Protein AF-A0A357NDT6-F1 (afdb_monomer_lite)

pLDDT: mean 86.65, std 18.54, range [26.28, 98.69]

Foldseek 3Di:
DDDDDDDDPDDDDLDDPDQPPDPDADPFFWWKDFPPDTFTFQAEEEEPDLAFWQNLQQLLLLQLQLLVQLLVLVVDDDPLSVVLSCLSCVLQQARPVPRDHDCPGCSNDNQPVVSLVSNLVSVVVVVDDSVSSSVSSVRSNVVSVVVDPSLVRTGTDPCNVVLLVQCVVLNHAYEYQYQADPVVVCSNCVSVVNNVSHSYYQYNVSFPDHFLALGRVLVVCVSVVHQQCRYEFEYAHLRRLSNSVNSNHVFYEHECSYNDDCVRCVVRGPYYYPHSNSIDIGHDDDDPPDDDDDDDDDDPLEKEKFKAKDDDPAQHWIWIWIWIDDVPDTDDIAFATDGGHGRLLRRLVNLLVRLVVSVVVVRQAYEYEYQPPVLQCCLVVNDPDPDPSCVVSSVSSVVSCVSHPYYHYDYDHPVVRVRRVVSGVVNSVPDD

Radius of gyration: 28.05 Å; chains: 1; bounding box: 68×59×81 Å

Sequence (432 aa):
MGFGNHRRPGKRCVCLYLARRNGKGDNTLAVLSVGEKEISAKAVIFDKDGTLILFEPLWLEVAKTRCREIVRALQVDGERETVISRRLLQTMGINPDTLRIHPRGPLAIAPRSEDMLAVTTGLFLQGYNWDEAREIVHRGYDQADRLVDKIALVQPVEGLEGIFSALRAAGLKIAIASTDVYTGIEATLKKLGIAVYVDCIVSGDRTPRHKPAPDMVLLACEALGVEPAEAVMVGDAPVDMIMGRKAGVCAAIGVLTGLTPREQLAPLADVVLSSIAEIAVCRSGTPSDGERETKNQADVQELMLYTDGGSRGNPGPAGIGAAIYRGETLVAEIGEYIGETTNNIAEYRALIRGLEECRRLGGTRIKAFADSELLVKQLNGQYKVKNAGLLPLFQEVQWLIKGFAAFSIAHVLRGKNKVADALANKGMDARK

Structure (mmCIF, N/CA/C/O backbone):
data_AF-A0A357NDT6-F1
#
_entry.id   AF-A0A357NDT6-F1
#
loop_
_atom_site.group_PDB
_atom_site.id
_atom_site.type_symbol
_atom_site.label_atom_id
_atom_site.label_alt_id
_atom_site.label_comp_id
_atom_site.label_asym_id
_atom_site.label_entity_id
_atom_site.label_seq_id
_atom_site.pdbx_PDB_ins_code
_atom_site.Cartn_x
_atom_site.Cartn_y
_atom_site.Cartn_z
_atom_site.occupancy
_atom_site.B_iso_or_equiv
_atom_site.auth_seq_id
_atom_site.auth_comp_id
_atom_site.auth_asym_id
_atom_site.auth_atom_id
_atom_site.pdbx_PDB_model_num
ATOM 1 N N . MET A 1 1 ? -38.568 -30.616 -40.329 1.00 36.00 1 MET A N 1
ATOM 2 C CA . MET A 1 1 ? -37.638 -31.397 -39.482 1.00 36.00 1 MET A CA 1
ATOM 3 C C . MET A 1 1 ? -36.737 -30.369 -38.806 1.00 36.00 1 MET A C 1
ATOM 5 O O . MET A 1 1 ? -35.996 -29.720 -39.516 1.00 36.00 1 MET A O 1
ATOM 9 N N . GLY A 1 2 ? -36.914 -29.949 -37.555 1.00 32.47 2 GLY A N 1
ATOM 10 C CA . GLY A 1 2 ? -37.118 -30.740 -36.343 1.00 32.47 2 GLY A CA 1
ATOM 11 C C . GLY A 1 2 ? -35.751 -31.001 -35.694 1.00 32.47 2 GLY A C 1
ATOM 12 O O . GLY A 1 2 ? -34.930 -31.634 -36.342 1.00 32.47 2 GLY A O 1
ATOM 13 N N . PHE A 1 3 ? -35.579 -30.555 -34.438 1.00 28.33 3 PHE A N 1
ATOM 14 C CA . PHE A 1 3 ? -34.413 -30.684 -33.530 1.00 28.33 3 PHE A CA 1
ATOM 15 C C . PHE A 1 3 ? -33.269 -29.661 -33.723 1.00 28.33 3 PHE A C 1
ATOM 17 O O . PHE A 1 3 ? -32.780 -29.475 -34.822 1.00 28.33 3 PHE A O 1
ATOM 24 N N . GLY A 1 4 ? -32.756 -28.969 -32.701 1.00 26.28 4 GLY A N 1
ATOM 25 C CA . GLY A 1 4 ? -33.072 -28.986 -31.276 1.00 26.28 4 GLY A CA 1
ATOM 26 C C . GLY A 1 4 ? -32.210 -27.979 -30.495 1.00 26.28 4 GLY A C 1
ATOM 27 O O . GLY A 1 4 ? -31.040 -27.777 -30.797 1.00 26.28 4 GLY A O 1
ATOM 28 N N . ASN A 1 5 ? -32.844 -27.358 -29.497 1.00 28.25 5 ASN A N 1
ATOM 29 C CA . ASN A 1 5 ? -32.306 -26.608 -28.356 1.00 28.25 5 ASN A CA 1
ATOM 30 C C . ASN A 1 5 ? -30.773 -26.520 -28.213 1.00 28.25 5 ASN A C 1
ATOM 32 O O . ASN A 1 5 ? -30.134 -27.426 -27.668 1.00 28.25 5 ASN A O 1
ATOM 36 N N . HIS A 1 6 ? -30.210 -25.345 -28.505 1.00 30.88 6 HIS A N 1
ATOM 37 C CA . HIS A 1 6 ? -28.943 -24.942 -27.904 1.00 30.88 6 HIS A CA 1
ATOM 38 C C . HIS A 1 6 ? -29.170 -24.526 -26.450 1.00 30.88 6 HIS A C 1
ATOM 40 O O . HIS A 1 6 ? -29.720 -23.474 -26.126 1.00 30.88 6 HIS A O 1
ATOM 46 N N . ARG A 1 7 ? -28.766 -25.447 -25.572 1.00 29.42 7 ARG A N 1
ATOM 47 C CA . ARG A 1 7 ? -28.656 -25.294 -24.125 1.00 29.42 7 ARG A CA 1
ATOM 48 C C . ARG A 1 7 ? -27.913 -23.999 -23.782 1.00 29.42 7 ARG A C 1
ATOM 50 O O . ARG A 1 7 ? -26.817 -23.754 -24.278 1.00 29.42 7 ARG A O 1
ATOM 57 N N . ARG A 1 8 ? -28.506 -23.224 -22.870 1.00 31.45 8 ARG A N 1
ATOM 58 C CA . ARG A 1 8 ? -27.856 -22.127 -22.140 1.00 31.45 8 ARG A CA 1
ATOM 59 C C . ARG A 1 8 ? -26.507 -22.614 -21.585 1.00 31.45 8 ARG A C 1
ATOM 61 O O . ARG A 1 8 ? -26.490 -23.695 -20.989 1.00 31.45 8 ARG A O 1
ATOM 68 N N . PRO A 1 9 ? -25.400 -21.863 -21.721 1.00 32.09 9 PRO A N 1
ATOM 69 C CA . PRO A 1 9 ? -24.166 -22.226 -21.045 1.00 32.09 9 PRO A CA 1
ATOM 70 C C . PRO A 1 9 ? -24.395 -22.104 -19.536 1.00 32.09 9 PRO A C 1
ATOM 72 O O . PRO A 1 9 ? -24.703 -21.037 -19.007 1.00 32.09 9 PRO A O 1
ATOM 75 N N . GLY A 1 10 ? -24.333 -23.255 -18.870 1.00 27.78 10 GLY A N 1
ATOM 76 C CA . GLY A 1 10 ? -24.496 -23.385 -17.434 1.00 27.78 10 GLY A CA 1
ATOM 77 C C . GLY A 1 10 ? -23.423 -22.618 -16.671 1.00 27.78 10 GLY A C 1
ATOM 78 O O . GLY A 1 10 ? -22.272 -22.531 -17.099 1.00 27.78 10 GLY A O 1
ATOM 79 N N . LYS A 1 11 ? -23.854 -22.096 -15.519 1.00 3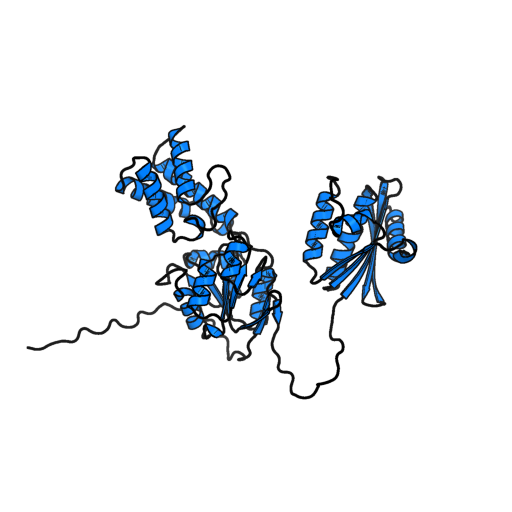5.12 11 LYS A N 1
ATOM 80 C CA . LYS A 1 11 ? -23.054 -21.590 -14.403 1.00 35.12 11 LYS A CA 1
ATOM 81 C C . LYS A 1 11 ? -21.737 -22.370 -14.291 1.00 35.12 11 LYS A C 1
ATOM 83 O O . LYS A 1 11 ? -21.732 -23.511 -13.834 1.00 35.12 11 LYS A O 1
ATOM 88 N N . ARG A 1 12 ? -20.625 -21.777 -14.734 1.00 31.42 12 ARG A N 1
ATOM 89 C CA . ARG A 1 12 ? -19.294 -22.322 -14.463 1.00 31.42 12 ARG A CA 1
ATOM 90 C C . ARG A 1 12 ? -18.881 -21.867 -13.073 1.00 31.42 12 ARG A C 1
ATOM 92 O O . ARG A 1 12 ? -18.711 -20.678 -12.839 1.00 31.42 12 ARG A O 1
ATOM 99 N N . CYS A 1 13 ? -18.781 -22.855 -12.187 1.00 32.53 13 CYS A N 1
ATOM 100 C CA . CYS A 1 13 ? -18.026 -22.861 -10.941 1.00 32.53 13 CYS A CA 1
ATOM 101 C C . CYS A 1 13 ? -16.855 -21.867 -10.964 1.00 32.53 13 CYS A C 1
ATOM 103 O O . CYS A 1 13 ? -15.812 -22.151 -11.551 1.00 32.53 13 CYS A O 1
ATOM 105 N N . VAL A 1 14 ? -17.015 -20.734 -10.286 1.00 32.97 14 VAL A N 1
ATOM 106 C CA . VAL A 1 14 ? -15.878 -20.009 -9.723 1.00 32.97 14 VAL A CA 1
ATOM 107 C C . VAL A 1 14 ? -15.531 -20.779 -8.452 1.00 32.97 14 VAL A C 1
ATOM 109 O O . VAL A 1 14 ? -16.337 -20.852 -7.527 1.00 32.97 14 VAL A O 1
ATOM 112 N N . CYS A 1 15 ? -14.403 -21.487 -8.456 1.00 30.19 15 CYS A N 1
ATOM 113 C CA . CYS A 1 15 ? -13.935 -22.264 -7.311 1.00 30.19 15 CYS A CA 1
ATOM 114 C C . CYS A 1 15 ? -13.711 -21.346 -6.098 1.00 30.19 15 CYS A C 1
ATOM 116 O O . CYS A 1 15 ? -12.665 -20.710 -5.987 1.00 30.19 15 CYS A O 1
ATOM 118 N N . LEU A 1 16 ? -14.680 -21.315 -5.179 1.00 36.38 16 LEU A N 1
ATOM 119 C CA . LEU A 1 16 ? -14.505 -20.827 -3.813 1.00 36.38 16 LEU A CA 1
ATOM 120 C C . LEU A 1 16 ? -13.657 -21.830 -3.013 1.00 36.38 16 LEU A C 1
ATOM 122 O O . LEU A 1 16 ? -14.102 -22.940 -2.738 1.00 36.38 16 LEU A O 1
ATOM 126 N N . TYR A 1 17 ? -12.465 -21.417 -2.596 1.00 34.97 17 TYR A N 1
ATOM 127 C CA . TYR A 1 17 ? -11.657 -22.007 -1.517 1.00 34.97 17 TYR A CA 1
ATOM 128 C C . TYR A 1 17 ? -10.884 -20.812 -0.925 1.00 34.97 17 TYR A C 1
ATOM 130 O O . TYR A 1 17 ? -10.203 -20.133 -1.682 1.00 34.97 17 TYR A O 1
ATOM 138 N N . LEU A 1 18 ? -10.984 -20.395 0.341 1.00 33.22 18 LEU A N 1
ATOM 139 C CA . LEU A 1 18 ? -11.290 -21.053 1.611 1.00 33.22 18 LEU A CA 1
ATOM 140 C C . LEU A 1 18 ? -12.402 -20.297 2.369 1.00 33.22 18 LEU A C 1
ATOM 142 O O . LEU A 1 18 ? -12.115 -19.358 3.099 1.00 33.22 18 LEU A O 1
ATOM 146 N N . ALA A 1 19 ? -13.662 -20.727 2.297 1.00 34.94 19 ALA A N 1
ATOM 147 C CA . ALA A 1 19 ? -14.634 -20.281 3.295 1.00 34.94 19 ALA A CA 1
ATOM 148 C C . ALA A 1 19 ? -14.410 -21.097 4.579 1.00 34.94 19 ALA A C 1
ATOM 150 O O . ALA A 1 19 ? -14.838 -22.252 4.669 1.00 34.94 19 ALA A O 1
ATOM 151 N N . ARG A 1 20 ? -13.740 -20.530 5.593 1.00 39.91 20 ARG A N 1
ATOM 152 C CA . ARG A 1 20 ? -13.839 -21.086 6.951 1.00 39.91 20 ARG A CA 1
ATOM 153 C C . ARG A 1 20 ? -15.297 -20.933 7.386 1.00 39.91 20 ARG A C 1
ATOM 155 O O . AR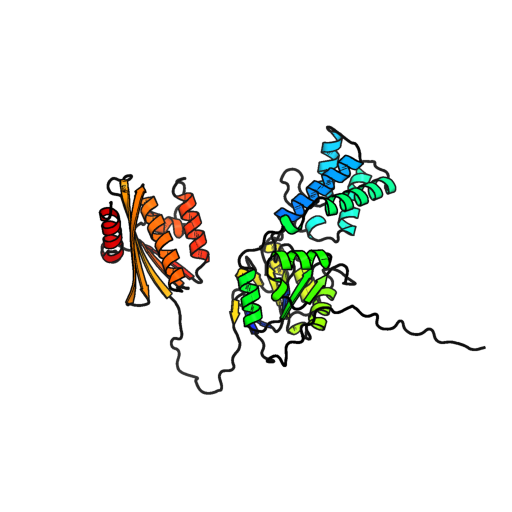G A 1 20 ? -15.764 -19.822 7.622 1.00 39.91 20 ARG A O 1
ATOM 162 N N . ARG A 1 21 ? -16.036 -22.044 7.487 1.00 35.03 21 ARG A N 1
ATOM 163 C CA . ARG A 1 21 ? -17.354 -22.063 8.141 1.00 35.03 21 ARG A CA 1
ATOM 164 C C . ARG A 1 21 ? -17.158 -21.795 9.634 1.00 35.03 21 ARG A C 1
ATOM 166 O O . ARG A 1 21 ? -17.054 -22.727 10.422 1.00 35.03 21 ARG A O 1
ATOM 173 N N . ASN A 1 22 ? -17.094 -20.524 10.014 1.00 38.00 22 ASN A N 1
ATOM 174 C CA . ASN A 1 22 ? -17.269 -20.118 11.400 1.00 38.00 22 ASN A CA 1
ATOM 175 C C . ASN A 1 22 ? -18.769 -20.148 11.725 1.00 38.00 22 ASN A C 1
ATOM 177 O O . ASN A 1 22 ? -19.595 -19.709 10.923 1.00 38.00 22 ASN A O 1
ATOM 181 N N . GLY A 1 23 ? -19.109 -20.753 12.868 1.00 37.47 23 GLY A N 1
ATOM 182 C CA . GLY A 1 23 ? -20.480 -20.926 13.353 1.00 37.47 23 GLY A CA 1
ATOM 183 C C . GLY A 1 23 ? -21.248 -19.607 13.466 1.00 37.47 23 GLY A C 1
ATOM 184 O O . GLY A 1 23 ? -20.636 -18.545 13.442 1.00 37.47 23 GLY A O 1
ATOM 185 N N . LYS A 1 24 ? -22.586 -19.716 13.562 1.00 37.16 24 LYS A N 1
ATOM 186 C CA . LYS A 1 24 ? -23.582 -18.627 13.677 1.00 37.16 24 LYS A CA 1
ATOM 187 C C . LYS A 1 24 ? -22.968 -17.329 14.228 1.00 37.16 24 LYS A C 1
ATOM 189 O O . LYS A 1 24 ? -22.850 -17.169 15.439 1.00 37.16 24 LYS A O 1
ATOM 194 N N . GLY A 1 25 ? -22.532 -16.459 13.318 1.00 41.78 25 GLY A N 1
ATOM 195 C CA . GLY A 1 25 ? -21.920 -15.182 13.654 1.00 41.78 25 GLY A CA 1
ATOM 196 C C . GLY A 1 25 ? -22.982 -14.223 14.165 1.00 41.78 25 GLY A C 1
ATOM 197 O O . GLY A 1 25 ? -24.062 -14.130 13.582 1.00 41.78 25 GLY A O 1
ATOM 198 N N . ASP A 1 26 ? -22.660 -13.555 15.263 1.00 48.84 26 ASP A N 1
ATOM 199 C CA . ASP A 1 26 ? -23.373 -12.394 15.777 1.00 48.84 26 ASP A CA 1
ATOM 200 C C . ASP A 1 26 ? -23.639 -11.402 14.628 1.00 48.84 26 ASP A C 1
ATOM 202 O O . ASP A 1 26 ? -22.729 -11.054 13.875 1.00 48.84 26 ASP A O 1
ATOM 206 N N . ASN A 1 27 ? -24.901 -11.016 14.429 1.00 51.81 27 ASN A N 1
ATOM 207 C CA . ASN A 1 27 ? -25.362 -10.254 13.259 1.00 51.81 27 ASN A CA 1
ATOM 208 C C . ASN A 1 27 ? -25.138 -8.738 13.421 1.00 51.81 27 ASN A C 1
ATOM 210 O O . ASN A 1 27 ? -25.772 -7.928 12.743 1.00 51.81 27 ASN A O 1
ATOM 214 N N . THR A 1 28 ? -24.270 -8.365 14.356 1.00 60.91 28 THR A N 1
ATOM 215 C CA . THR A 1 28 ? -24.072 -6.997 14.815 1.00 60.91 28 THR A CA 1
ATOM 216 C C . THR A 1 28 ? -22.965 -6.325 13.996 1.00 60.91 28 THR A C 1
ATOM 218 O O . THR A 1 28 ? -21.886 -6.888 13.813 1.00 60.91 28 THR A O 1
ATOM 221 N N . LEU A 1 29 ? -23.247 -5.138 13.449 1.00 68.50 29 LEU A N 1
ATOM 222 C CA . LEU A 1 29 ? -22.289 -4.350 12.665 1.00 68.50 29 LEU A CA 1
ATOM 223 C C . LEU A 1 29 ? -21.142 -3.872 13.565 1.00 68.50 29 LEU A C 1
ATOM 225 O O . LEU A 1 29 ? -21.381 -3.365 14.653 1.00 68.50 29 LEU A O 1
ATOM 229 N N . ALA A 1 30 ? -19.894 -3.994 13.119 1.00 80.81 30 ALA A N 1
ATOM 230 C CA . ALA A 1 30 ? -18.782 -3.352 13.810 1.00 80.81 30 ALA A CA 1
ATOM 231 C C . ALA A 1 30 ? -18.651 -1.904 13.331 1.00 80.81 30 ALA A C 1
ATOM 233 O O . ALA A 1 30 ? -18.891 -1.615 12.158 1.00 80.81 30 ALA A O 1
ATOM 234 N N . VAL A 1 31 ? -18.254 -0.999 14.224 1.00 82.81 31 VAL A N 1
ATOM 235 C CA . VAL A 1 31 ? -18.045 0.411 13.888 1.00 82.81 31 VAL A CA 1
ATOM 236 C C . VAL A 1 31 ? -16.556 0.646 13.669 1.00 82.81 31 VAL A C 1
ATOM 238 O O . VAL A 1 31 ? -15.742 0.458 14.570 1.00 82.81 31 VAL A O 1
ATOM 241 N N . LEU A 1 32 ? -16.194 1.051 12.459 1.00 84.62 32 LEU A N 1
ATOM 242 C CA . LEU A 1 32 ? -14.860 1.520 12.112 1.00 84.62 32 LEU A CA 1
ATOM 243 C C . LEU A 1 32 ? -14.808 3.030 12.334 1.00 84.62 32 LEU A C 1
ATOM 245 O O . LEU A 1 32 ? -15.580 3.769 11.727 1.00 84.62 32 LEU A O 1
ATOM 249 N N . SER A 1 33 ? -13.897 3.483 13.186 1.00 82.12 33 SER A N 1
ATOM 250 C CA . SER A 1 33 ? -13.574 4.895 13.350 1.00 82.12 33 SER A CA 1
ATOM 251 C C . SER A 1 33 ? -12.389 5.226 12.444 1.00 82.12 33 SER A C 1
ATOM 253 O O . SER A 1 33 ? -11.312 4.638 12.568 1.00 82.12 33 SER A O 1
ATOM 255 N N . VAL A 1 34 ? -12.617 6.108 11.471 1.00 79.50 34 VAL A N 1
ATOM 256 C CA . VAL A 1 34 ? -11.642 6.482 10.440 1.00 79.50 34 VAL A CA 1
ATOM 257 C C . VAL A 1 34 ? -11.614 8.000 10.284 1.00 79.50 34 VAL A C 1
ATOM 259 O O . VAL A 1 34 ? -12.500 8.621 9.692 1.00 79.50 34 VAL A O 1
ATOM 262 N N . GLY A 1 35 ? -10.594 8.625 10.871 1.00 73.88 35 GLY A N 1
ATOM 263 C CA . GLY A 1 35 ? -10.588 10.073 11.074 1.00 73.88 35 GLY A CA 1
ATOM 264 C C . GLY A 1 35 ? -11.748 10.498 11.982 1.00 73.88 35 GLY A C 1
ATOM 265 O O . GLY A 1 35 ? -11.883 9.997 13.091 1.00 73.88 35 GLY A O 1
ATOM 266 N N . GLU A 1 36 ? -12.600 11.407 11.504 1.00 74.75 36 GLU A N 1
ATOM 267 C CA . GLU A 1 36 ? -13.780 11.897 12.241 1.00 74.75 36 GLU A CA 1
ATOM 268 C C . GLU A 1 36 ? -15.071 11.124 11.914 1.00 74.75 36 GLU A C 1
ATOM 270 O O . GLU A 1 36 ? -16.151 11.496 12.372 1.00 74.75 36 GLU A O 1
ATOM 275 N N . LYS A 1 37 ? -14.992 10.074 11.085 1.00 80.00 37 LYS A N 1
ATOM 276 C CA . LYS A 1 37 ? -16.164 9.309 10.642 1.00 80.00 37 LYS A CA 1
ATOM 277 C C . LYS A 1 37 ? -16.261 7.966 11.347 1.00 80.00 37 LYS A C 1
ATOM 279 O O . LYS A 1 37 ? -15.265 7.268 11.515 1.00 80.00 37 LYS A O 1
ATOM 284 N N . GLU A 1 38 ? -17.491 7.583 11.657 1.00 89.75 38 GLU A N 1
ATOM 285 C CA . GLU A 1 38 ? -17.855 6.245 12.112 1.00 89.75 38 GLU A CA 1
ATOM 286 C C . GLU A 1 38 ? -18.600 5.510 10.995 1.00 89.75 38 GLU A C 1
ATOM 288 O O . GLU A 1 38 ? -19.564 6.026 10.428 1.00 89.75 38 GLU A O 1
ATOM 293 N N . ILE A 1 39 ? -18.138 4.309 10.655 1.00 90.38 39 ILE A N 1
ATOM 294 C CA . ILE A 1 39 ? -18.675 3.503 9.557 1.00 90.38 39 ILE A CA 1
ATOM 295 C C . ILE A 1 39 ? -19.066 2.139 10.104 1.00 90.38 39 ILE A C 1
ATOM 297 O O . ILE A 1 39 ? -18.221 1.386 10.577 1.00 90.38 39 ILE A O 1
ATOM 301 N N . SER A 1 40 ? -20.348 1.801 10.014 1.00 92.00 40 SER A N 1
ATOM 302 C CA . SER A 1 40 ? -20.836 0.468 10.368 1.00 92.00 40 SER A CA 1
ATOM 303 C C . SER A 1 40 ? -20.603 -0.509 9.215 1.00 92.00 40 SER A C 1
ATOM 305 O O . SER A 1 40 ? -21.081 -0.277 8.104 1.00 92.00 40 SER A O 1
ATOM 307 N N . ALA A 1 41 ? -19.881 -1.600 9.470 1.00 94.00 41 ALA A N 1
ATOM 308 C CA . ALA A 1 41 ? -19.529 -2.591 8.458 1.00 94.00 41 ALA A CA 1
ATOM 309 C C . ALA A 1 41 ? -19.462 -4.017 9.028 1.00 94.00 41 ALA A C 1
ATOM 311 O O . ALA A 1 41 ? -19.205 -4.236 10.213 1.00 94.00 41 ALA A O 1
ATOM 312 N N . LYS A 1 42 ? -19.670 -5.006 8.155 1.00 95.75 42 LYS A N 1
ATOM 313 C CA . LYS A 1 42 ? -19.447 -6.438 8.416 1.00 95.75 42 LYS A CA 1
ATOM 314 C C . LYS A 1 42 ? -18.163 -6.955 7.777 1.00 95.75 42 LYS A C 1
ATOM 316 O O . LYS A 1 42 ? -17.659 -8.000 8.192 1.00 95.75 42 LYS A O 1
ATOM 321 N N . ALA A 1 43 ? -17.641 -6.259 6.767 1.00 97.19 43 ALA A N 1
ATOM 322 C CA . ALA A 1 43 ? -16.439 -6.671 6.058 1.00 97.19 43 ALA A CA 1
ATOM 323 C C . ALA A 1 43 ? -15.539 -5.496 5.674 1.00 97.19 43 ALA A C 1
ATOM 325 O O . ALA A 1 43 ? -16.016 -4.402 5.370 1.00 97.19 43 ALA A O 1
ATOM 326 N N . VAL A 1 44 ? -14.235 -5.763 5.626 1.00 98.31 44 VAL A N 1
ATOM 327 C CA . VAL A 1 44 ? -13.236 -4.860 5.051 1.00 98.31 44 VAL A CA 1
ATOM 328 C C . VAL A 1 44 ? -12.519 -5.576 3.917 1.00 98.31 44 VAL A C 1
ATOM 330 O O . VAL A 1 44 ? -12.037 -6.699 4.076 1.00 98.31 44 VAL A O 1
ATOM 333 N N . ILE A 1 45 ? -12.476 -4.923 2.762 1.00 98.69 45 ILE A N 1
ATOM 334 C CA . ILE A 1 45 ? -11.833 -5.408 1.548 1.00 98.69 45 ILE A CA 1
ATOM 335 C C . ILE A 1 45 ? -10.621 -4.517 1.301 1.00 98.69 45 ILE A C 1
ATOM 337 O O . ILE A 1 45 ? -10.769 -3.318 1.080 1.00 98.69 45 ILE A O 1
ATOM 341 N N . PHE A 1 46 ? -9.430 -5.102 1.348 1.00 98.62 46 PHE A N 1
ATOM 342 C CA . PHE A 1 46 ? -8.172 -4.390 1.152 1.00 98.62 46 PHE A CA 1
ATOM 343 C C . PHE A 1 46 ? -7.609 -4.647 -0.244 1.00 98.62 46 PHE A C 1
ATOM 345 O O . PHE A 1 46 ? -7.550 -5.793 -0.697 1.00 98.62 46 PHE A O 1
ATOM 352 N N . ASP A 1 47 ? -7.123 -3.598 -0.901 1.00 97.81 47 ASP A N 1
ATOM 353 C CA . ASP A 1 47 ? -6.051 -3.751 -1.883 1.00 97.81 47 ASP A CA 1
ATOM 354 C C . ASP A 1 47 ? -4.755 -4.277 -1.215 1.00 97.81 47 ASP A C 1
ATOM 356 O O . ASP A 1 47 ? -4.647 -4.293 0.010 1.00 97.81 47 ASP A O 1
ATOM 360 N N . LYS A 1 48 ? -3.784 -4.769 -2.000 1.00 96.62 48 LYS A N 1
ATOM 361 C CA . LYS A 1 48 ? -2.518 -5.333 -1.513 1.00 96.62 48 LYS A CA 1
ATOM 362 C C . LYS A 1 48 ? -1.320 -4.376 -1.652 1.00 96.62 48 LYS A C 1
ATOM 364 O O . LYS A 1 48 ? -0.683 -4.074 -0.641 1.00 96.62 48 LYS A O 1
ATOM 369 N N . ASP A 1 49 ? -0.941 -3.979 -2.868 1.00 94.81 49 ASP A N 1
ATOM 370 C CA . ASP A 1 49 ? 0.301 -3.234 -3.143 1.00 94.81 49 ASP A CA 1
ATOM 371 C C . ASP A 1 49 ? 0.096 -1.735 -2.917 1.00 94.81 49 ASP A C 1
ATOM 373 O O . ASP A 1 49 ? -0.719 -1.133 -3.586 1.00 94.81 49 ASP A O 1
ATOM 377 N N . GLY A 1 50 ? 0.854 -1.112 -2.012 1.00 94.31 50 GLY A N 1
ATOM 378 C CA . GLY A 1 50 ? 0.620 0.277 -1.594 1.00 94.31 50 GLY A CA 1
ATOM 379 C C . GLY A 1 50 ? -0.364 0.399 -0.428 1.00 94.31 50 GLY A C 1
ATOM 380 O O . GLY A 1 50 ? -0.355 1.409 0.273 1.00 94.31 50 GLY A O 1
ATOM 381 N N . THR A 1 51 ? -1.131 -0.659 -0.143 1.00 97.44 51 THR A N 1
ATOM 382 C CA . THR A 1 51 ? -2.098 -0.710 0.966 1.00 97.44 51 THR A CA 1
ATOM 383 C C . THR A 1 51 ? -1.630 -1.582 2.135 1.00 97.44 51 THR A C 1
ATOM 385 O O . THR A 1 51 ? -1.666 -1.136 3.277 1.00 97.44 51 THR A O 1
ATOM 388 N N . LEU A 1 52 ? -1.172 -2.815 1.878 1.00 97.69 52 LEU A N 1
ATOM 389 C CA . LEU A 1 52 ? -0.653 -3.741 2.904 1.00 97.69 52 LEU A CA 1
ATOM 390 C C . LEU A 1 52 ? 0.871 -3.846 2.882 1.00 97.69 52 LEU A C 1
ATOM 392 O O . LEU A 1 52 ? 1.494 -4.177 3.893 1.00 97.69 52 LEU A O 1
ATOM 396 N N . ILE A 1 53 ? 1.472 -3.592 1.721 1.00 96.38 53 ILE A N 1
ATOM 397 C CA . ILE A 1 53 ? 2.920 -3.615 1.523 1.00 96.38 53 ILE A CA 1
ATOM 398 C C . ILE A 1 53 ? 3.385 -2.339 0.833 1.00 96.38 53 ILE A C 1
ATOM 400 O O . ILE A 1 53 ? 2.639 -1.748 0.055 1.00 96.38 53 ILE A O 1
ATOM 404 N N . LEU A 1 54 ? 4.628 -1.934 1.076 1.00 92.38 54 LEU A N 1
ATOM 405 C CA . LEU A 1 54 ? 5.232 -0.803 0.376 1.00 92.38 54 LEU A CA 1
ATOM 406 C C . LEU A 1 54 ? 5.408 -1.131 -1.112 1.00 92.38 54 LEU A C 1
ATOM 408 O O . LEU A 1 54 ? 6.012 -2.146 -1.464 1.00 92.38 54 LEU A O 1
ATOM 412 N N . PHE A 1 55 ? 4.907 -0.251 -1.981 1.00 91.56 55 PHE A N 1
ATOM 413 C CA . PHE A 1 55 ? 4.909 -0.466 -3.430 1.00 91.56 55 PHE A CA 1
ATOM 414 C C . PHE A 1 55 ? 6.321 -0.377 -4.034 1.00 91.56 55 PHE A C 1
ATOM 416 O O . PHE A 1 55 ? 6.782 -1.298 -4.712 1.00 91.56 55 PHE A O 1
ATOM 423 N N . GLU A 1 56 ? 7.019 0.741 -3.798 1.00 88.12 56 GLU A N 1
ATOM 424 C CA . GLU A 1 56 ? 8.250 1.082 -4.528 1.00 88.12 56 GLU A CA 1
ATOM 425 C C . GLU A 1 56 ? 9.394 0.069 -4.366 1.00 88.12 56 GLU A C 1
ATOM 427 O O . GLU A 1 56 ? 9.959 -0.303 -5.397 1.00 88.12 56 GLU A O 1
ATOM 432 N N . PRO A 1 57 ? 9.749 -0.425 -3.156 1.00 87.81 57 PRO A N 1
ATOM 433 C CA . PRO A 1 57 ? 10.902 -1.317 -2.999 1.00 87.81 57 PRO A CA 1
ATOM 434 C C . PRO A 1 57 ? 10.799 -2.594 -3.840 1.00 87.81 57 PRO A C 1
ATOM 436 O O . PRO A 1 57 ? 11.789 -3.044 -4.414 1.00 87.81 57 PRO A O 1
ATOM 439 N N . LEU A 1 58 ? 9.592 -3.153 -3.945 1.00 92.62 58 LEU A N 1
ATOM 440 C CA . LEU A 1 58 ? 9.322 -4.366 -4.705 1.00 92.62 58 LEU A CA 1
ATOM 441 C C . LEU A 1 58 ? 9.268 -4.082 -6.211 1.00 92.62 58 LEU A C 1
ATOM 443 O O . LEU A 1 58 ? 10.006 -4.678 -7.000 1.00 92.62 58 LEU A O 1
ATOM 447 N N . TRP A 1 59 ? 8.387 -3.171 -6.624 1.00 94.62 59 TRP A N 1
ATOM 448 C CA . TRP A 1 59 ? 8.071 -2.988 -8.039 1.00 94.62 59 TRP A CA 1
ATOM 449 C C . TRP A 1 59 ? 9.176 -2.277 -8.816 1.00 94.62 59 TRP A C 1
ATOM 451 O O . TRP A 1 59 ? 9.356 -2.557 -10.004 1.00 94.62 59 TRP A O 1
ATOM 461 N N . LEU A 1 60 ? 9.980 -1.435 -8.158 1.00 94.88 60 LEU A N 1
ATOM 462 C CA . LEU A 1 60 ? 11.147 -0.833 -8.794 1.00 94.88 60 LEU A CA 1
ATOM 463 C C . LEU A 1 60 ? 12.214 -1.885 -9.134 1.00 94.88 60 LEU A C 1
ATOM 465 O O . LEU A 1 60 ? 12.800 -1.820 -10.215 1.00 94.88 60 LEU A O 1
ATOM 469 N N . GLU A 1 61 ? 12.455 -2.871 -8.264 1.00 96.19 61 GLU A N 1
ATOM 470 C CA . GLU A 1 61 ? 13.425 -3.938 -8.554 1.00 96.19 61 GLU A CA 1
ATOM 471 C C . GLU A 1 61 ? 12.917 -4.896 -9.639 1.00 96.19 61 GLU A C 1
ATOM 473 O O . GLU A 1 61 ? 13.680 -5.305 -10.522 1.00 96.19 61 GLU A O 1
ATOM 478 N N . VAL A 1 62 ? 11.611 -5.184 -9.651 1.00 96.19 62 VAL A N 1
ATOM 479 C CA . VAL A 1 62 ? 10.967 -5.922 -10.748 1.00 96.19 62 VAL A CA 1
ATOM 480 C C . VAL A 1 62 ? 11.160 -5.188 -12.077 1.00 96.19 62 VAL A C 1
ATOM 482 O O . VAL A 1 62 ? 11.608 -5.796 -13.050 1.00 96.19 62 VAL A O 1
ATOM 485 N N . ALA A 1 63 ? 10.881 -3.884 -12.130 1.00 97.38 63 ALA A N 1
ATOM 486 C CA . ALA A 1 63 ? 11.011 -3.092 -13.351 1.00 97.38 63 ALA A CA 1
ATOM 487 C C . ALA A 1 63 ? 12.462 -2.990 -13.845 1.00 97.38 63 ALA A C 1
ATOM 489 O O . ALA A 1 63 ? 12.730 -3.187 -15.033 1.00 97.38 63 ALA A O 1
ATOM 490 N N . LYS A 1 64 ? 13.420 -2.766 -12.936 1.00 97.56 64 LYS A N 1
ATOM 491 C CA . LYS A 1 64 ? 14.855 -2.786 -13.262 1.00 97.56 64 LYS A CA 1
ATOM 492 C C . LYS A 1 64 ? 15.280 -4.136 -13.828 1.00 97.56 64 LYS A C 1
ATOM 494 O O . LYS A 1 64 ? 15.991 -4.179 -14.829 1.00 97.56 64 LYS A O 1
ATOM 499 N N . THR A 1 65 ? 14.820 -5.236 -13.235 1.00 98.12 65 THR A N 1
ATOM 500 C CA . THR A 1 65 ? 15.148 -6.580 -13.726 1.00 98.12 65 THR A CA 1
ATOM 501 C C . THR A 1 65 ? 14.535 -6.848 -15.096 1.00 98.12 65 THR A C 1
ATOM 503 O O . THR A 1 65 ? 15.241 -7.329 -15.975 1.00 98.12 65 THR A O 1
ATOM 506 N N . ARG A 1 66 ? 13.277 -6.454 -15.334 1.00 98.12 66 ARG A N 1
ATOM 507 C CA . ARG A 1 66 ? 12.654 -6.523 -16.670 1.00 98.12 66 ARG A CA 1
ATOM 508 C C . ARG A 1 66 ? 13.477 -5.768 -17.708 1.00 98.12 66 ARG A C 1
ATOM 510 O O . ARG A 1 66 ? 13.757 -6.308 -18.771 1.00 98.12 66 ARG A O 1
ATOM 517 N N . CYS A 1 67 ? 13.899 -4.548 -17.380 1.00 97.94 67 CYS A N 1
ATOM 518 C CA . CYS A 1 67 ? 14.748 -3.739 -18.248 1.00 97.94 67 CYS A CA 1
ATOM 519 C C . CYS A 1 67 ? 16.066 -4.457 -18.580 1.00 97.94 67 CYS A C 1
ATOM 521 O O . CYS A 1 67 ? 16.403 -4.581 -19.755 1.00 97.94 67 CYS A O 1
ATOM 523 N N . ARG A 1 68 ? 16.769 -4.987 -17.566 1.00 97.75 68 ARG A N 1
ATOM 524 C CA . ARG A 1 68 ? 18.020 -5.746 -17.747 1.00 97.75 68 ARG A CA 1
ATOM 525 C C . ARG A 1 68 ? 17.832 -6.964 -18.651 1.00 97.75 68 ARG A C 1
ATOM 527 O O . ARG A 1 68 ? 18.615 -7.157 -19.574 1.00 97.75 68 ARG A O 1
ATOM 534 N N . GLU A 1 69 ? 16.793 -7.763 -18.420 1.00 98.44 69 GLU A N 1
ATOM 535 C CA . GLU A 1 69 ? 16.567 -8.986 -19.199 1.00 98.44 69 GLU A CA 1
ATOM 536 C C . GLU A 1 69 ? 16.142 -8.691 -20.645 1.00 98.44 69 GLU A C 1
ATOM 538 O O . GLU A 1 69 ? 16.562 -9.396 -21.562 1.00 98.44 69 GLU A O 1
ATOM 543 N N . ILE A 1 70 ? 15.380 -7.617 -20.877 1.00 98.50 70 ILE A N 1
ATOM 544 C CA . ILE A 1 70 ? 15.051 -7.153 -22.233 1.00 98.50 70 ILE A CA 1
ATOM 545 C C . ILE A 1 70 ? 16.316 -6.687 -22.962 1.00 98.50 70 ILE A C 1
ATOM 547 O O . ILE A 1 70 ? 16.581 -7.143 -24.069 1.00 98.50 70 ILE A O 1
ATOM 551 N N . VAL A 1 71 ? 17.125 -5.824 -22.344 1.00 97.94 71 VAL A N 1
ATOM 552 C CA . VAL A 1 71 ? 18.394 -5.336 -22.918 1.00 97.94 71 VAL A CA 1
ATOM 553 C C . VAL A 1 71 ? 19.335 -6.492 -23.243 1.00 97.94 71 VAL A C 1
ATOM 555 O O . VAL A 1 71 ? 19.890 -6.555 -24.340 1.00 97.94 71 VAL A O 1
ATOM 558 N N . ARG A 1 72 ? 19.454 -7.458 -22.328 1.00 96.81 72 ARG A N 1
ATOM 559 C CA . ARG A 1 72 ? 20.255 -8.666 -22.532 1.00 96.81 72 ARG A CA 1
ATOM 560 C C . ARG A 1 72 ? 19.778 -9.474 -23.738 1.00 96.81 72 ARG A C 1
ATOM 562 O O . ARG A 1 72 ? 20.604 -9.947 -24.514 1.00 96.81 72 ARG A O 1
ATOM 569 N N . ALA A 1 73 ? 18.466 -9.630 -23.905 1.00 96.69 73 ALA A N 1
ATOM 570 C CA . ALA A 1 73 ? 17.886 -10.331 -25.048 1.00 96.69 73 ALA A CA 1
ATOM 571 C C . ALA A 1 73 ? 18.077 -9.573 -26.375 1.00 96.69 73 ALA A C 1
ATOM 573 O O . ALA A 1 73 ? 18.175 -10.209 -27.421 1.00 96.69 73 ALA A O 1
ATOM 574 N N . LEU A 1 74 ? 18.169 -8.241 -26.328 1.00 96.56 74 LEU A N 1
ATOM 575 C CA . LEU A 1 74 ? 18.457 -7.388 -27.485 1.00 96.56 74 LEU A CA 1
ATOM 576 C C . LEU A 1 74 ? 19.933 -7.396 -27.901 1.00 96.56 74 LEU A C 1
ATOM 578 O O . LEU A 1 74 ? 20.229 -6.965 -29.012 1.00 96.56 74 LEU A O 1
ATOM 582 N N . GLN A 1 75 ? 20.837 -7.862 -27.028 1.00 95.56 75 GLN A N 1
ATOM 583 C CA . GLN A 1 75 ? 22.287 -7.896 -27.264 1.00 95.56 75 GLN A CA 1
ATOM 584 C C . GLN A 1 75 ? 22.856 -6.527 -27.678 1.00 95.56 75 GLN A C 1
ATOM 586 O O . GLN A 1 75 ? 23.691 -6.424 -28.572 1.00 95.56 75 GLN A O 1
ATOM 591 N N . VAL A 1 76 ? 22.364 -5.466 -27.038 1.00 94.25 76 VAL A N 1
ATOM 592 C CA . VAL A 1 76 ? 22.834 -4.090 -27.235 1.00 94.25 76 VAL A CA 1
ATOM 593 C C . VAL A 1 76 ? 23.750 -3.680 -26.090 1.00 94.25 76 VAL A C 1
ATOM 595 O O . VAL A 1 76 ? 23.536 -4.105 -24.958 1.00 94.25 76 VAL A O 1
ATOM 598 N N . ASP A 1 77 ? 24.725 -2.826 -26.384 1.00 94.81 77 ASP A N 1
ATOM 599 C CA . ASP A 1 77 ? 25.681 -2.286 -25.420 1.00 94.81 77 ASP A CA 1
ATOM 600 C C . ASP A 1 77 ? 25.878 -0.765 -25.598 1.00 94.81 77 ASP A C 1
ATOM 602 O O . ASP A 1 77 ? 25.293 -0.115 -26.479 1.00 94.81 77 ASP A O 1
ATOM 606 N N . GLY A 1 78 ? 26.648 -0.165 -24.687 1.00 96.00 78 GLY A N 1
ATOM 607 C CA . GLY A 1 78 ? 27.093 1.226 -24.765 1.00 96.00 78 GLY A CA 1
ATOM 608 C C . GLY A 1 78 ? 25.959 2.259 -24.802 1.00 96.00 78 GLY A C 1
ATOM 609 O O . GLY A 1 78 ? 25.030 2.254 -23.986 1.00 96.00 78 GLY A O 1
ATOM 610 N N . GLU A 1 79 ? 26.043 3.199 -25.747 1.00 96.12 79 GLU A N 1
ATOM 611 C CA . GLU A 1 79 ? 25.051 4.273 -25.895 1.00 96.12 79 GLU A CA 1
ATOM 612 C C . GLU A 1 79 ? 23.663 3.715 -26.236 1.00 96.12 79 GLU A C 1
ATOM 614 O O . GLU A 1 79 ? 22.649 4.182 -25.711 1.00 96.12 79 GLU A O 1
ATOM 619 N N . ARG A 1 80 ? 23.607 2.661 -27.060 1.00 94.94 80 ARG A N 1
ATOM 620 C CA . ARG A 1 80 ? 22.345 2.051 -27.486 1.00 94.94 80 ARG A CA 1
ATOM 621 C C . ARG A 1 80 ? 21.632 1.365 -26.324 1.00 94.94 80 ARG A C 1
ATOM 623 O O . ARG A 1 80 ? 20.426 1.553 -26.163 1.00 94.94 80 ARG A O 1
ATOM 630 N N . GLU A 1 81 ? 22.368 0.634 -25.487 1.00 96.75 81 GLU A N 1
ATOM 631 C CA . GLU A 1 81 ? 21.848 0.081 -24.230 1.00 96.75 81 GLU A CA 1
ATOM 632 C C . GLU A 1 81 ? 21.274 1.179 -23.328 1.00 96.75 81 GLU A C 1
ATOM 634 O O . GLU A 1 81 ? 20.170 1.034 -22.796 1.00 96.75 81 GLU A O 1
ATOM 639 N N . THR A 1 82 ? 21.984 2.302 -23.195 1.00 96.38 82 THR A N 1
ATOM 640 C CA . THR A 1 82 ? 21.548 3.433 -22.363 1.00 96.38 82 THR A CA 1
ATOM 641 C C . THR A 1 82 ? 20.231 4.025 -22.870 1.00 96.38 82 THR A C 1
ATOM 643 O O . THR A 1 82 ? 19.291 4.213 -22.093 1.00 96.38 82 THR A O 1
ATOM 646 N N . VAL A 1 83 ? 20.128 4.291 -24.176 1.00 96.56 83 VAL A N 1
ATOM 647 C CA . VAL A 1 83 ? 18.916 4.852 -24.795 1.00 96.56 83 VAL A CA 1
ATOM 648 C C . VAL A 1 83 ? 17.725 3.908 -24.630 1.00 96.56 83 VAL A C 1
ATOM 650 O O . VAL A 1 83 ? 16.649 4.339 -24.202 1.00 96.56 83 VAL A O 1
ATOM 653 N N . ILE A 1 84 ? 17.920 2.616 -24.905 1.00 97.31 84 ILE A N 1
ATOM 654 C CA . ILE A 1 84 ? 16.862 1.609 -24.791 1.00 97.31 84 ILE A CA 1
ATOM 655 C C . ILE A 1 84 ? 16.429 1.452 -23.335 1.00 97.31 84 ILE A C 1
ATOM 657 O O . ILE A 1 84 ? 15.236 1.534 -23.056 1.00 97.31 84 ILE A O 1
ATOM 661 N N . SER A 1 85 ? 17.364 1.325 -22.393 1.00 97.56 85 SER A N 1
ATOM 662 C CA . SER A 1 85 ? 17.045 1.181 -20.967 1.00 97.56 85 SER A CA 1
ATOM 663 C C . SER A 1 85 ? 16.193 2.339 -20.449 1.00 97.56 85 SER A C 1
ATOM 665 O O . SER A 1 85 ? 15.178 2.137 -19.779 1.00 97.56 85 SER A O 1
ATOM 667 N N . ARG A 1 86 ? 16.556 3.574 -20.821 1.00 97.62 86 ARG A N 1
ATOM 668 C CA . ARG A 1 86 ? 15.779 4.769 -20.467 1.00 97.62 86 ARG A CA 1
ATOM 669 C C . ARG A 1 86 ? 14.379 4.729 -21.074 1.00 97.62 86 ARG A C 1
ATOM 671 O O . ARG A 1 86 ? 13.416 5.047 -20.377 1.00 97.62 86 ARG A O 1
ATOM 678 N N . ARG A 1 87 ? 14.246 4.311 -22.339 1.00 97.69 87 ARG A N 1
ATOM 679 C CA . ARG A 1 87 ? 12.943 4.181 -23.009 1.00 97.69 87 ARG A CA 1
ATOM 680 C C . ARG A 1 87 ? 12.060 3.128 -22.339 1.00 97.69 87 ARG A C 1
ATOM 682 O O . ARG A 1 87 ? 10.884 3.403 -22.122 1.00 97.69 87 ARG A O 1
ATOM 689 N N . LEU A 1 88 ? 12.620 1.972 -21.979 1.00 98.19 88 LEU A N 1
ATOM 690 C CA . LEU A 1 88 ? 11.904 0.889 -21.299 1.00 98.19 88 LEU A CA 1
ATOM 691 C C . LEU A 1 88 ? 11.334 1.362 -19.954 1.00 98.19 88 LEU A C 1
ATOM 693 O O . LEU A 1 88 ? 10.135 1.219 -19.711 1.00 98.19 88 LEU A O 1
ATOM 697 N N . LEU A 1 89 ? 12.160 2.011 -19.124 1.00 98.19 89 LEU A N 1
ATOM 698 C CA . LEU A 1 89 ? 11.709 2.601 -17.859 1.00 98.19 89 LEU A CA 1
ATOM 699 C C . LEU A 1 89 ? 10.587 3.624 -18.081 1.00 98.19 89 LEU A C 1
ATOM 701 O O . LEU A 1 89 ? 9.550 3.547 -17.423 1.00 98.19 89 LEU A O 1
ATOM 705 N N . GLN A 1 90 ? 10.740 4.525 -19.056 1.00 98.06 90 GLN A N 1
ATOM 706 C CA . GLN A 1 90 ? 9.707 5.510 -19.389 1.00 98.06 90 GLN A CA 1
ATOM 707 C C . GLN A 1 90 ? 8.385 4.858 -19.807 1.00 98.06 90 GLN A C 1
ATOM 709 O O . GLN A 1 90 ? 7.328 5.318 -19.380 1.00 98.06 90 GLN A O 1
ATOM 714 N N . THR A 1 91 ? 8.420 3.785 -20.605 1.00 98.00 91 THR A N 1
ATOM 715 C CA . THR A 1 91 ? 7.198 3.080 -21.028 1.00 98.00 91 THR A CA 1
ATOM 716 C C . THR A 1 91 ? 6.474 2.372 -19.887 1.00 98.00 91 THR A C 1
ATOM 718 O O . THR A 1 91 ? 5.251 2.311 -19.909 1.00 98.00 91 THR A O 1
ATOM 721 N N . MET A 1 92 ? 7.199 1.936 -18.853 1.00 97.94 92 MET A N 1
ATOM 722 C CA . MET A 1 92 ? 6.611 1.420 -17.608 1.00 97.94 92 MET A CA 1
ATOM 723 C C . MET A 1 92 ? 6.086 2.549 -16.696 1.00 97.94 92 MET A C 1
ATOM 725 O O . MET A 1 92 ? 5.452 2.292 -15.675 1.00 97.94 92 MET A O 1
ATOM 729 N N . GLY A 1 93 ? 6.330 3.818 -17.045 1.00 97.19 93 GLY A N 1
ATOM 730 C CA . GLY A 1 93 ? 5.961 4.978 -16.236 1.00 97.19 93 GLY A CA 1
ATOM 731 C C . GLY A 1 93 ? 6.984 5.335 -15.157 1.00 97.19 93 GLY A C 1
ATOM 732 O O . GLY A 1 93 ? 6.627 5.981 -14.178 1.00 97.19 93 GLY A O 1
ATOM 733 N N . ILE A 1 94 ? 8.245 4.930 -15.307 1.00 97.94 94 ILE A N 1
ATOM 734 C CA . ILE A 1 94 ? 9.338 5.285 -14.396 1.00 97.94 94 ILE A CA 1
ATOM 735 C C . ILE A 1 94 ? 10.146 6.433 -14.995 1.00 97.94 94 ILE A C 1
ATOM 737 O O . ILE A 1 94 ? 10.573 6.385 -16.150 1.00 97.94 94 ILE A O 1
ATOM 741 N N . ASN A 1 95 ? 10.407 7.465 -14.194 1.00 96.31 95 ASN A N 1
ATOM 742 C CA . ASN A 1 95 ? 11.345 8.511 -14.579 1.00 96.31 95 ASN A CA 1
ATOM 743 C C . ASN A 1 95 ? 12.784 7.950 -14.522 1.00 96.31 95 ASN A C 1
ATOM 745 O O . ASN A 1 95 ? 13.235 7.578 -13.440 1.00 96.31 95 ASN A O 1
ATOM 749 N N . PRO A 1 96 ? 13.530 7.892 -15.640 1.00 96.12 96 PRO A N 1
ATOM 750 C CA . PRO A 1 96 ? 14.822 7.208 -15.684 1.00 96.12 96 PRO A CA 1
ATOM 751 C C . PRO A 1 96 ? 15.939 7.926 -14.912 1.00 96.12 96 PRO A C 1
ATOM 753 O O . PRO A 1 96 ? 16.948 7.302 -14.606 1.00 96.12 96 PRO A O 1
ATOM 756 N N . ASP A 1 97 ? 15.773 9.213 -14.598 1.00 94.94 97 ASP A N 1
ATOM 757 C CA . ASP A 1 97 ? 16.781 10.012 -13.890 1.00 94.94 97 ASP A CA 1
ATOM 758 C C . ASP A 1 97 ? 16.607 9.937 -12.371 1.00 94.94 97 ASP A C 1
ATOM 760 O O . ASP A 1 97 ? 17.575 9.896 -11.619 1.00 94.94 97 ASP A O 1
ATOM 764 N N . THR A 1 98 ? 15.356 9.907 -11.911 1.00 95.62 98 THR A N 1
ATOM 765 C CA . THR A 1 98 ? 15.014 9.910 -10.478 1.00 95.62 98 THR A CA 1
ATOM 766 C C . THR A 1 98 ? 14.587 8.544 -9.955 1.00 95.62 98 THR A C 1
ATOM 768 O O . THR A 1 98 ? 14.475 8.370 -8.746 1.00 95.62 98 THR A O 1
ATOM 771 N N . LEU A 1 99 ? 14.306 7.598 -10.857 1.00 94.19 99 LEU A N 1
ATOM 772 C CA . LEU A 1 99 ? 13.724 6.282 -10.584 1.00 94.19 99 LEU A CA 1
ATOM 773 C C . LEU A 1 99 ? 12.366 6.315 -9.871 1.00 94.19 99 LEU A C 1
ATOM 775 O O . LEU A 1 99 ? 11.899 5.285 -9.390 1.00 94.19 99 LEU A O 1
ATOM 779 N N . ARG A 1 100 ? 11.705 7.478 -9.842 1.00 93.38 100 ARG A N 1
ATOM 780 C CA . ARG A 1 100 ? 10.356 7.616 -9.291 1.00 93.38 100 ARG A CA 1
ATOM 781 C C . ARG A 1 100 ? 9.331 6.984 -10.221 1.00 93.38 100 ARG A C 1
ATOM 783 O O . ARG A 1 100 ? 9.356 7.224 -11.433 1.00 93.38 100 ARG A O 1
ATOM 790 N N . ILE A 1 101 ? 8.415 6.220 -9.636 1.00 94.81 101 ILE A N 1
ATOM 791 C CA . ILE A 1 101 ? 7.302 5.593 -10.348 1.00 94.81 101 ILE A CA 1
ATOM 792 C C . ILE A 1 101 ? 6.170 6.614 -10.473 1.00 94.81 101 ILE A C 1
ATOM 794 O O . ILE A 1 101 ? 5.759 7.232 -9.493 1.00 94.81 101 ILE A O 1
ATOM 798 N N . HIS A 1 102 ? 5.656 6.813 -11.685 1.00 92.50 102 HIS A N 1
ATOM 799 C CA . HIS A 1 102 ? 4.496 7.662 -11.902 1.00 92.50 102 HIS A CA 1
ATOM 800 C C . HIS A 1 102 ? 3.241 6.968 -11.334 1.00 92.50 102 HIS A C 1
ATOM 802 O O . HIS A 1 102 ? 2.914 5.876 -11.802 1.00 92.50 102 HIS A O 1
ATOM 808 N N . PRO A 1 103 ? 2.474 7.590 -10.414 1.00 87.69 103 PRO A N 1
ATOM 809 C CA . PRO A 1 103 ? 1.327 6.947 -9.748 1.00 87.69 103 PRO A CA 1
ATOM 810 C C . PRO A 1 103 ? 0.209 6.482 -10.692 1.00 87.69 103 PRO A C 1
ATOM 812 O O . PRO A 1 103 ? -0.625 5.662 -10.337 1.00 87.69 103 PRO A O 1
ATOM 815 N N . ARG A 1 104 ? 0.176 7.026 -11.914 1.00 86.56 104 ARG A N 1
ATOM 816 C CA . ARG A 1 104 ? -0.768 6.644 -12.980 1.00 86.56 104 ARG A CA 1
ATOM 817 C C . ARG A 1 104 ? -0.087 5.999 -14.192 1.00 86.56 104 ARG A C 1
ATOM 819 O O . ARG A 1 104 ? -0.653 5.997 -15.279 1.00 86.56 104 ARG A O 1
ATOM 826 N N . GLY A 1 105 ? 1.167 5.579 -14.036 1.00 91.62 105 GLY A N 1
ATOM 827 C CA . GLY A 1 105 ? 1.927 4.885 -15.074 1.00 91.62 105 GLY A CA 1
ATOM 828 C C . GLY A 1 105 ? 1.548 3.400 -15.165 1.00 91.62 105 GLY A C 1
ATOM 829 O O . GLY A 1 105 ? 0.997 2.864 -14.202 1.00 91.62 105 GLY A O 1
ATOM 830 N N . PRO A 1 106 ? 1.853 2.717 -16.284 1.00 93.06 106 PRO A N 1
ATOM 831 C CA . PRO A 1 106 ? 1.474 1.318 -16.485 1.00 93.06 106 PRO A CA 1
ATOM 832 C C . PRO A 1 106 ? 1.930 0.373 -15.369 1.00 93.06 106 PRO A C 1
ATOM 834 O O . PRO A 1 106 ? 1.126 -0.427 -14.904 1.00 93.06 106 PRO A O 1
ATOM 837 N N . LEU A 1 107 ? 3.156 0.525 -14.857 1.00 93.81 107 LEU A N 1
ATOM 838 C CA . LEU A 1 107 ? 3.652 -0.307 -13.757 1.00 93.81 107 LEU A CA 1
ATOM 839 C C . LEU A 1 107 ? 2.815 -0.183 -12.477 1.00 93.81 107 LEU A C 1
ATOM 841 O O . LEU A 1 107 ? 2.718 -1.147 -11.727 1.00 93.81 107 LEU A O 1
ATOM 845 N N . ALA A 1 108 ? 2.246 0.997 -12.217 1.00 90.19 108 ALA A N 1
ATOM 846 C CA . ALA A 1 108 ? 1.515 1.283 -10.987 1.00 90.19 108 ALA A CA 1
ATOM 847 C C . ALA A 1 108 ? 0.077 0.749 -11.010 1.00 90.19 108 ALA A C 1
ATOM 849 O O . ALA A 1 108 ? -0.422 0.297 -9.987 1.00 90.19 108 ALA A O 1
ATOM 850 N N . ILE A 1 109 ? -0.605 0.832 -12.157 1.00 85.19 109 ILE A N 1
ATOM 851 C CA . ILE A 1 109 ? -2.066 0.647 -12.207 1.00 85.19 109 ILE A CA 1
ATOM 852 C C . ILE A 1 109 ? -2.557 -0.306 -13.294 1.00 85.19 109 ILE A C 1
ATOM 854 O O . ILE A 1 109 ? -3.735 -0.664 -13.287 1.00 85.19 109 ILE A O 1
ATOM 858 N N . ALA A 1 110 ? -1.709 -0.681 -14.252 1.00 85.75 110 ALA A N 1
ATOM 859 C CA . ALA A 1 110 ? -2.137 -1.476 -15.392 1.00 85.75 110 ALA A CA 1
ATOM 860 C C . ALA A 1 110 ? -1.891 -2.975 -15.152 1.00 85.75 110 ALA A C 1
ATOM 862 O O . ALA A 1 110 ? -0.914 -3.363 -14.505 1.00 85.75 110 ALA A O 1
ATOM 863 N N . PRO A 1 111 ? -2.737 -3.857 -15.711 1.00 84.50 111 PRO A N 1
ATOM 864 C CA . PRO A 1 111 ? -2.425 -5.275 -15.797 1.00 84.50 111 PRO A CA 1
ATOM 865 C C . PRO A 1 111 ? -1.079 -5.511 -16.491 1.00 84.50 111 PRO A C 1
ATOM 867 O O . PRO A 1 111 ? -0.705 -4.798 -17.426 1.00 84.50 111 PRO A O 1
ATOM 870 N N . ARG A 1 112 ? -0.391 -6.598 -16.120 1.00 89.50 112 ARG A N 1
ATOM 871 C CA . ARG A 1 112 ? 0.900 -6.996 -16.717 1.00 89.50 112 ARG A CA 1
ATOM 872 C C . ARG A 1 112 ? 0.877 -7.010 -18.251 1.00 89.50 112 ARG A C 1
ATOM 874 O O . ARG A 1 112 ? 1.872 -6.670 -18.877 1.00 89.50 112 ARG A O 1
ATOM 881 N N . SER A 1 113 ? -0.234 -7.418 -18.867 1.00 90.50 113 SER A N 1
ATOM 882 C CA . SER A 1 113 ? -0.390 -7.450 -20.328 1.00 90.50 113 SER A CA 1
ATOM 883 C C . SER A 1 113 ? -0.378 -6.069 -20.980 1.00 90.50 113 SER A C 1
ATOM 885 O O . SER A 1 113 ? 0.149 -5.928 -22.079 1.00 90.50 113 SER A O 1
ATOM 887 N N . GLU A 1 114 ? -0.942 -5.062 -20.317 1.00 92.69 114 GLU A N 1
ATOM 888 C CA . GLU A 1 114 ? -0.959 -3.683 -20.811 1.00 92.69 114 GLU A CA 1
ATOM 889 C C . GLU A 1 114 ? 0.409 -3.020 -20.627 1.00 92.69 114 GLU A C 1
ATOM 891 O O . GLU A 1 114 ? 0.893 -2.356 -21.540 1.00 92.69 114 GLU A O 1
ATOM 896 N N . ASP A 1 115 ? 1.078 -3.281 -19.500 1.00 95.38 115 ASP A N 1
ATOM 897 C CA . ASP A 1 115 ? 2.466 -2.863 -19.274 1.00 95.38 115 ASP A CA 1
ATOM 898 C C . ASP A 1 115 ? 3.408 -3.459 -20.342 1.00 95.38 115 ASP A C 1
ATOM 900 O O . ASP A 1 115 ? 4.140 -2.728 -21.008 1.00 95.38 115 ASP A O 1
ATOM 904 N N . MET A 1 116 ? 3.305 -4.766 -20.629 1.00 97.50 116 MET A N 1
ATOM 905 C CA . MET A 1 116 ? 4.055 -5.396 -21.731 1.00 97.50 116 MET A CA 1
ATOM 906 C C . MET A 1 116 ? 3.753 -4.762 -23.095 1.00 97.50 116 MET A C 1
ATOM 908 O O . MET A 1 116 ? 4.661 -4.619 -23.916 1.00 97.50 116 MET A O 1
ATOM 912 N N . LEU A 1 117 ? 2.501 -4.378 -23.362 1.00 97.88 117 LEU A N 1
ATOM 913 C CA . LEU A 1 117 ? 2.124 -3.717 -24.612 1.00 97.88 117 LEU A CA 1
ATOM 914 C C . LEU A 1 117 ? 2.762 -2.323 -24.728 1.00 97.88 117 LEU A C 1
ATOM 916 O O . LEU A 1 117 ? 3.267 -1.967 -25.797 1.00 97.88 117 LEU A O 1
ATOM 920 N N . ALA A 1 118 ? 2.792 -1.559 -23.633 1.00 98.06 118 ALA A N 1
ATOM 921 C CA . ALA A 1 118 ? 3.456 -0.259 -23.577 1.00 98.06 118 ALA A CA 1
ATOM 922 C C . ALA A 1 118 ? 4.962 -0.394 -23.847 1.00 98.06 118 ALA A C 1
ATOM 924 O O . ALA A 1 118 ? 5.510 0.328 -24.682 1.00 98.06 118 ALA A O 1
ATOM 925 N N . VAL A 1 119 ? 5.617 -1.371 -23.215 1.00 98.50 119 VAL A N 1
ATOM 926 C CA . VAL A 1 119 ? 7.047 -1.648 -23.414 1.00 98.50 119 VAL A CA 1
ATOM 927 C C . VAL A 1 119 ? 7.352 -2.139 -24.832 1.00 98.50 119 VAL A C 1
ATOM 929 O O . VAL A 1 119 ? 8.304 -1.669 -25.456 1.00 98.50 119 VAL A O 1
ATOM 932 N N . THR A 1 120 ? 6.513 -3.020 -25.383 1.00 98.69 120 THR A N 1
ATOM 933 C CA . THR A 1 120 ? 6.619 -3.491 -26.777 1.00 98.69 120 THR A CA 1
ATOM 934 C C . THR A 1 120 ? 6.533 -2.318 -27.752 1.00 98.69 120 THR A C 1
ATOM 936 O O . THR A 1 120 ? 7.358 -2.192 -28.654 1.00 98.69 120 THR A O 1
ATOM 939 N N . THR A 1 121 ? 5.583 -1.406 -27.524 1.00 98.31 121 THR A N 1
ATOM 940 C CA . THR A 1 121 ? 5.450 -0.171 -28.309 1.00 98.31 121 THR A CA 1
ATOM 941 C C . THR A 1 121 ? 6.692 0.709 -28.167 1.00 98.31 121 THR A C 1
ATOM 943 O O . THR A 1 121 ? 7.173 1.263 -29.153 1.00 98.31 121 THR A O 1
ATOM 946 N N . GLY A 1 122 ? 7.260 0.794 -26.961 1.00 97.00 122 GLY A N 1
ATOM 947 C CA . GLY A 1 122 ? 8.520 1.486 -26.699 1.00 97.00 122 GLY A CA 1
ATOM 948 C C . GLY A 1 122 ? 9.667 0.987 -27.572 1.00 97.00 122 GLY A C 1
ATOM 949 O O . GLY A 1 122 ? 10.352 1.807 -28.178 1.00 97.00 122 GLY A O 1
ATOM 950 N N . LEU A 1 123 ? 9.846 -0.332 -27.681 1.00 97.94 123 LEU A N 1
ATOM 951 C CA . LEU A 1 123 ? 10.861 -0.936 -28.551 1.00 97.94 123 LEU A CA 1
ATOM 952 C C . LEU A 1 123 ? 10.556 -0.741 -30.038 1.00 97.94 123 LEU A C 1
ATOM 954 O O . LEU A 1 123 ? 11.459 -0.398 -30.798 1.00 97.94 123 LEU A O 1
ATOM 958 N N . PHE A 1 124 ? 9.299 -0.890 -30.458 1.00 98.00 124 PHE A N 1
ATOM 959 C CA . PHE A 1 124 ? 8.903 -0.636 -31.846 1.00 98.00 124 PHE A CA 1
ATOM 960 C C . PHE A 1 124 ? 9.270 0.790 -32.288 1.00 98.00 124 PHE A C 1
ATOM 962 O O . PHE A 1 124 ? 9.870 0.995 -33.341 1.00 98.00 124 PHE A O 1
ATOM 969 N N . LEU A 1 125 ? 9.032 1.782 -31.424 1.00 95.94 125 LEU A N 1
ATOM 970 C CA . LEU A 1 125 ? 9.427 3.175 -31.660 1.00 95.94 125 LEU A CA 1
ATOM 971 C C . LEU A 1 125 ? 10.950 3.412 -31.619 1.00 95.94 125 LEU A C 1
ATOM 973 O O . LEU A 1 125 ? 11.399 4.512 -31.933 1.00 95.94 125 LEU A O 1
ATOM 977 N N . GLN A 1 126 ? 11.753 2.423 -31.218 1.00 94.81 126 GLN A N 1
ATOM 978 C CA . GLN A 1 126 ? 13.218 2.426 -31.349 1.00 94.81 126 GLN A CA 1
ATOM 979 C C . GLN A 1 126 ? 13.708 1.685 -32.608 1.00 94.81 126 GLN A C 1
ATOM 981 O O . GLN A 1 126 ? 14.914 1.518 -32.781 1.00 94.81 126 GLN A O 1
ATOM 986 N N . GLY A 1 127 ? 12.797 1.263 -33.493 1.00 95.12 127 GLY A N 1
ATOM 987 C CA . GLY A 1 127 ? 13.120 0.661 -34.789 1.00 95.12 127 GLY A CA 1
ATOM 988 C C . GLY A 1 127 ? 13.162 -0.868 -34.809 1.00 95.12 127 GLY A C 1
ATOM 989 O O . GLY A 1 127 ? 13.610 -1.432 -35.802 1.00 95.12 127 GLY A O 1
ATOM 990 N N . TYR A 1 128 ? 12.714 -1.542 -33.747 1.00 96.88 128 TYR A N 1
ATOM 991 C CA . TYR A 1 128 ? 12.552 -3.001 -33.746 1.00 96.88 128 TYR A CA 1
ATOM 992 C C . TYR A 1 128 ? 11.252 -3.409 -34.444 1.00 96.88 128 TYR A C 1
ATOM 994 O O . TYR A 1 128 ? 10.241 -2.714 -34.323 1.00 96.88 128 TYR A O 1
ATOM 1002 N N . ASN A 1 129 ? 11.249 -4.556 -35.129 1.00 98.19 129 ASN A N 1
ATOM 1003 C CA . ASN A 1 129 ? 10.019 -5.113 -35.691 1.00 98.19 129 ASN A CA 1
ATOM 1004 C C . ASN A 1 129 ? 9.040 -5.480 -34.565 1.00 98.19 129 ASN A C 1
ATOM 1006 O O . ASN A 1 129 ? 9.442 -5.846 -33.459 1.00 98.19 129 ASN A O 1
ATOM 1010 N N . TRP A 1 130 ? 7.739 -5.356 -34.830 1.00 98.12 130 TRP A N 1
ATOM 1011 C CA . TRP A 1 130 ? 6.705 -5.522 -33.804 1.00 98.12 130 TRP A CA 1
ATOM 1012 C C . TRP A 1 130 ? 6.687 -6.925 -33.180 1.00 98.12 130 TRP A C 1
ATOM 1014 O O . TRP A 1 130 ? 6.576 -7.073 -31.963 1.00 98.12 130 TRP A O 1
ATOM 1024 N N . ASP A 1 131 ? 6.772 -7.954 -34.015 1.00 98.12 131 ASP A N 1
ATOM 1025 C CA . ASP A 1 131 ? 6.786 -9.361 -33.625 1.00 98.12 131 ASP A CA 1
ATOM 1026 C C . ASP A 1 131 ? 8.030 -9.715 -32.799 1.00 98.12 131 ASP A C 1
ATOM 1028 O O . ASP A 1 131 ? 7.893 -10.297 -31.721 1.00 98.12 131 ASP A O 1
ATOM 1032 N N . GLU A 1 132 ? 9.210 -9.266 -33.230 1.00 97.38 132 GLU A N 1
ATOM 1033 C CA . GLU A 1 132 ? 10.469 -9.428 -32.491 1.00 97.38 132 GLU A CA 1
ATOM 1034 C C . GLU A 1 132 ? 10.425 -8.722 -31.128 1.00 97.38 132 GLU A C 1
ATOM 1036 O O . GLU A 1 132 ? 10.724 -9.326 -30.092 1.00 97.38 132 GLU A O 1
ATOM 1041 N N . ALA A 1 133 ? 10.010 -7.449 -31.107 1.00 98.31 133 ALA A N 1
ATOM 1042 C CA . ALA A 1 133 ? 9.887 -6.659 -29.885 1.00 98.31 133 ALA A CA 1
ATOM 1043 C C . ALA A 1 133 ? 8.948 -7.338 -28.885 1.00 98.31 133 ALA A C 1
ATOM 1045 O O . ALA A 1 133 ? 9.277 -7.463 -27.704 1.00 98.31 133 ALA A O 1
ATOM 1046 N N . ARG A 1 134 ? 7.801 -7.829 -29.364 1.00 98.38 134 ARG A N 1
ATOM 1047 C CA . ARG A 1 134 ? 6.838 -8.552 -28.537 1.00 98.38 134 ARG A CA 1
ATOM 1048 C C . ARG A 1 134 ? 7.466 -9.812 -27.941 1.00 98.38 134 ARG A C 1
ATOM 1050 O O . ARG A 1 134 ? 7.353 -10.025 -26.736 1.00 98.38 134 ARG A O 1
ATOM 1057 N N . GLU A 1 135 ? 8.133 -10.639 -28.743 1.00 98.25 135 GLU A N 1
ATOM 1058 C CA . GLU A 1 135 ? 8.764 -11.872 -28.254 1.00 98.25 135 GLU A CA 1
ATOM 1059 C C . GLU A 1 135 ? 9.846 -11.590 -27.199 1.00 98.25 135 GLU A C 1
ATOM 1061 O O . GLU A 1 135 ? 9.907 -12.255 -26.160 1.00 98.25 135 GLU A O 1
ATOM 1066 N N . ILE A 1 136 ? 10.685 -10.581 -27.435 1.00 98.25 136 ILE A N 1
ATOM 1067 C CA . ILE A 1 136 ? 11.734 -10.155 -26.505 1.00 98.25 136 ILE A CA 1
ATOM 1068 C C . ILE A 1 136 ? 11.140 -9.658 -25.184 1.00 98.25 136 ILE A C 1
ATOM 1070 O O . ILE A 1 136 ? 11.598 -10.072 -24.119 1.00 98.25 136 ILE A O 1
ATOM 1074 N N . VAL A 1 137 ? 10.102 -8.819 -25.233 1.00 98.50 137 VAL A N 1
ATOM 1075 C CA . VAL A 1 137 ? 9.436 -8.301 -24.028 1.00 98.50 137 VAL A CA 1
ATOM 1076 C C . VAL A 1 137 ? 8.805 -9.432 -23.227 1.00 98.50 137 VAL A C 1
ATOM 1078 O O . VAL A 1 137 ? 9.021 -9.502 -22.018 1.00 98.50 137 VAL A O 1
ATOM 1081 N N . HIS A 1 138 ? 8.094 -10.354 -23.882 1.00 97.88 138 HIS A N 1
ATOM 1082 C CA . HIS A 1 138 ? 7.523 -11.524 -23.214 1.00 97.88 138 HIS A CA 1
ATOM 1083 C C . HIS A 1 138 ? 8.603 -12.344 -22.493 1.00 97.88 138 HIS A C 1
ATOM 1085 O O . HIS A 1 138 ? 8.468 -12.617 -21.299 1.00 97.88 138 HIS A O 1
ATOM 1091 N N . ARG A 1 139 ? 9.710 -12.671 -23.177 1.00 97.06 139 ARG A N 1
ATOM 1092 C CA . ARG A 1 139 ? 10.827 -13.415 -22.571 1.00 97.06 139 ARG A CA 1
ATOM 1093 C C . ARG A 1 139 ? 11.474 -12.658 -21.414 1.00 97.06 139 ARG A C 1
ATOM 1095 O O . ARG A 1 139 ? 11.721 -13.257 -20.370 1.00 97.06 139 ARG A O 1
ATOM 1102 N N . GLY A 1 140 ? 11.720 -11.358 -21.571 1.00 97.62 140 GLY A N 1
ATOM 1103 C CA . GLY A 1 140 ? 12.326 -10.527 -20.531 1.00 97.62 140 GLY A CA 1
ATOM 1104 C C . GLY A 1 140 ? 11.452 -10.418 -19.279 1.00 97.62 140 GLY A C 1
ATOM 1105 O O . GLY A 1 140 ? 11.956 -10.519 -18.162 1.00 97.62 140 GLY A O 1
ATOM 1106 N N . TYR A 1 141 ? 10.134 -10.290 -19.448 1.00 97.44 141 TYR A N 1
ATOM 1107 C CA . TYR A 1 141 ? 9.187 -10.279 -18.332 1.00 97.44 141 TYR A CA 1
ATOM 1108 C C . TYR A 1 141 ? 9.116 -11.630 -17.622 1.00 97.44 141 TYR A C 1
ATOM 1110 O O . TYR A 1 141 ? 9.186 -11.671 -16.394 1.00 97.44 141 TYR A O 1
ATOM 1118 N N . ASP A 1 142 ? 9.009 -12.727 -18.373 1.00 95.69 142 ASP A N 1
ATOM 1119 C CA . ASP A 1 142 ? 8.958 -14.075 -17.802 1.00 95.69 142 ASP A CA 1
ATOM 1120 C C . ASP A 1 142 ? 10.252 -14.416 -17.052 1.00 95.69 142 ASP A C 1
ATOM 1122 O O . ASP A 1 142 ? 10.213 -15.036 -15.989 1.00 95.69 142 ASP A O 1
ATOM 1126 N N . GLN A 1 143 ? 11.403 -13.987 -17.573 1.00 96.75 143 GLN A N 1
ATOM 1127 C CA . GLN A 1 143 ? 12.692 -14.189 -16.922 1.00 96.75 143 GLN A CA 1
ATOM 1128 C C . GLN A 1 143 ? 12.827 -13.335 -15.656 1.00 96.75 143 GLN A C 1
ATOM 1130 O O . GLN A 1 143 ? 13.237 -13.850 -14.616 1.00 96.75 143 GLN A O 1
ATOM 1135 N N . ALA A 1 144 ? 12.427 -12.062 -15.701 1.00 95.81 144 ALA A N 1
ATOM 1136 C CA . ALA A 1 144 ? 12.426 -11.202 -14.521 1.00 95.81 144 ALA A CA 1
ATOM 1137 C C . ALA A 1 144 ? 11.503 -11.737 -13.414 1.00 95.81 144 ALA A C 1
ATOM 1139 O O . ALA A 1 144 ? 11.890 -11.744 -12.248 1.00 95.81 144 ALA A O 1
ATOM 1140 N N . ASP A 1 145 ? 10.320 -12.248 -13.772 1.00 91.69 145 ASP A N 1
ATOM 1141 C CA . ASP A 1 145 ? 9.384 -12.854 -12.820 1.00 91.69 145 ASP A CA 1
ATOM 1142 C C . ASP A 1 145 ? 9.958 -14.121 -12.145 1.00 91.69 145 ASP A C 1
ATOM 1144 O O . ASP A 1 145 ? 9.539 -14.448 -11.037 1.00 91.69 145 ASP A O 1
ATOM 1148 N N . ARG A 1 146 ? 10.924 -14.814 -12.772 1.00 93.88 146 ARG A N 1
ATOM 1149 C CA . ARG A 1 146 ? 11.644 -15.961 -12.178 1.00 93.88 146 ARG A CA 1
ATOM 1150 C C . ARG A 1 146 ? 12.844 -15.552 -11.326 1.00 93.88 146 ARG A C 1
ATOM 1152 O O . ARG A 1 146 ? 13.154 -16.239 -10.361 1.00 93.88 146 ARG A O 1
ATOM 1159 N N . LEU A 1 147 ? 13.553 -14.494 -11.722 1.00 95.31 147 LEU A N 1
ATOM 1160 C CA . LEU A 1 147 ? 14.786 -14.051 -11.063 1.00 95.31 147 LEU A CA 1
ATOM 1161 C C . LEU A 1 147 ? 14.518 -13.246 -9.792 1.00 95.31 147 LEU A C 1
ATOM 1163 O O . LEU A 1 147 ? 15.291 -13.330 -8.840 1.00 95.31 147 LEU A O 1
ATOM 1167 N N . VAL A 1 148 ? 13.454 -12.444 -9.784 1.00 94.44 148 VAL A N 1
ATOM 1168 C CA . VAL A 1 148 ? 13.127 -11.606 -8.633 1.00 94.44 148 VAL A CA 1
ATOM 1169 C C . VAL A 1 148 ? 12.349 -12.428 -7.617 1.00 94.44 148 VAL A C 1
ATOM 1171 O O . VAL A 1 148 ? 11.184 -12.763 -7.837 1.00 94.44 148 VAL A O 1
ATOM 1174 N N . ASP A 1 149 ? 12.965 -12.687 -6.463 1.00 92.81 149 ASP A N 1
ATOM 1175 C CA . ASP A 1 149 ? 12.237 -13.168 -5.291 1.00 92.81 149 ASP A CA 1
ATOM 1176 C C . ASP A 1 149 ? 11.375 -12.030 -4.727 1.00 92.81 149 ASP A C 1
ATOM 1178 O O . ASP A 1 149 ? 11.768 -11.271 -3.837 1.00 92.81 149 ASP A O 1
ATOM 1182 N N . LYS A 1 150 ? 10.168 -11.900 -5.285 1.00 92.50 150 LYS A N 1
ATOM 1183 C CA . LYS A 1 150 ? 9.194 -10.884 -4.878 1.00 92.50 150 LYS A CA 1
ATOM 1184 C C . LYS A 1 150 ? 8.846 -11.002 -3.396 1.00 92.50 150 LYS A C 1
ATOM 1186 O O . LYS A 1 150 ? 8.602 -9.987 -2.756 1.00 92.50 150 LYS A O 1
ATOM 1191 N N . ILE A 1 151 ? 8.845 -12.214 -2.839 1.00 93.31 151 ILE A N 1
ATOM 1192 C CA . ILE A 1 151 ? 8.481 -12.456 -1.440 1.00 93.31 151 ILE A CA 1
ATOM 1193 C C . ILE A 1 151 ? 9.581 -11.974 -0.494 1.00 93.31 151 ILE A C 1
ATOM 1195 O O . ILE A 1 151 ? 9.270 -11.426 0.563 1.00 93.31 151 ILE A O 1
ATOM 1199 N N . ALA A 1 152 ? 10.853 -12.116 -0.873 1.00 92.00 152 ALA A N 1
ATOM 1200 C CA . ALA A 1 152 ? 11.968 -11.561 -0.107 1.00 92.00 152 ALA A CA 1
ATOM 1201 C C . ALA A 1 152 ? 11.954 -10.023 -0.053 1.00 92.00 152 ALA A C 1
ATOM 1203 O O . ALA A 1 152 ? 12.407 -9.446 0.935 1.00 92.00 152 ALA A O 1
ATOM 1204 N N . LEU A 1 153 ? 11.412 -9.366 -1.083 1.00 93.06 153 LEU A N 1
ATOM 1205 C CA . LEU A 1 153 ? 11.329 -7.904 -1.186 1.00 93.06 153 LEU A CA 1
ATOM 1206 C C . LEU A 1 153 ? 10.064 -7.298 -0.560 1.00 93.06 153 LEU A C 1
ATOM 1208 O O . LEU A 1 153 ? 9.958 -6.075 -0.475 1.00 93.06 153 LEU A O 1
ATOM 1212 N N . VAL A 1 154 ? 9.108 -8.123 -0.121 1.00 93.06 154 VAL A N 1
ATOM 1213 C CA . VAL A 1 154 ? 7.900 -7.649 0.566 1.00 93.06 154 VAL A CA 1
ATOM 1214 C C . VAL A 1 154 ? 8.284 -6.906 1.844 1.00 93.06 154 VAL A C 1
ATOM 1216 O O . VAL A 1 154 ? 8.923 -7.466 2.735 1.00 93.06 154 VAL A O 1
ATOM 1219 N N . GLN A 1 155 ? 7.812 -5.666 1.960 1.00 92.56 155 GLN A N 1
ATOM 1220 C CA . GLN A 1 155 ? 7.912 -4.863 3.176 1.00 92.56 155 GLN A CA 1
ATOM 1221 C C . GLN A 1 155 ? 6.502 -4.470 3.628 1.00 92.56 155 GLN A C 1
ATOM 1223 O O . GLN A 1 155 ? 5.777 -3.883 2.824 1.00 92.56 155 GLN A O 1
ATOM 1228 N N . PRO A 1 156 ? 6.081 -4.799 4.863 1.00 94.19 156 PRO A N 1
ATOM 1229 C CA . PRO A 1 156 ? 4.759 -4.429 5.356 1.00 94.19 156 PRO A CA 1
ATOM 1230 C C . PRO A 1 156 ? 4.628 -2.917 5.524 1.00 94.19 156 PRO A C 1
ATOM 1232 O O . PRO A 1 156 ? 5.598 -2.234 5.857 1.00 94.19 156 PRO A O 1
ATOM 1235 N N . VAL A 1 157 ? 3.406 -2.409 5.379 1.00 91.31 157 VAL A N 1
ATOM 1236 C CA . VAL A 1 157 ? 3.060 -1.101 5.945 1.00 91.31 157 VAL A CA 1
ATOM 1237 C C . VAL A 1 157 ? 3.040 -1.175 7.477 1.00 91.31 157 VAL A C 1
ATOM 1239 O O . VAL A 1 157 ? 2.812 -2.233 8.071 1.00 91.31 157 VAL A O 1
ATOM 1242 N N . GLU A 1 158 ? 3.275 -0.043 8.135 1.00 82.94 158 GLU A N 1
ATOM 1243 C CA . GLU A 1 158 ? 3.245 0.041 9.596 1.00 82.94 158 GLU A CA 1
ATOM 1244 C C . GLU A 1 158 ? 1.855 -0.314 10.155 1.00 82.94 158 GLU A C 1
ATOM 1246 O O . GLU A 1 158 ? 0.830 0.046 9.578 1.00 82.94 158 GLU A O 1
ATOM 1251 N N . GLY A 1 159 ? 1.817 -1.030 11.285 1.00 80.94 159 GLY A N 1
ATOM 1252 C CA . GLY A 1 159 ? 0.576 -1.372 11.995 1.00 80.94 159 GLY A CA 1
ATOM 1253 C C . GLY A 1 159 ? -0.242 -2.527 11.402 1.00 80.94 159 GLY A C 1
ATOM 1254 O O . GLY A 1 159 ? -1.296 -2.851 11.948 1.00 80.94 159 GLY A O 1
ATOM 1255 N N . LEU A 1 160 ? 0.246 -3.180 10.339 1.00 89.12 160 LEU A N 1
ATOM 1256 C CA . LEU A 1 160 ? -0.476 -4.213 9.583 1.00 89.12 160 LEU A CA 1
ATOM 1257 C C . LEU A 1 160 ? -1.055 -5.349 10.448 1.00 89.12 160 LEU A C 1
ATOM 1259 O O . LEU A 1 160 ? -2.237 -5.669 10.344 1.00 89.12 160 LEU A O 1
ATOM 1263 N N . GLU A 1 161 ? -0.249 -5.971 11.310 1.00 87.00 161 GLU A N 1
ATOM 1264 C CA . GLU A 1 161 ? -0.728 -7.089 12.137 1.00 87.00 161 GLU A CA 1
ATOM 1265 C C . GLU A 1 161 ? -1.750 -6.628 13.188 1.00 87.00 161 GLU A C 1
ATOM 1267 O O . GLU A 1 161 ? -2.768 -7.289 13.407 1.00 87.00 161 GLU A O 1
ATOM 1272 N N . GLY A 1 162 ? -1.509 -5.460 13.794 1.00 85.50 162 GLY A N 1
ATOM 1273 C CA . GLY A 1 162 ? -2.385 -4.881 14.809 1.00 85.50 162 GLY A CA 1
ATOM 1274 C C . GLY A 1 162 ? -3.791 -4.628 14.273 1.00 85.50 162 GLY A C 1
ATOM 1275 O O . GLY A 1 162 ? -4.767 -5.034 14.906 1.00 85.50 162 GLY A O 1
ATOM 1276 N N . ILE A 1 163 ? -3.904 -4.037 13.078 1.00 92.69 163 ILE A N 1
ATOM 1277 C CA . ILE A 1 163 ? -5.214 -3.757 12.483 1.00 92.69 163 ILE A CA 1
ATOM 1278 C C . ILE A 1 163 ? -5.947 -5.034 12.053 1.00 92.69 163 ILE A C 1
ATOM 1280 O O . ILE A 1 163 ? -7.136 -5.170 12.333 1.00 92.69 163 ILE A O 1
ATOM 1284 N N . PHE A 1 164 ? -5.264 -6.020 11.460 1.00 93.62 164 PHE A N 1
ATOM 1285 C CA . PHE A 1 164 ? -5.904 -7.290 11.078 1.00 93.62 164 PHE A CA 1
ATOM 1286 C C . PHE A 1 164 ? -6.416 -8.061 12.303 1.00 93.62 164 PHE A C 1
ATOM 1288 O O . PHE A 1 164 ? -7.534 -8.585 12.287 1.00 93.62 164 PHE A O 1
ATOM 1295 N N . SER A 1 165 ? -5.638 -8.073 13.389 1.00 89.88 165 SER A N 1
ATOM 1296 C CA . SER A 1 165 ? -6.056 -8.653 14.666 1.00 89.88 165 SER A CA 1
ATOM 1297 C C . SER A 1 165 ? -7.265 -7.917 15.258 1.00 89.88 165 SER A C 1
ATOM 1299 O O . SER A 1 165 ? -8.249 -8.558 15.630 1.00 89.88 165 SER A O 1
ATOM 1301 N N . ALA A 1 166 ? -7.251 -6.579 15.273 1.00 86.69 166 ALA A N 1
ATOM 1302 C CA . ALA A 1 166 ? -8.348 -5.762 15.797 1.00 86.69 166 ALA A CA 1
ATOM 1303 C C . ALA A 1 166 ? -9.653 -5.941 15.005 1.00 86.69 166 ALA A C 1
ATOM 1305 O O . ALA A 1 166 ? -10.712 -6.161 15.597 1.00 86.69 166 ALA A O 1
ATOM 1306 N N . LEU A 1 167 ? -9.580 -5.924 13.670 1.00 91.81 167 LEU A N 1
ATOM 1307 C CA . LEU A 1 167 ? -10.725 -6.181 12.792 1.00 91.81 167 LEU A CA 1
ATOM 1308 C C . LEU A 1 167 ? -11.329 -7.556 13.066 1.00 91.81 167 LEU A C 1
ATOM 1310 O O . LEU A 1 167 ? -12.548 -7.691 13.214 1.00 91.81 167 LEU A O 1
ATOM 1314 N N . ARG A 1 168 ? -10.475 -8.579 13.200 1.00 87.56 168 ARG A N 1
ATOM 1315 C CA . ARG A 1 168 ? -10.953 -9.931 13.464 1.00 87.56 168 ARG A CA 1
ATOM 1316 C C . ARG A 1 168 ? -11.539 -10.075 14.865 1.00 87.56 168 ARG A C 1
ATOM 1318 O O . ARG A 1 168 ? -12.580 -10.715 15.020 1.00 87.56 168 ARG A O 1
ATOM 1325 N N . ALA A 1 169 ? -10.914 -9.467 15.871 1.00 85.50 169 ALA A N 1
ATOM 1326 C CA . ALA A 1 169 ? -11.431 -9.426 17.233 1.00 85.50 169 ALA A CA 1
ATOM 1327 C C . ALA A 1 169 ? -12.802 -8.740 17.283 1.00 85.50 169 ALA A C 1
ATOM 1329 O O . ALA A 1 169 ? -13.690 -9.200 17.992 1.00 85.50 169 ALA A O 1
ATOM 1330 N N . ALA A 1 170 ? -13.031 -7.706 16.479 1.00 85.94 170 ALA A N 1
ATOM 1331 C CA . ALA A 1 170 ? -14.327 -7.046 16.365 1.00 85.94 170 ALA A CA 1
ATOM 1332 C C . ALA A 1 170 ? -15.375 -7.828 15.552 1.00 85.94 170 ALA A C 1
ATOM 1334 O O . ALA A 1 170 ? -16.529 -7.416 15.507 1.00 85.94 170 ALA A O 1
ATOM 1335 N N . GLY A 1 171 ? -15.011 -8.972 14.967 1.00 89.75 171 GLY A N 1
ATOM 1336 C CA . GLY A 1 171 ? -15.930 -9.842 14.235 1.00 89.75 171 GLY A CA 1
ATOM 1337 C C . GLY A 1 171 ? -16.089 -9.501 12.753 1.00 89.75 171 GLY A C 1
ATOM 1338 O O . GLY A 1 171 ? -16.874 -10.173 12.082 1.00 89.75 171 GLY A O 1
ATOM 1339 N N . LEU A 1 172 ? -15.334 -8.530 12.221 1.00 94.06 172 LEU A N 1
ATOM 1340 C CA . LEU A 1 172 ? -15.355 -8.244 10.788 1.00 94.06 172 LEU A CA 1
ATOM 1341 C C . LEU A 1 172 ? -14.738 -9.395 9.992 1.00 94.06 172 LEU A C 1
ATOM 1343 O O . LEU A 1 172 ? -13.817 -10.087 10.443 1.00 94.06 172 LEU A O 1
ATOM 1347 N N . LYS A 1 173 ? -15.262 -9.570 8.780 1.00 97.12 173 LYS A N 1
ATOM 1348 C CA . LYS A 1 173 ? -14.665 -10.409 7.745 1.00 97.12 173 LYS A CA 1
ATOM 1349 C C . LYS A 1 173 ? -13.627 -9.615 6.964 1.00 97.12 173 LYS A C 1
ATOM 1351 O O . LYS A 1 173 ? -13.823 -8.426 6.710 1.00 97.12 173 LYS A O 1
ATOM 1356 N N . ILE A 1 174 ? -12.544 -10.264 6.564 1.00 98.31 174 ILE A N 1
ATOM 1357 C CA . ILE A 1 174 ? -11.443 -9.608 5.854 1.00 98.31 174 ILE A CA 1
ATOM 1358 C C . ILE A 1 174 ? -11.250 -10.272 4.496 1.00 98.31 174 ILE A C 1
ATOM 1360 O O . ILE A 1 174 ? -11.059 -11.486 4.411 1.00 98.31 174 ILE A O 1
ATOM 1364 N N . ALA A 1 175 ? -11.253 -9.473 3.431 1.00 98.50 175 ALA A N 1
ATOM 1365 C CA . ALA A 1 175 ? -10.906 -9.934 2.092 1.00 98.50 175 ALA A CA 1
ATOM 1366 C C . ALA A 1 175 ? -9.771 -9.116 1.477 1.00 98.50 175 ALA A C 1
ATOM 1368 O O . ALA A 1 175 ? -9.607 -7.935 1.775 1.00 98.50 175 ALA A O 1
ATOM 1369 N N . ILE A 1 176 ? -9.016 -9.753 0.583 1.00 98.56 176 ILE A N 1
ATOM 1370 C CA . ILE A 1 176 ? -8.002 -9.103 -0.250 1.00 98.56 176 ILE A CA 1
ATOM 1371 C C . ILE A 1 176 ? -8.494 -9.062 -1.696 1.00 98.56 176 ILE A C 1
ATOM 1373 O O . ILE A 1 176 ? -8.893 -10.095 -2.229 1.00 98.56 176 ILE A O 1
ATOM 1377 N N . ALA A 1 177 ? -8.434 -7.896 -2.335 1.00 97.12 177 ALA A N 1
ATOM 1378 C CA . ALA A 1 177 ? -8.780 -7.681 -3.737 1.00 97.12 177 ALA A CA 1
ATOM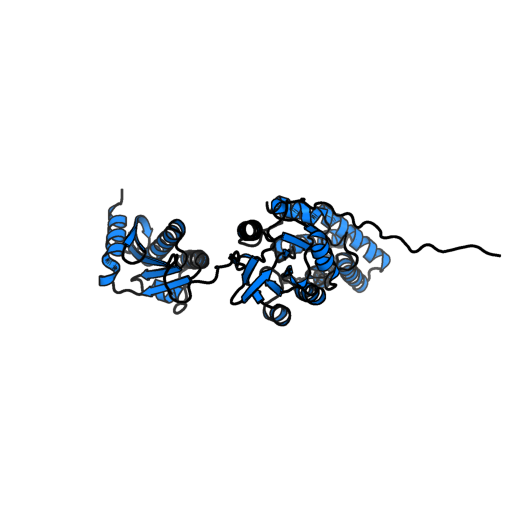 1379 C C . ALA A 1 177 ? -7.577 -7.098 -4.490 1.00 97.12 177 ALA A C 1
ATOM 1381 O O . ALA A 1 177 ? -7.265 -5.914 -4.365 1.00 97.12 177 ALA A O 1
ATOM 1382 N N . SER A 1 178 ? -6.907 -7.917 -5.299 1.00 94.62 178 SER A N 1
ATOM 1383 C CA . SER A 1 178 ? -5.699 -7.521 -6.032 1.00 94.62 178 SER A CA 1
ATOM 1384 C C . SER A 1 178 ? -5.719 -8.051 -7.467 1.00 94.62 178 SER A C 1
ATOM 1386 O O . SER A 1 178 ? -6.313 -9.087 -7.761 1.00 94.62 178 SER A O 1
ATOM 1388 N N . THR A 1 179 ? -5.070 -7.330 -8.382 1.00 90.81 179 THR A N 1
ATOM 1389 C CA . THR A 1 179 ? -4.845 -7.753 -9.774 1.00 90.81 179 THR A CA 1
ATOM 1390 C C . THR A 1 179 ? -3.715 -8.774 -9.915 1.00 90.81 179 THR A C 1
ATOM 1392 O O . THR A 1 179 ? -3.551 -9.343 -10.995 1.00 90.81 179 THR A O 1
ATOM 1395 N N . ASP A 1 180 ? -2.978 -9.052 -8.839 1.00 90.88 180 ASP A N 1
ATOM 1396 C CA . ASP A 1 180 ? -1.962 -10.097 -8.802 1.00 90.88 180 ASP A CA 1
ATOM 1397 C C . ASP A 1 180 ? -2.552 -11.505 -8.925 1.00 90.88 180 ASP A C 1
ATOM 1399 O O . ASP A 1 180 ? -3.748 -11.744 -8.745 1.00 90.88 180 ASP A O 1
ATOM 1403 N N . VAL A 1 181 ? -1.673 -12.467 -9.205 1.00 89.44 181 VAL A N 1
ATOM 1404 C CA . VAL A 1 181 ? -2.016 -13.891 -9.220 1.00 89.44 181 VAL A CA 1
ATOM 1405 C C . VAL A 1 181 ? -2.224 -14.424 -7.802 1.00 89.44 181 VAL A C 1
ATOM 1407 O O . VAL A 1 181 ? -1.475 -14.084 -6.882 1.00 89.44 181 VAL A O 1
ATOM 1410 N N . TYR A 1 182 ? -3.199 -15.320 -7.628 1.00 92.25 182 TYR A N 1
ATOM 1411 C CA . TYR A 1 182 ? -3.571 -15.872 -6.320 1.00 92.25 182 TYR A CA 1
ATOM 1412 C C . TYR A 1 182 ? -2.375 -16.407 -5.520 1.00 92.25 182 TYR A C 1
ATOM 1414 O O . TYR A 1 182 ? -2.241 -16.123 -4.332 1.00 92.25 182 TYR A O 1
ATOM 1422 N N . THR A 1 183 ? -1.494 -17.178 -6.163 1.00 91.00 183 THR A N 1
ATOM 1423 C CA . THR A 1 183 ? -0.345 -17.815 -5.498 1.00 91.00 183 THR A CA 1
ATOM 1424 C C . THR A 1 183 ? 0.646 -16.794 -4.944 1.00 91.00 183 THR A C 1
ATOM 1426 O O . THR A 1 183 ? 1.197 -17.008 -3.865 1.00 91.00 183 THR A O 1
ATOM 1429 N N . GLY A 1 184 ? 0.836 -15.673 -5.644 1.00 92.44 184 GLY A N 1
ATOM 1430 C CA . GLY A 1 184 ? 1.670 -14.564 -5.187 1.00 92.44 184 GLY A CA 1
ATOM 1431 C C . GLY A 1 184 ? 1.055 -13.863 -3.980 1.00 92.44 184 GLY A C 1
ATOM 1432 O O . GLY A 1 184 ? 1.733 -13.685 -2.971 1.00 92.44 184 GLY A O 1
ATOM 1433 N N . ILE A 1 185 ? -0.246 -13.557 -4.045 1.00 95.56 185 ILE A N 1
ATOM 1434 C CA . ILE A 1 185 ? -0.978 -12.933 -2.934 1.00 95.56 185 ILE A CA 1
ATOM 1435 C C . ILE A 1 185 ? -0.907 -13.828 -1.691 1.00 95.56 185 ILE A C 1
ATOM 1437 O O . ILE A 1 185 ? -0.533 -13.368 -0.616 1.00 95.56 185 ILE A O 1
ATOM 1441 N N . GLU A 1 186 ? -1.205 -15.120 -1.831 1.00 95.38 186 GLU A N 1
ATOM 1442 C CA . GLU A 1 186 ? -1.193 -16.064 -0.712 1.00 95.38 186 GLU A CA 1
ATOM 1443 C C . GLU A 1 186 ? 0.200 -16.181 -0.068 1.00 95.38 186 GLU A C 1
ATOM 1445 O O . GLU A 1 186 ? 0.319 -16.176 1.161 1.00 95.38 186 GLU A O 1
ATOM 1450 N N . ALA A 1 187 ? 1.264 -16.247 -0.874 1.00 93.50 187 ALA A N 1
ATOM 1451 C CA . ALA A 1 187 ? 2.636 -16.281 -0.376 1.00 93.50 187 ALA A CA 1
ATOM 1452 C C . ALA A 1 187 ? 3.016 -14.987 0.364 1.00 93.50 187 ALA A C 1
ATOM 1454 O O . ALA A 1 187 ? 3.611 -15.056 1.442 1.00 93.50 187 ALA A O 1
ATOM 1455 N N . THR A 1 188 ? 2.618 -13.819 -0.155 1.00 96.75 188 THR A N 1
ATOM 1456 C CA . THR A 1 188 ? 2.806 -12.527 0.520 1.00 96.75 188 THR A CA 1
ATOM 1457 C C . THR A 1 188 ? 2.094 -12.506 1.871 1.00 96.75 188 THR A C 1
ATOM 1459 O O . THR A 1 188 ? 2.720 -12.209 2.884 1.00 96.75 188 THR A O 1
ATOM 1462 N N . LEU A 1 189 ? 0.819 -12.896 1.935 1.00 96.69 189 LEU A N 1
ATOM 1463 C CA . LEU A 1 189 ? 0.062 -12.908 3.194 1.00 96.69 189 LEU A CA 1
ATOM 1464 C C . LEU A 1 189 ? 0.664 -13.865 4.234 1.00 96.69 189 LEU A C 1
ATOM 1466 O O . LEU A 1 189 ? 0.660 -13.557 5.426 1.00 96.69 189 LEU A O 1
ATOM 1470 N N . LYS A 1 190 ? 1.201 -15.015 3.798 1.00 93.81 190 LYS A N 1
ATOM 1471 C CA . LYS A 1 190 ? 1.923 -15.960 4.669 1.00 93.81 190 LYS A CA 1
ATOM 1472 C C . LYS A 1 190 ? 3.220 -15.353 5.201 1.00 93.81 190 LYS A C 1
ATOM 1474 O O . LYS A 1 190 ? 3.471 -15.431 6.400 1.00 93.81 190 LYS A O 1
ATOM 1479 N N . LYS A 1 191 ? 4.014 -14.712 4.337 1.00 94.50 191 LYS A N 1
ATOM 1480 C CA . LYS A 1 191 ? 5.253 -14.010 4.715 1.00 94.50 191 LYS A CA 1
ATOM 1481 C C . LYS A 1 191 ? 4.999 -12.905 5.743 1.00 94.50 191 LYS A C 1
ATOM 1483 O O . LYS A 1 191 ? 5.827 -12.701 6.624 1.00 94.50 191 LYS A O 1
ATOM 1488 N N . LEU A 1 192 ? 3.860 -12.226 5.631 1.00 92.56 192 LEU A N 1
ATOM 1489 C CA . LEU A 1 192 ? 3.434 -11.149 6.524 1.00 92.56 192 LEU A CA 1
ATOM 1490 C C . LEU A 1 192 ? 2.762 -11.639 7.818 1.00 92.56 192 LEU A C 1
ATOM 1492 O O . LEU A 1 192 ? 2.403 -10.818 8.651 1.00 92.56 192 LEU A O 1
ATOM 1496 N N . GLY A 1 193 ? 2.530 -12.947 7.983 1.00 93.12 193 GLY A N 1
ATOM 1497 C CA . GLY A 1 193 ? 1.853 -13.505 9.161 1.00 93.12 193 GLY A CA 1
ATOM 1498 C C . GLY A 1 193 ? 0.342 -13.239 9.234 1.00 93.12 193 GLY A C 1
ATOM 1499 O O . GLY A 1 193 ? -0.313 -13.704 10.162 1.00 93.12 193 GLY A O 1
ATOM 1500 N N . ILE A 1 194 ? -0.248 -12.557 8.247 1.00 95.44 194 ILE A N 1
ATOM 1501 C CA . ILE A 1 194 ? -1.659 -12.133 8.283 1.00 95.44 194 ILE A CA 1
ATOM 1502 C C . ILE A 1 194 ? -2.627 -13.062 7.543 1.00 95.44 194 ILE A C 1
ATOM 1504 O O . ILE A 1 194 ? -3.840 -12.884 7.640 1.00 95.44 194 ILE A O 1
ATOM 1508 N N . ALA A 1 195 ? -2.128 -14.090 6.847 1.00 93.31 195 ALA A N 1
ATOM 1509 C CA . ALA A 1 195 ? -2.972 -15.060 6.139 1.00 93.31 195 ALA A CA 1
ATOM 1510 C C . ALA A 1 195 ? -4.028 -15.730 7.043 1.00 93.31 195 ALA A C 1
ATOM 1512 O O . ALA A 1 195 ? -5.082 -16.132 6.563 1.00 93.31 195 ALA A O 1
ATOM 1513 N N . VAL A 1 196 ? -3.764 -15.841 8.351 1.00 90.69 196 VAL A N 1
ATOM 1514 C CA . VAL A 1 196 ? -4.686 -16.442 9.330 1.00 90.69 196 VAL A CA 1
ATOM 1515 C C . VAL A 1 196 ? -5.965 -15.625 9.553 1.00 90.69 196 VAL A C 1
ATOM 1517 O O . VAL A 1 196 ? -6.978 -16.199 9.961 1.00 90.69 196 VAL A O 1
ATOM 1520 N N . TYR A 1 197 ? -5.923 -14.318 9.282 1.00 93.38 197 TYR A N 1
ATOM 1521 C CA . TYR A 1 197 ? -7.038 -13.390 9.483 1.00 93.38 197 TYR A CA 1
ATOM 1522 C C . TYR A 1 197 ? -7.906 -13.210 8.230 1.00 93.38 197 TYR A C 1
ATOM 1524 O O . TYR A 1 197 ? -9.021 -12.714 8.340 1.00 93.38 197 TYR A O 1
ATOM 1532 N N . VAL A 1 198 ? -7.399 -13.579 7.050 1.00 96.62 198 VAL A N 1
ATOM 1533 C CA . VAL A 1 198 ? -8.063 -13.345 5.760 1.00 96.62 198 VAL A CA 1
ATOM 1534 C C . VAL A 1 198 ? -9.076 -14.453 5.472 1.00 96.62 198 VAL A C 1
ATOM 1536 O O . VAL A 1 198 ? -8.725 -15.630 5.404 1.00 96.62 198 VAL A O 1
ATOM 1539 N N . ASP A 1 199 ? -10.330 -14.066 5.255 1.00 96.12 199 ASP A N 1
ATOM 1540 C CA . ASP A 1 199 ? -11.435 -14.970 4.933 1.00 96.12 199 ASP A CA 1
ATOM 1541 C C . ASP A 1 199 ? -11.561 -15.230 3.421 1.00 96.12 199 ASP A C 1
ATOM 1543 O O . ASP A 1 199 ? -12.060 -16.277 3.012 1.00 96.12 199 ASP A O 1
ATOM 1547 N N . CYS A 1 200 ? -11.130 -14.289 2.572 1.00 95.00 200 CYS A N 1
ATOM 1548 C CA . CYS A 1 200 ? -11.238 -14.414 1.117 1.00 95.00 200 CYS A CA 1
ATOM 1549 C C . CYS A 1 200 ? -10.105 -13.685 0.375 1.00 95.00 200 CYS A C 1
ATOM 1551 O O . CYS A 1 200 ? -9.710 -12.582 0.744 1.00 95.00 200 CYS A O 1
ATOM 1553 N N . ILE A 1 201 ? -9.610 -14.283 -0.711 1.00 97.88 201 ILE A N 1
ATOM 1554 C CA . ILE A 1 201 ? -8.696 -13.638 -1.662 1.00 97.88 201 ILE A CA 1
ATOM 1555 C C . ILE A 1 201 ? -9.368 -13.628 -3.032 1.00 97.88 201 ILE A C 1
ATOM 1557 O O . ILE A 1 201 ? -9.698 -14.686 -3.574 1.00 97.88 201 ILE A O 1
ATOM 1561 N N . VAL A 1 202 ? -9.506 -12.439 -3.608 1.00 95.94 202 VAL A N 1
ATOM 1562 C CA . VAL A 1 202 ? -9.955 -12.215 -4.978 1.00 95.94 202 VAL A CA 1
ATOM 1563 C C . VAL A 1 202 ? -8.773 -11.702 -5.790 1.00 95.94 202 VAL A C 1
ATOM 1565 O O . VAL A 1 202 ? -8.260 -10.608 -5.556 1.00 95.94 202 VAL A O 1
ATOM 1568 N N . SER A 1 203 ? -8.311 -12.538 -6.715 1.00 93.25 203 SER A N 1
ATOM 1569 C CA . SER A 1 203 ? -7.091 -12.329 -7.491 1.00 93.25 203 SER A CA 1
ATOM 1570 C C . SER A 1 203 ? -7.394 -12.009 -8.954 1.00 93.25 203 SER A C 1
ATOM 1572 O O . SER A 1 203 ? -8.470 -12.335 -9.473 1.00 93.25 203 SER A O 1
ATOM 1574 N N . GLY A 1 204 ? -6.436 -11.402 -9.654 1.00 88.06 204 GLY A N 1
ATOM 1575 C CA . GLY A 1 204 ? -6.577 -11.043 -11.064 1.00 88.06 204 GLY A CA 1
ATOM 1576 C C . GLY A 1 204 ? -6.806 -12.264 -11.951 1.00 88.06 204 GLY A C 1
ATOM 1577 O O . GLY A 1 204 ? -7.733 -12.276 -12.751 1.00 88.06 204 GLY A O 1
ATOM 1578 N N . ASP A 1 205 ? -6.060 -13.348 -11.736 1.00 86.69 205 ASP A N 1
ATOM 1579 C CA . ASP A 1 205 ? -6.185 -14.606 -12.492 1.00 86.69 205 ASP A CA 1
ATOM 1580 C C . ASP A 1 205 ? -7.522 -15.342 -12.282 1.00 86.69 205 ASP A C 1
ATOM 1582 O O . ASP A 1 205 ? -7.804 -16.328 -12.963 1.00 86.69 205 ASP A O 1
ATOM 1586 N N . ARG A 1 206 ? -8.355 -14.870 -11.348 1.00 86.75 206 ARG A N 1
ATOM 1587 C CA . ARG A 1 206 ? -9.648 -15.471 -10.995 1.00 86.75 206 ARG A CA 1
ATOM 1588 C C . ARG A 1 206 ? -10.822 -14.506 -11.132 1.00 86.75 206 ARG A C 1
ATOM 1590 O O . ARG A 1 206 ? -11.938 -14.865 -10.763 1.00 86.75 206 ARG A O 1
ATOM 1597 N N . THR A 1 207 ? -10.592 -13.314 -11.683 1.00 87.75 207 THR A N 1
ATOM 1598 C CA . THR A 1 207 ? -11.625 -12.284 -11.837 1.00 87.75 207 THR A CA 1
ATOM 1599 C C . THR A 1 207 ? -11.843 -11.944 -13.316 1.00 87.75 207 THR A C 1
ATOM 1601 O O . THR A 1 207 ? -10.870 -11.651 -14.007 1.00 87.75 207 THR A O 1
ATOM 1604 N N . PRO A 1 208 ? -13.095 -11.913 -13.819 1.00 83.62 208 PRO A N 1
ATOM 1605 C CA . PRO A 1 208 ? -13.377 -11.615 -15.228 1.00 83.62 208 PRO A CA 1
ATOM 1606 C C . PRO A 1 208 ? -12.943 -10.219 -15.688 1.00 83.62 208 PRO A C 1
ATOM 1608 O O . PRO A 1 208 ? -12.474 -10.058 -16.812 1.00 83.62 208 PRO A O 1
ATOM 1611 N N . ARG A 1 209 ? -13.144 -9.201 -14.843 1.00 88.81 209 ARG A N 1
ATOM 1612 C CA . ARG A 1 209 ? -12.770 -7.809 -15.121 1.00 88.81 209 ARG A CA 1
ATOM 1613 C C . ARG A 1 209 ? -11.982 -7.243 -13.953 1.00 88.81 209 ARG A C 1
ATOM 1615 O O . ARG A 1 209 ? -12.338 -7.447 -12.797 1.00 88.81 209 ARG A O 1
ATOM 1622 N N . HIS A 1 210 ? -10.923 -6.513 -14.265 1.00 86.44 210 HIS A N 1
ATOM 1623 C CA . HIS A 1 210 ? -10.045 -5.921 -13.263 1.00 86.44 210 HIS A CA 1
ATOM 1624 C C . HIS A 1 210 ? -10.511 -4.529 -12.838 1.00 86.44 210 HIS A C 1
ATOM 1626 O O . HIS A 1 210 ? -11.380 -3.920 -13.471 1.00 86.44 210 HIS A O 1
ATOM 1632 N N . LYS A 1 211 ? -9.896 -4.017 -11.766 1.00 90.94 211 LYS A N 1
ATOM 1633 C CA . LYS A 1 211 ? -10.031 -2.625 -11.322 1.00 90.94 211 LYS A CA 1
ATOM 1634 C C . LYS A 1 211 ? -9.888 -1.692 -12.539 1.00 90.94 211 LYS A C 1
ATOM 1636 O O . LYS A 1 211 ? -8.973 -1.896 -13.333 1.00 90.94 211 LYS A O 1
ATOM 1641 N N . PRO A 1 212 ? -10.781 -0.706 -12.743 1.00 93.81 212 PRO A N 1
ATOM 1642 C CA . PRO A 1 212 ? -11.772 -0.182 -11.803 1.00 93.81 212 PRO A CA 1
ATOM 1643 C C . PRO A 1 212 ? -13.182 -0.797 -11.953 1.00 93.81 212 PRO A C 1
ATOM 1645 O O . PRO A 1 212 ? -14.174 -0.150 -11.607 1.00 93.81 212 PRO A O 1
ATOM 1648 N N . ALA A 1 213 ? -13.329 -1.985 -12.550 1.00 95.25 213 ALA A N 1
ATOM 1649 C CA . ALA A 1 213 ? -14.607 -2.703 -12.562 1.00 95.25 213 ALA A CA 1
ATOM 1650 C C . ALA A 1 213 ? -14.957 -3.217 -11.148 1.00 95.25 213 ALA A C 1
ATOM 1652 O O . ALA A 1 213 ? -14.042 -3.543 -10.395 1.00 95.25 213 ALA A O 1
ATOM 1653 N N . PRO A 1 214 ? -16.250 -3.307 -10.773 1.00 97.50 214 PRO A N 1
ATOM 1654 C CA . PRO A 1 214 ? -16.669 -3.665 -9.411 1.00 97.50 214 PRO A CA 1
ATOM 1655 C C . PRO A 1 214 ? -16.488 -5.153 -9.068 1.00 97.50 214 PRO A C 1
ATOM 1657 O O . PRO A 1 214 ? -16.671 -5.546 -7.919 1.00 97.50 214 PRO A O 1
ATOM 1660 N N . ASP A 1 215 ? -16.159 -5.988 -10.056 1.00 96.81 215 ASP A N 1
ATOM 1661 C CA . ASP A 1 215 ? -16.226 -7.448 -9.998 1.00 96.81 215 ASP A CA 1
ATOM 1662 C C . ASP A 1 215 ? -15.461 -8.041 -8.808 1.00 96.81 215 ASP A C 1
ATOM 1664 O O . ASP A 1 215 ? -15.980 -8.946 -8.161 1.00 96.81 215 ASP A O 1
ATOM 1668 N N . MET A 1 216 ? -14.278 -7.516 -8.461 1.00 96.44 216 MET A N 1
ATOM 1669 C CA . MET A 1 216 ? -13.507 -8.055 -7.332 1.00 96.44 216 MET A CA 1
ATOM 1670 C C . MET A 1 216 ? -14.208 -7.841 -5.986 1.00 96.44 216 MET A C 1
ATOM 1672 O O . MET A 1 216 ? -14.233 -8.744 -5.153 1.00 96.44 216 MET A O 1
ATOM 1676 N N . VAL A 1 217 ? -14.807 -6.663 -5.783 1.00 98.19 217 VAL A N 1
ATOM 1677 C CA . VAL A 1 217 ? -15.565 -6.348 -4.562 1.00 98.19 217 VAL A CA 1
ATOM 1678 C C . VAL A 1 217 ? -16.837 -7.184 -4.498 1.00 98.19 217 VAL A C 1
ATOM 1680 O O . VAL A 1 217 ? -17.145 -7.734 -3.445 1.00 98.19 217 VAL A O 1
ATOM 1683 N N . LEU A 1 218 ? -17.549 -7.330 -5.619 1.00 97.81 218 LEU A N 1
ATOM 1684 C CA . LEU A 1 218 ? -18.774 -8.132 -5.678 1.00 97.81 218 LEU A CA 1
ATOM 1685 C C . LEU A 1 218 ? -18.501 -9.612 -5.376 1.00 97.81 218 LEU A C 1
ATOM 1687 O O . LEU A 1 218 ? -19.222 -10.211 -4.582 1.00 97.81 218 LEU A O 1
ATOM 1691 N N . LEU A 1 219 ? -17.430 -10.180 -5.939 1.00 97.06 219 LEU A N 1
ATOM 1692 C CA . LEU A 1 219 ? -17.005 -11.554 -5.654 1.00 97.06 219 LEU A CA 1
ATOM 1693 C C . LEU A 1 219 ? -16.565 -11.731 -4.196 1.00 97.06 219 LEU A C 1
ATOM 1695 O O . LEU A 1 219 ? -16.886 -12.749 -3.585 1.00 97.06 219 LEU A O 1
ATOM 1699 N N . ALA A 1 220 ? -15.861 -10.748 -3.622 1.00 97.31 220 ALA A N 1
ATOM 1700 C CA . ALA A 1 220 ? -15.505 -10.772 -2.206 1.00 97.31 220 ALA A CA 1
ATOM 1701 C C . ALA A 1 220 ? -16.766 -10.763 -1.329 1.00 97.31 220 ALA A C 1
ATOM 1703 O O . ALA A 1 220 ? -16.899 -11.603 -0.444 1.00 97.31 220 ALA A O 1
ATOM 1704 N N . CYS A 1 221 ? -17.724 -9.874 -1.604 1.00 97.31 221 CYS A N 1
ATOM 1705 C CA . CYS A 1 221 ? -18.985 -9.795 -0.862 1.00 97.31 221 CYS A CA 1
ATOM 1706 C C . CYS A 1 221 ? -19.787 -11.103 -0.949 1.00 97.31 221 CYS A C 1
ATOM 1708 O O . CYS A 1 221 ? -20.220 -11.623 0.080 1.00 97.31 221 CYS A O 1
ATOM 1710 N N . GLU A 1 222 ? -19.903 -11.690 -2.147 1.00 96.06 222 GLU A N 1
ATOM 1711 C CA . GLU A 1 222 ? -20.554 -12.990 -2.359 1.00 96.06 222 GLU A CA 1
ATOM 1712 C C . GLU A 1 222 ? -19.874 -14.100 -1.543 1.00 96.06 222 GLU A C 1
ATOM 1714 O O . GLU A 1 222 ? -20.542 -14.835 -0.814 1.00 96.06 222 GLU A O 1
ATOM 1719 N N . ALA A 1 223 ? -18.542 -14.198 -1.610 1.00 93.19 223 ALA A N 1
ATOM 1720 C CA . ALA A 1 223 ? -17.783 -15.216 -0.886 1.00 93.19 223 ALA A CA 1
ATOM 1721 C C . ALA A 1 223 ? -17.859 -15.049 0.637 1.00 93.19 223 ALA A C 1
ATOM 1723 O O . ALA A 1 223 ? -17.871 -16.037 1.377 1.00 93.19 223 ALA A O 1
ATOM 1724 N N . LEU A 1 224 ? -17.925 -13.805 1.108 1.00 95.56 224 LEU A N 1
ATOM 1725 C CA . LEU A 1 224 ? -18.083 -13.484 2.517 1.00 95.56 224 LEU A CA 1
ATOM 1726 C C . LEU A 1 224 ? -19.539 -13.605 2.984 1.00 95.56 224 LEU A C 1
ATOM 1728 O O . LEU A 1 224 ? -19.756 -13.694 4.189 1.00 95.56 224 LEU A O 1
ATOM 1732 N N . GLY A 1 225 ? -20.534 -13.629 2.097 1.00 95.12 225 GLY A N 1
ATOM 1733 C CA . GLY A 1 225 ? -21.950 -13.592 2.469 1.00 95.12 225 GLY A CA 1
ATOM 1734 C C . GLY A 1 225 ? -22.325 -12.294 3.188 1.00 95.12 225 GLY A C 1
ATOM 1735 O O . GLY A 1 225 ? -22.911 -12.344 4.271 1.00 95.12 225 GLY A O 1
ATOM 1736 N N . VAL A 1 226 ? -21.906 -11.157 2.631 1.00 95.56 226 VAL A N 1
ATOM 1737 C CA . VAL A 1 226 ? -22.264 -9.800 3.080 1.00 95.56 226 VAL A CA 1
ATOM 1738 C C . VAL A 1 226 ? -22.783 -9.002 1.889 1.00 95.56 226 VAL A C 1
ATOM 1740 O O . VAL A 1 226 ? -22.372 -9.256 0.756 1.00 95.56 226 VAL A O 1
ATOM 1743 N N . GLU A 1 227 ? -23.661 -8.032 2.128 1.00 97.19 227 GLU A N 1
ATOM 1744 C CA . GLU A 1 227 ? -24.063 -7.104 1.069 1.00 97.19 227 GLU A CA 1
ATOM 1745 C C . GLU A 1 227 ? -22.946 -6.077 0.813 1.00 97.19 227 GLU A C 1
ATOM 1747 O O . GLU A 1 227 ? -22.259 -5.684 1.761 1.00 97.19 227 GLU A O 1
ATOM 1752 N N . PRO A 1 228 ? -22.762 -5.571 -0.423 1.00 97.69 228 PRO A N 1
ATOM 1753 C CA . PRO A 1 228 ? -21.779 -4.520 -0.686 1.00 97.69 228 PRO A CA 1
ATOM 1754 C C . PRO A 1 228 ? -21.965 -3.300 0.221 1.00 97.69 228 PRO A C 1
ATOM 1756 O O . PRO A 1 228 ? -20.995 -2.802 0.779 1.00 97.69 228 PRO A O 1
ATOM 1759 N N . ALA A 1 229 ? -23.212 -2.903 0.488 1.00 97.38 229 ALA A N 1
ATOM 1760 C CA . ALA A 1 229 ? -23.551 -1.808 1.399 1.00 97.38 229 ALA A CA 1
ATOM 1761 C C . ALA A 1 229 ? -23.199 -2.076 2.882 1.00 97.38 229 ALA A C 1
ATOM 1763 O O . ALA A 1 229 ? -23.416 -1.213 3.725 1.00 97.38 229 ALA A O 1
ATOM 1764 N N . GLU A 1 230 ? -22.671 -3.253 3.220 1.00 96.38 230 GLU A N 1
ATOM 1765 C CA . GLU A 1 230 ? -22.144 -3.607 4.544 1.00 96.38 230 GLU A CA 1
ATOM 1766 C C . GLU A 1 230 ? -20.614 -3.788 4.527 1.00 96.38 230 GLU A C 1
ATOM 1768 O O . GLU A 1 230 ? -20.025 -4.194 5.532 1.00 96.38 230 GLU A O 1
ATOM 1773 N N . ALA A 1 231 ? -19.957 -3.528 3.396 1.00 97.75 231 ALA A N 1
ATOM 1774 C CA . ALA A 1 231 ? -18.521 -3.680 3.214 1.00 97.75 231 ALA A CA 1
ATOM 1775 C C . ALA A 1 231 ? -17.834 -2.328 2.996 1.00 97.75 231 ALA A C 1
ATOM 1777 O O . ALA A 1 231 ? -18.401 -1.410 2.405 1.00 97.75 231 ALA A O 1
ATOM 1778 N N . VAL A 1 232 ? -16.577 -2.240 3.430 1.00 98.19 232 VAL A N 1
ATOM 1779 C CA . VAL A 1 232 ? -15.685 -1.099 3.189 1.00 98.19 232 VAL A CA 1
ATOM 1780 C C . VAL A 1 232 ? -14.578 -1.508 2.225 1.00 98.19 232 VAL A C 1
ATOM 1782 O O . VAL A 1 232 ? -13.986 -2.574 2.389 1.00 98.19 232 VAL A O 1
ATOM 1785 N N . MET A 1 233 ? -14.276 -0.656 1.244 1.00 98.56 233 MET A N 1
ATOM 1786 C CA . MET A 1 233 ? -13.106 -0.803 0.371 1.00 98.56 233 MET A CA 1
ATOM 1787 C C . MET A 1 233 ? -11.959 0.064 0.891 1.00 98.56 233 MET A C 1
ATOM 1789 O O . MET A 1 233 ? -12.161 1.255 1.108 1.00 98.56 233 MET A O 1
ATOM 1793 N N . VAL A 1 234 ? -10.760 -0.497 1.033 1.00 98.56 234 VAL A N 1
ATOM 1794 C CA . VAL A 1 234 ? -9.545 0.219 1.450 1.00 98.56 234 VAL A CA 1
ATOM 1795 C C . VAL A 1 234 ? -8.466 0.049 0.385 1.00 98.56 234 VAL A C 1
ATOM 1797 O O . VAL A 1 234 ? -8.147 -1.081 0.017 1.00 98.56 234 VAL A O 1
ATOM 1800 N N . GLY A 1 235 ? -7.906 1.150 -0.115 1.00 98.00 235 GLY A N 1
ATOM 1801 C CA . GLY A 1 235 ? -6.862 1.113 -1.145 1.00 98.00 235 GLY A CA 1
ATOM 1802 C C . GLY A 1 235 ? -6.084 2.421 -1.278 1.00 98.00 235 GLY A C 1
ATOM 1803 O O . GLY A 1 235 ? -6.522 3.458 -0.779 1.00 98.00 235 GLY A O 1
ATOM 1804 N N . ASP A 1 236 ? -4.939 2.396 -1.953 1.00 96.75 236 ASP A N 1
ATOM 1805 C CA . ASP A 1 236 ? -4.090 3.573 -2.179 1.00 96.75 236 ASP A CA 1
ATOM 1806 C C . ASP A 1 236 ? -4.299 4.215 -3.559 1.00 96.75 236 ASP A C 1
ATOM 1808 O O . ASP A 1 236 ? -3.865 5.348 -3.785 1.00 96.75 236 ASP A O 1
ATOM 1812 N N . ALA A 1 237 ? -4.968 3.534 -4.495 1.00 95.06 237 ALA A N 1
ATOM 1813 C CA . ALA A 1 237 ? -5.103 4.011 -5.863 1.00 95.06 237 ALA A CA 1
ATOM 1814 C C . ALA A 1 237 ? -6.527 4.502 -6.201 1.00 95.06 237 ALA A C 1
ATOM 1816 O O . ALA A 1 237 ? -7.533 3.978 -5.712 1.00 95.06 237 ALA A O 1
ATOM 1817 N N . PRO A 1 238 ? -6.669 5.460 -7.142 1.00 95.25 238 PRO A N 1
ATOM 1818 C CA . PRO A 1 238 ? -7.971 5.884 -7.662 1.00 95.25 238 PRO A CA 1
ATOM 1819 C C . PRO A 1 238 ? -8.837 4.727 -8.175 1.00 95.25 238 PRO A C 1
ATOM 1821 O O . PRO A 1 238 ? -10.061 4.755 -8.044 1.00 95.25 238 PRO A O 1
ATOM 1824 N N . VAL A 1 239 ? -8.210 3.699 -8.759 1.00 94.44 239 VAL A N 1
ATOM 1825 C CA . VAL A 1 239 ? -8.913 2.530 -9.304 1.00 94.44 239 VAL A CA 1
ATOM 1826 C C . VAL A 1 239 ? -9.618 1.713 -8.219 1.00 94.44 239 VAL A C 1
ATOM 1828 O O . VAL A 1 239 ? -10.685 1.167 -8.499 1.00 94.44 239 VAL A O 1
ATOM 1831 N N . ASP A 1 240 ? -9.094 1.695 -6.990 1.00 97.19 240 ASP A N 1
ATOM 1832 C CA . ASP A 1 240 ? -9.716 1.041 -5.834 1.00 97.19 240 ASP A CA 1
ATOM 1833 C C . ASP A 1 240 ? -10.964 1.783 -5.384 1.00 97.19 240 ASP A C 1
ATOM 1835 O O . ASP A 1 240 ? -12.021 1.184 -5.186 1.00 97.19 240 ASP A O 1
ATOM 1839 N N . MET A 1 241 ? -10.861 3.109 -5.284 1.00 97.69 241 MET A N 1
ATOM 1840 C CA . MET A 1 241 ? -11.975 3.956 -4.867 1.00 97.69 241 MET A CA 1
ATOM 1841 C C . MET A 1 241 ? -13.126 3.869 -5.874 1.00 97.69 241 MET A C 1
ATOM 1843 O O . MET A 1 241 ? -14.288 3.704 -5.498 1.00 97.69 241 MET A O 1
ATOM 1847 N N . ILE A 1 242 ? -12.806 3.904 -7.173 1.00 97.31 242 ILE A N 1
ATOM 1848 C CA . ILE A 1 242 ? -13.797 3.753 -8.245 1.00 97.31 242 ILE A CA 1
ATOM 1849 C C . ILE A 1 242 ? -14.417 2.349 -8.220 1.00 97.31 242 ILE A C 1
ATOM 1851 O O . ILE A 1 242 ? -15.633 2.228 -8.384 1.00 97.31 242 ILE A O 1
ATOM 1855 N N . MET A 1 243 ? -13.613 1.300 -8.009 1.00 97.56 243 MET A N 1
ATOM 1856 C CA . MET A 1 243 ? -14.101 -0.076 -7.891 1.00 97.56 243 MET A CA 1
ATOM 1857 C C . MET A 1 243 ? -15.092 -0.216 -6.729 1.00 97.56 243 MET A C 1
ATOM 1859 O O . MET A 1 243 ? -16.201 -0.706 -6.941 1.00 97.56 243 MET A O 1
ATOM 1863 N N . GLY A 1 244 ? -14.722 0.256 -5.533 1.00 98.12 244 GLY A N 1
ATOM 1864 C CA . GLY A 1 244 ? -15.582 0.227 -4.351 1.00 98.12 244 GLY A CA 1
ATOM 1865 C C . GLY A 1 244 ? -16.902 0.957 -4.592 1.00 98.12 244 GLY A C 1
ATOM 1866 O O . GLY A 1 244 ? -17.975 0.372 -4.431 1.00 98.12 244 GLY A O 1
ATOM 1867 N N . ARG A 1 245 ? -16.850 2.207 -5.072 1.00 97.94 245 ARG A N 1
ATOM 1868 C CA . ARG A 1 245 ? -18.063 2.999 -5.345 1.00 97.94 245 ARG A CA 1
ATOM 1869 C C . ARG A 1 245 ? -18.982 2.346 -6.373 1.00 97.94 245 ARG A C 1
ATOM 1871 O O . ARG A 1 245 ? -20.191 2.318 -6.166 1.00 97.94 245 ARG A O 1
ATOM 1878 N N . LYS A 1 246 ? -18.436 1.790 -7.461 1.00 98.31 246 LYS A N 1
ATOM 1879 C CA . LYS A 1 246 ? -19.238 1.071 -8.468 1.00 98.31 246 LYS A CA 1
ATOM 1880 C C . LYS A 1 246 ? -19.888 -0.196 -7.918 1.00 98.31 246 LYS A C 1
ATOM 1882 O O . LYS A 1 246 ? -20.925 -0.597 -8.435 1.00 98.31 246 LYS A O 1
ATOM 1887 N N . ALA A 1 247 ? -19.274 -0.831 -6.922 1.00 98.06 247 ALA A N 1
ATOM 1888 C CA . ALA A 1 247 ? -19.832 -2.001 -6.258 1.00 98.06 247 ALA A CA 1
ATOM 1889 C C . ALA A 1 247 ? -20.894 -1.642 -5.205 1.00 98.06 247 ALA A C 1
ATOM 1891 O O . ALA A 1 247 ? -21.655 -2.517 -4.807 1.00 98.06 247 ALA A O 1
ATOM 1892 N N . GLY A 1 248 ? -20.970 -0.376 -4.781 1.00 98.00 248 GLY A N 1
ATOM 1893 C CA . GLY A 1 248 ? -21.922 0.081 -3.769 1.00 98.00 248 GLY A CA 1
ATOM 1894 C C . GLY A 1 248 ? -21.472 -0.191 -2.333 1.00 98.00 248 GLY A C 1
ATOM 1895 O O . GLY A 1 248 ? -22.318 -0.453 -1.483 1.00 98.00 248 GLY A O 1
ATOM 1896 N N . VAL A 1 249 ? -20.159 -0.152 -2.067 1.00 98.38 249 VAL A N 1
ATOM 1897 C CA . VAL A 1 249 ? -19.614 -0.230 -0.697 1.00 98.38 249 VAL A CA 1
ATOM 1898 C C . VAL A 1 249 ? -20.143 0.898 0.189 1.00 98.38 249 VAL A C 1
ATOM 1900 O O . VAL A 1 249 ? -20.400 1.994 -0.314 1.00 98.38 249 VAL A O 1
ATOM 1903 N N . CYS A 1 250 ? -20.274 0.671 1.501 1.00 96.75 250 CYS A N 1
ATOM 1904 C CA . CYS A 1 250 ? -20.718 1.735 2.413 1.00 96.75 250 CYS A CA 1
ATOM 1905 C C . CYS A 1 250 ? -19.687 2.856 2.559 1.00 96.75 250 CYS A C 1
ATOM 1907 O O . CYS A 1 250 ? -20.063 3.999 2.820 1.00 96.75 250 CYS A O 1
ATOM 1909 N N . ALA A 1 251 ? -18.405 2.541 2.363 1.00 97.56 251 ALA A N 1
ATOM 1910 C CA . ALA A 1 251 ? -17.345 3.530 2.282 1.00 97.56 251 ALA A CA 1
ATOM 1911 C C . ALA A 1 251 ? -16.150 3.045 1.457 1.00 97.56 251 ALA A C 1
ATOM 1913 O O . ALA A 1 251 ? -15.777 1.869 1.485 1.00 97.56 251 ALA A O 1
ATOM 1914 N N . ALA A 1 252 ? -15.523 3.987 0.760 1.00 98.06 252 ALA A N 1
ATOM 1915 C CA . ALA A 1 252 ? -14.232 3.840 0.110 1.00 98.06 252 ALA A CA 1
ATOM 1916 C C . ALA A 1 252 ? -13.185 4.663 0.880 1.00 98.06 252 ALA A C 1
ATOM 1918 O O . ALA A 1 252 ? -13.293 5.885 0.981 1.00 98.06 252 ALA A O 1
ATOM 1919 N N . ILE A 1 253 ? -12.177 4.003 1.441 1.00 98.12 253 ILE A N 1
ATOM 1920 C CA . ILE A 1 253 ? -11.139 4.605 2.281 1.00 98.12 253 ILE A CA 1
ATOM 1921 C C . ILE A 1 253 ? -9.813 4.597 1.530 1.00 98.12 253 ILE A C 1
ATOM 1923 O O . ILE A 1 253 ? -9.284 3.542 1.183 1.00 98.12 253 ILE A O 1
ATOM 1927 N N . GLY A 1 254 ? -9.267 5.788 1.318 1.00 97.88 254 GLY A N 1
ATOM 1928 C CA . GLY A 1 254 ? -7.952 5.982 0.731 1.00 97.88 254 GLY A CA 1
ATOM 1929 C C . GLY A 1 254 ? -6.837 5.906 1.775 1.00 97.88 254 GLY A C 1
ATOM 1930 O O . GLY A 1 254 ? -7.001 6.442 2.872 1.00 97.88 254 GLY A O 1
ATOM 1931 N N . VAL A 1 255 ? -5.685 5.328 1.431 1.00 97.19 255 VAL A N 1
ATOM 1932 C CA . VAL A 1 255 ? -4.460 5.385 2.254 1.00 97.19 255 VAL A CA 1
ATOM 1933 C C . VAL A 1 255 ? -3.280 5.981 1.483 1.00 97.19 255 VAL A C 1
ATOM 1935 O O . VAL A 1 255 ? -3.198 5.846 0.267 1.00 97.19 255 VAL A O 1
ATOM 1938 N N . LEU A 1 256 ? -2.363 6.654 2.186 1.00 95.44 256 LEU A N 1
ATOM 1939 C CA . LEU A 1 256 ? -1.202 7.341 1.591 1.00 95.44 256 LEU A CA 1
ATOM 1940 C C . LEU A 1 256 ? 0.110 6.547 1.683 1.00 95.44 256 LEU A C 1
ATOM 1942 O O . LEU A 1 256 ? 1.189 7.106 1.505 1.00 95.44 256 LEU A O 1
ATOM 1946 N N . THR A 1 257 ? 0.027 5.247 1.957 1.00 94.44 257 THR A N 1
ATOM 1947 C CA . THR A 1 257 ? 1.173 4.323 1.964 1.00 94.44 257 THR A CA 1
ATOM 1948 C C . THR A 1 257 ? 1.610 3.886 0.562 1.00 94.44 257 THR A C 1
ATOM 1950 O O . THR A 1 257 ? 2.661 3.258 0.415 1.00 94.44 257 THR A O 1
ATOM 1953 N N . GLY A 1 258 ? 0.818 4.215 -0.461 1.00 92.62 258 GLY A N 1
ATOM 1954 C CA . GLY A 1 258 ? 1.113 3.957 -1.864 1.00 92.62 258 GLY A CA 1
ATOM 1955 C C . GLY A 1 258 ? 1.647 5.173 -2.620 1.00 92.62 258 GLY A C 1
ATOM 1956 O O . GLY A 1 258 ? 2.157 6.128 -2.037 1.00 92.62 258 GLY A O 1
ATOM 1957 N N . LEU A 1 259 ? 1.545 5.137 -3.950 1.00 90.50 259 LEU A N 1
ATOM 1958 C CA . LEU A 1 259 ? 2.127 6.169 -4.824 1.00 90.50 259 LEU A CA 1
ATOM 1959 C C . LEU A 1 259 ? 1.238 7.411 -4.978 1.00 90.50 259 LEU A C 1
ATOM 1961 O O . LEU A 1 259 ? 1.715 8.484 -5.357 1.00 90.50 259 LEU A O 1
ATOM 1965 N N . THR A 1 260 ? -0.069 7.264 -4.765 1.00 92.75 260 THR A N 1
ATOM 1966 C CA . THR A 1 260 ? -1.045 8.309 -5.084 1.00 92.75 260 THR A CA 1
ATOM 1967 C C . THR A 1 260 ? -1.034 9.410 -4.023 1.00 92.75 260 THR A C 1
ATOM 1969 O O . THR A 1 260 ? -1.265 9.134 -2.846 1.00 92.75 260 THR A O 1
ATOM 1972 N N . PRO A 1 261 ? -0.840 10.683 -4.407 1.00 89.38 261 PRO A N 1
ATOM 1973 C CA . PRO A 1 261 ? -0.889 11.777 -3.453 1.00 89.38 261 PRO A CA 1
ATOM 1974 C C . PRO A 1 261 ? -2.340 12.110 -3.064 1.00 89.38 261 PRO A C 1
ATOM 1976 O O . PRO A 1 261 ? -3.291 11.854 -3.814 1.00 89.38 261 PRO A O 1
ATOM 1979 N N . ARG A 1 262 ? -2.515 12.719 -1.885 1.00 93.00 262 ARG A N 1
ATOM 1980 C CA . ARG A 1 262 ? -3.827 12.999 -1.275 1.00 93.00 262 ARG A CA 1
ATOM 1981 C C . ARG A 1 262 ? -4.775 13.741 -2.213 1.00 93.00 262 ARG A C 1
ATOM 1983 O O . ARG A 1 262 ? -5.961 13.431 -2.230 1.00 93.00 262 ARG A O 1
ATOM 1990 N N . GLU A 1 263 ? -4.272 14.682 -3.003 1.00 92.19 263 GLU A N 1
ATOM 1991 C CA . GLU A 1 263 ? -5.066 15.534 -3.894 1.00 92.19 263 GLU A CA 1
ATOM 1992 C C . GLU A 1 263 ? -5.770 14.729 -4.994 1.00 92.19 263 GLU A C 1
ATOM 1994 O O . GLU A 1 263 ? -6.828 15.128 -5.473 1.00 92.19 263 GLU A O 1
ATOM 1999 N N . GLN A 1 264 ? -5.198 13.586 -5.387 1.00 89.75 264 GLN A N 1
ATOM 2000 C CA . GLN A 1 264 ? -5.781 12.701 -6.396 1.00 89.75 264 GLN A CA 1
ATOM 2001 C C . GLN A 1 264 ? -6.731 11.665 -5.787 1.00 89.75 264 GLN A C 1
ATOM 2003 O O . GLN A 1 264 ? -7.652 11.215 -6.467 1.00 89.75 264 GLN A O 1
ATOM 2008 N N . LEU A 1 265 ? -6.522 11.291 -4.521 1.00 93.44 265 LEU A N 1
ATOM 2009 C CA . LEU A 1 265 ? -7.314 10.265 -3.841 1.00 93.44 265 LEU A CA 1
ATOM 2010 C C . LEU A 1 265 ? -8.552 10.844 -3.138 1.00 93.44 265 LEU A C 1
ATOM 2012 O O . LEU A 1 265 ? -9.630 10.253 -3.191 1.00 93.44 265 LEU A O 1
ATOM 2016 N N . ALA A 1 266 ? -8.426 12.032 -2.539 1.00 94.25 266 ALA A N 1
ATOM 2017 C CA . ALA A 1 266 ? -9.484 12.693 -1.772 1.00 94.25 266 ALA A CA 1
ATOM 2018 C C . ALA A 1 266 ? -10.801 12.922 -2.539 1.00 94.25 266 ALA A C 1
ATOM 2020 O O . ALA A 1 266 ? -11.850 12.737 -1.930 1.00 94.25 266 ALA A O 1
ATOM 2021 N N . PRO A 1 267 ? -10.815 13.252 -3.849 1.00 96.31 267 PRO A N 1
ATOM 2022 C CA . PRO A 1 267 ? -12.069 13.400 -4.593 1.00 96.31 267 PRO A CA 1
ATOM 2023 C C . PRO A 1 267 ? -12.850 12.090 -4.776 1.00 96.31 267 PRO A C 1
ATOM 2025 O O . PRO A 1 267 ? -14.019 12.119 -5.153 1.00 96.31 267 PRO A O 1
ATOM 2028 N N . LEU A 1 268 ? -12.199 10.941 -4.575 1.00 95.75 268 LEU A N 1
ATOM 2029 C CA . LEU A 1 268 ? -12.765 9.617 -4.829 1.00 95.75 268 LEU A CA 1
ATOM 2030 C C . LEU A 1 268 ? -13.032 8.836 -3.541 1.00 95.75 268 LEU A C 1
ATOM 2032 O O . LEU A 1 268 ? -13.881 7.948 -3.548 1.00 95.75 268 LEU A O 1
ATOM 2036 N N . ALA A 1 269 ? -12.353 9.164 -2.446 1.00 96.06 269 ALA A N 1
ATOM 2037 C CA . ALA A 1 269 ? -12.499 8.496 -1.159 1.00 96.06 269 ALA A CA 1
ATOM 2038 C C . ALA A 1 269 ? -13.479 9.235 -0.235 1.00 96.06 269 ALA A C 1
ATOM 2040 O O . ALA A 1 269 ? -13.633 10.451 -0.306 1.00 96.06 269 ALA A O 1
ATOM 2041 N N . ASP A 1 270 ? -14.133 8.503 0.660 1.00 95.81 270 ASP A N 1
ATOM 2042 C CA . ASP A 1 270 ? -14.932 9.087 1.738 1.00 95.81 270 ASP A CA 1
ATOM 2043 C C . ASP A 1 270 ? -14.043 9.596 2.881 1.00 95.81 270 ASP A C 1
ATOM 2045 O O . ASP A 1 270 ? -14.408 10.562 3.555 1.00 95.81 270 ASP A O 1
ATOM 2049 N N . VAL A 1 271 ? -12.881 8.965 3.088 1.00 95.38 271 VAL A N 1
ATOM 2050 C CA . VAL A 1 271 ? -11.821 9.367 4.028 1.00 95.38 271 VAL A CA 1
ATOM 2051 C C . VAL A 1 271 ? -10.465 9.033 3.411 1.00 95.38 271 VAL A C 1
ATOM 2053 O O . VAL A 1 271 ? -10.333 8.008 2.748 1.00 95.38 271 VAL A O 1
ATOM 2056 N N . VAL A 1 272 ? -9.452 9.876 3.640 1.00 95.94 272 VAL A N 1
ATOM 2057 C CA . VAL A 1 272 ? -8.058 9.588 3.263 1.00 95.94 272 VAL A CA 1
ATOM 2058 C C . VAL A 1 272 ? -7.166 9.611 4.501 1.00 95.94 272 VAL A C 1
ATOM 2060 O O . VAL A 1 272 ? -6.964 10.672 5.102 1.00 95.94 272 VAL A O 1
ATOM 2063 N N . LEU A 1 273 ? -6.613 8.451 4.836 1.00 93.50 273 LEU A N 1
ATOM 2064 C CA . LEU A 1 273 ? -5.750 8.197 5.988 1.00 93.50 273 LEU A CA 1
ATOM 2065 C C . LEU A 1 273 ? -4.277 8.209 5.582 1.00 93.50 273 LEU A C 1
ATOM 2067 O O . LEU A 1 273 ? -3.947 7.989 4.415 1.00 93.50 273 LEU A O 1
ATOM 2071 N N . SER A 1 274 ? -3.370 8.450 6.529 1.00 90.38 274 SER A N 1
ATOM 2072 C CA . SER A 1 274 ? -1.938 8.307 6.227 1.00 90.38 274 SER A CA 1
ATOM 2073 C C . SER A 1 274 ? -1.537 6.840 6.030 1.00 90.38 274 SER A C 1
ATOM 2075 O O . SER A 1 274 ? -0.706 6.544 5.177 1.00 90.38 274 SER A O 1
ATOM 2077 N N . SER A 1 275 ? -2.176 5.928 6.767 1.00 92.75 275 SER A N 1
ATOM 2078 C CA . SER A 1 275 ? -1.942 4.484 6.751 1.00 92.75 275 SER A CA 1
ATOM 2079 C C . SER A 1 275 ? -3.189 3.737 7.233 1.00 92.75 275 SER A C 1
ATOM 2081 O O . SER A 1 275 ? -4.016 4.298 7.953 1.00 92.75 275 SER A O 1
ATOM 2083 N N . ILE A 1 276 ? -3.290 2.443 6.910 1.00 93.88 276 ILE A N 1
ATOM 2084 C CA . ILE A 1 276 ? -4.290 1.535 7.497 1.00 93.88 276 ILE A CA 1
ATOM 2085 C C . ILE A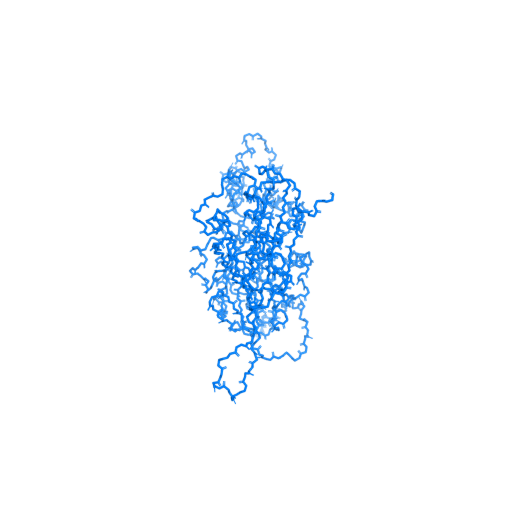 1 276 ? -4.205 1.467 9.033 1.00 93.88 276 ILE A C 1
ATOM 2087 O O . ILE A 1 276 ? -5.182 1.102 9.678 1.00 93.88 276 ILE A O 1
ATOM 2091 N N . ALA A 1 277 ? -3.065 1.843 9.624 1.00 88.56 277 ALA A N 1
ATOM 2092 C CA . ALA A 1 277 ? -2.874 1.911 11.074 1.00 88.56 277 ALA A CA 1
ATOM 2093 C C . ALA A 1 277 ? -3.788 2.937 11.771 1.00 88.56 277 ALA A C 1
ATOM 2095 O O . ALA A 1 277 ? -4.006 2.834 12.974 1.00 88.56 277 ALA A O 1
ATOM 2096 N N . GLU A 1 278 ? -4.326 3.915 11.034 1.00 88.56 278 GLU A N 1
ATOM 2097 C CA . GLU A 1 278 ? -5.262 4.913 11.570 1.00 88.56 278 GLU A CA 1
ATOM 2098 C C . GLU A 1 278 ? -6.708 4.398 11.655 1.00 88.56 278 GLU A C 1
ATOM 2100 O O . GLU A 1 278 ? -7.577 5.097 12.173 1.00 88.56 278 GLU A O 1
ATOM 2105 N N . ILE A 1 279 ? -6.992 3.192 11.148 1.00 89.56 279 ILE A N 1
ATOM 2106 C CA . ILE A 1 279 ? -8.311 2.574 11.286 1.00 89.56 279 ILE A CA 1
ATOM 2107 C C . ILE A 1 279 ? -8.457 2.075 12.727 1.00 89.56 279 ILE A C 1
ATOM 2109 O O . ILE A 1 279 ? -7.756 1.162 13.154 1.00 89.56 279 ILE A O 1
ATOM 2113 N N . ALA A 1 280 ? -9.402 2.641 13.472 1.00 85.38 280 ALA A N 1
ATOM 2114 C CA . ALA A 1 280 ? -9.783 2.157 14.793 1.00 85.38 280 ALA A CA 1
ATOM 2115 C C . ALA A 1 280 ? -11.086 1.352 14.712 1.00 85.38 280 ALA A C 1
ATOM 2117 O O . ALA A 1 280 ? -11.938 1.603 13.860 1.00 85.38 280 ALA A O 1
ATOM 2118 N N . VAL A 1 281 ? -11.255 0.365 15.595 1.00 82.69 281 VAL A N 1
ATOM 2119 C CA . VAL A 1 281 ? -12.414 -0.537 15.570 1.00 82.69 281 VAL A CA 1
ATOM 2120 C C . VAL A 1 281 ? -13.106 -0.553 16.928 1.00 82.69 281 VAL A C 1
ATOM 2122 O O . VAL A 1 281 ? -12.497 -0.896 17.940 1.00 82.69 281 VAL A O 1
ATOM 2125 N N . CYS A 1 282 ? -14.395 -0.226 16.938 1.00 75.25 282 CYS A N 1
ATOM 2126 C CA . CYS A 1 282 ? -15.270 -0.252 18.103 1.00 75.25 282 CYS A CA 1
ATOM 2127 C C . CYS A 1 282 ? -16.379 -1.296 17.886 1.00 75.25 282 CYS A C 1
ATOM 2129 O O . CYS A 1 282 ? -16.990 -1.372 16.819 1.00 75.25 282 CYS A O 1
ATOM 2131 N N . ARG A 1 283 ? -16.672 -2.123 18.896 1.00 60.72 283 ARG A N 1
ATOM 2132 C CA . ARG A 1 283 ? -17.836 -3.024 18.849 1.00 60.72 283 ARG A CA 1
ATOM 2133 C C . ARG A 1 283 ? -19.092 -2.234 19.204 1.00 60.72 283 ARG A C 1
ATOM 2135 O O . ARG A 1 283 ? -19.121 -1.614 20.264 1.00 60.72 283 ARG A O 1
ATOM 2142 N N . SER A 1 284 ? -20.142 -2.297 18.383 1.00 49.59 284 SER A N 1
ATOM 2143 C CA . SER A 1 284 ? -21.451 -1.818 18.829 1.00 49.59 284 SER A CA 1
ATOM 2144 C C . SER A 1 284 ? -22.056 -2.855 19.780 1.00 49.59 284 SER A C 1
ATOM 2146 O O . SER A 1 284 ? -22.462 -3.932 19.353 1.00 49.59 284 SER A O 1
ATOM 2148 N N . GLY A 1 285 ? -22.092 -2.554 21.074 1.00 39.97 285 GLY A N 1
ATOM 2149 C CA . GLY A 1 285 ? -23.009 -3.197 22.012 1.00 39.97 285 GLY A CA 1
ATOM 2150 C C . GLY A 1 285 ? -24.204 -2.274 22.220 1.00 39.97 285 GLY A C 1
ATOM 2151 O O . GLY A 1 285 ? -24.014 -1.083 22.450 1.00 39.97 285 GLY A O 1
ATOM 2152 N N . THR A 1 286 ? -25.425 -2.793 22.116 1.00 27.86 286 THR A N 1
ATOM 2153 C CA . THR A 1 286 ? -26.651 -2.067 22.481 1.00 27.86 286 THR A CA 1
ATOM 2154 C C . THR A 1 286 ? -26.621 -1.674 23.963 1.00 27.86 286 THR A C 1
ATOM 2156 O O . THR A 1 286 ? -26.547 -2.581 24.797 1.00 27.86 286 THR A O 1
ATOM 2159 N N . PRO A 1 287 ? -26.756 -0.389 24.337 1.00 31.88 287 PRO A N 1
ATOM 2160 C CA . PRO A 1 287 ? -27.219 -0.019 25.666 1.00 31.88 287 PRO A CA 1
ATOM 2161 C C . PRO A 1 287 ? -28.748 -0.107 25.660 1.00 31.88 287 PRO A C 1
ATOM 2163 O O . PRO A 1 287 ? -29.412 0.574 24.880 1.00 31.88 287 PRO A O 1
ATOM 2166 N N . SER A 1 288 ? -29.310 -0.983 26.490 1.00 31.08 288 SER A N 1
ATOM 2167 C CA . SER A 1 288 ? -30.747 -1.016 26.761 1.00 31.08 288 SER A CA 1
ATOM 2168 C C . SER A 1 288 ? -31.197 0.314 27.361 1.00 31.08 288 SER A C 1
ATOM 2170 O O . SER A 1 288 ? -30.541 0.837 28.261 1.00 31.08 288 SER A O 1
ATOM 2172 N N . ASP A 1 289 ? -32.317 0.826 26.856 1.00 32.31 289 ASP A N 1
ATOM 2173 C CA . ASP A 1 289 ? -32.975 2.054 27.288 1.00 32.31 289 ASP A CA 1
ATOM 2174 C C . ASP A 1 289 ? -33.083 2.153 28.812 1.00 32.31 289 ASP A C 1
ATOM 2176 O O . ASP A 1 289 ? -33.820 1.402 29.451 1.00 32.31 289 ASP A O 1
ATOM 2180 N N . GLY A 1 290 ? -32.361 3.113 29.387 1.00 31.95 290 GLY A N 1
ATOM 2181 C CA . GLY A 1 290 ? -32.487 3.423 30.803 1.00 31.95 290 GLY A CA 1
ATOM 2182 C C . GLY A 1 290 ? -31.283 4.099 31.431 1.00 31.95 290 GLY A C 1
ATOM 2183 O O . GLY A 1 290 ? -30.964 3.735 32.544 1.00 31.95 290 GLY A O 1
ATOM 2184 N N . GLU A 1 291 ? -30.619 5.046 30.760 1.00 31.75 291 GLU A N 1
ATOM 2185 C CA . GLU A 1 291 ? -29.653 5.955 31.410 1.00 31.75 291 GLU A CA 1
ATOM 2186 C C . GLU A 1 291 ? -29.338 7.148 30.484 1.00 31.75 291 GLU A C 1
ATOM 2188 O O . GLU A 1 291 ? -28.223 7.385 30.019 1.00 31.75 291 GLU A O 1
ATOM 2193 N N . ARG A 1 292 ? -30.373 7.944 30.180 1.00 34.56 292 ARG A N 1
ATOM 2194 C CA . ARG A 1 292 ? -30.147 9.373 29.938 1.00 34.56 292 ARG A CA 1
ATOM 2195 C C . ARG A 1 292 ? -29.923 9.993 31.310 1.00 34.56 292 ARG A C 1
ATOM 2197 O O . ARG A 1 292 ? -30.766 9.824 32.178 1.00 34.56 292 ARG A O 1
ATOM 2204 N N . GLU A 1 293 ? -28.816 10.720 31.433 1.00 34.03 293 GLU A N 1
ATOM 2205 C CA . GLU A 1 293 ? -28.346 11.430 32.632 1.00 34.03 293 GLU A CA 1
ATOM 2206 C C . GLU A 1 293 ? -27.431 10.617 33.560 1.00 34.03 293 GLU A C 1
ATOM 2208 O O . GLU A 1 293 ? -27.759 10.286 34.687 1.00 34.03 293 GLU A O 1
ATOM 2213 N N . THR A 1 294 ? -26.200 10.382 33.104 1.00 27.33 294 THR A N 1
ATOM 2214 C CA . THR A 1 294 ? -24.979 10.798 33.824 1.00 27.33 294 THR A CA 1
ATOM 2215 C C . THR A 1 294 ? -23.795 10.745 32.855 1.00 27.33 294 THR A C 1
ATOM 2217 O O . THR A 1 294 ? -23.252 9.699 32.521 1.00 27.33 294 THR A O 1
ATOM 2220 N N . LYS A 1 295 ? -23.365 11.915 32.373 1.00 41.03 295 LYS A N 1
ATOM 2221 C CA . LYS A 1 295 ? -21.994 12.081 31.882 1.00 41.03 295 LYS A CA 1
ATOM 2222 C C . LYS A 1 295 ? -21.065 11.888 33.084 1.00 41.03 295 LYS A C 1
ATOM 2224 O O . LYS A 1 295 ? -21.019 12.787 33.916 1.00 41.03 295 LYS A O 1
ATOM 2229 N N . ASN A 1 296 ? -20.341 10.770 33.167 1.00 34.12 296 ASN A N 1
ATOM 2230 C CA . ASN A 1 296 ? -18.965 10.740 33.675 1.00 34.12 296 ASN A CA 1
ATOM 2231 C C . ASN A 1 296 ? -18.283 9.368 33.527 1.00 34.12 296 ASN A C 1
ATOM 2233 O O . ASN A 1 296 ? -18.811 8.350 33.948 1.00 34.12 296 ASN A O 1
ATOM 2237 N N . GLN A 1 297 ? -17.057 9.431 32.996 1.00 36.47 297 GLN A N 1
ATOM 2238 C CA . GLN A 1 297 ? -15.897 8.581 33.299 1.00 36.47 297 GLN A CA 1
ATOM 2239 C C . GLN A 1 297 ? -16.034 7.052 33.172 1.00 36.47 297 GLN A C 1
ATOM 2241 O O . GLN A 1 297 ? -16.295 6.350 34.142 1.00 36.47 297 GLN A O 1
ATOM 2246 N N . ALA A 1 298 ? -15.623 6.538 32.009 1.00 34.12 298 ALA A N 1
ATOM 2247 C CA . ALA A 1 298 ? -14.941 5.248 31.907 1.00 34.12 298 ALA A CA 1
ATOM 2248 C C . ALA A 1 298 ? -13.737 5.385 30.944 1.00 34.12 298 ALA A C 1
ATOM 2250 O O . ALA A 1 298 ? -13.900 5.472 29.731 1.00 34.12 298 ALA A O 1
ATOM 2251 N N . ASP A 1 299 ? -12.551 5.497 31.554 1.00 41.41 299 ASP A N 1
ATOM 2252 C CA . ASP A 1 299 ? -11.171 5.392 31.045 1.00 41.41 299 ASP A CA 1
ATOM 2253 C C . ASP A 1 299 ? -10.683 6.266 29.875 1.00 41.41 299 ASP A C 1
ATOM 2255 O O . ASP A 1 299 ? -10.332 5.804 28.790 1.00 41.41 299 ASP A O 1
ATOM 2259 N N . VAL A 1 300 ? -10.453 7.548 30.177 1.00 47.94 300 VAL A N 1
ATOM 2260 C CA . VAL A 1 300 ? -9.416 8.328 29.487 1.00 47.94 300 VAL A CA 1
ATOM 2261 C C . VAL A 1 300 ? -8.072 8.027 30.165 1.00 47.94 300 VAL A C 1
ATOM 2263 O O . VAL A 1 300 ? -7.809 8.525 31.257 1.00 47.94 300 VAL A O 1
ATOM 2266 N N . GLN A 1 301 ? -7.207 7.225 29.534 1.00 74.81 301 GLN A N 1
ATOM 2267 C CA . GLN A 1 301 ? -5.838 6.959 30.014 1.00 74.81 301 GLN A CA 1
ATOM 2268 C C . GLN A 1 301 ? -4.903 8.152 29.729 1.00 74.81 301 GLN A C 1
ATOM 2270 O O . GLN A 1 301 ? -3.899 8.033 29.024 1.00 74.81 301 GLN A O 1
ATOM 2275 N N . GLU A 1 302 ? -5.270 9.332 30.241 1.00 90.56 302 GLU A N 1
ATOM 2276 C CA . GLU A 1 302 ? -4.433 10.531 30.188 1.00 90.56 302 GLU A CA 1
ATOM 2277 C C . GLU A 1 302 ? -3.346 10.474 31.272 1.00 90.56 302 GLU A C 1
ATOM 2279 O O . GLU A 1 302 ? -3.643 10.275 32.452 1.00 90.56 302 GLU A O 1
ATOM 2284 N N . LEU A 1 303 ? -2.087 10.657 30.870 1.00 95.75 303 LEU A N 1
ATOM 2285 C CA . LEU A 1 303 ? -0.938 10.763 31.767 1.00 95.75 303 LEU A CA 1
ATOM 2286 C C . LEU A 1 303 ? -0.299 12.148 31.653 1.00 95.75 303 LEU A C 1
ATOM 2288 O O . LEU A 1 303 ? -0.163 12.709 30.561 1.00 95.75 303 LEU A O 1
ATOM 2292 N N . MET A 1 304 ? 0.124 12.683 32.794 1.00 96.06 304 MET A N 1
ATOM 2293 C CA . MET A 1 304 ? 0.940 13.892 32.867 1.00 96.06 304 MET A CA 1
ATOM 2294 C C . MET A 1 304 ? 2.395 13.487 33.076 1.00 96.06 304 MET A C 1
ATOM 2296 O O . MET A 1 304 ? 2.724 12.848 34.074 1.00 96.06 304 MET A O 1
ATOM 2300 N N . LEU A 1 305 ? 3.250 13.838 32.122 1.00 97.62 305 LEU A N 1
ATOM 2301 C CA . LEU A 1 305 ? 4.669 13.502 32.109 1.00 97.62 305 LEU A CA 1
ATOM 2302 C C . LEU A 1 305 ? 5.485 14.759 32.408 1.00 97.62 305 LEU A C 1
ATOM 2304 O O . LEU A 1 305 ? 5.425 15.720 31.651 1.00 97.62 305 LEU A O 1
ATOM 2308 N N . TYR A 1 306 ? 6.271 14.742 33.474 1.00 97.12 306 TYR A N 1
ATOM 2309 C CA . TYR A 1 306 ? 7.221 15.797 33.815 1.00 97.12 306 TYR A CA 1
ATOM 2310 C C . TYR A 1 306 ? 8.632 15.285 33.580 1.00 97.12 306 TYR A C 1
ATOM 2312 O O . TYR A 1 306 ? 8.966 14.212 34.078 1.00 97.12 306 TYR A O 1
ATOM 2320 N N . THR A 1 307 ? 9.446 16.018 32.827 1.00 97.50 307 THR A N 1
ATOM 2321 C CA . THR A 1 307 ? 10.803 15.595 32.451 1.00 97.50 307 THR A CA 1
ATOM 2322 C C . THR A 1 307 ? 11.817 16.684 32.746 1.00 97.50 307 THR A C 1
ATOM 2324 O O . THR A 1 307 ? 11.493 17.864 32.612 1.00 97.50 307 THR A O 1
ATOM 2327 N N . ASP A 1 308 ? 13.028 16.280 33.110 1.00 96.69 308 ASP A N 1
ATOM 2328 C CA . ASP A 1 308 ? 14.199 17.149 33.248 1.00 96.69 308 ASP A CA 1
ATOM 2329 C C . ASP A 1 308 ? 15.463 16.346 32.891 1.00 96.69 308 ASP A C 1
ATOM 2331 O O . ASP A 1 308 ? 15.546 15.140 33.157 1.00 96.69 308 ASP A O 1
ATOM 2335 N N . GLY A 1 309 ? 16.443 16.990 32.268 1.00 95.62 309 GLY A N 1
ATOM 2336 C CA . GLY A 1 309 ? 17.726 16.399 31.919 1.00 95.62 309 GLY A CA 1
ATOM 2337 C C . GLY A 1 309 ? 18.876 17.378 32.124 1.00 95.62 309 GLY A C 1
ATOM 2338 O O . GLY A 1 309 ? 18.935 18.443 31.518 1.00 95.62 309 GLY A O 1
ATOM 2339 N N . GLY A 1 310 ? 19.868 16.974 32.915 1.00 94.31 310 GLY A N 1
ATOM 2340 C CA . GLY A 1 310 ? 21.000 17.828 33.271 1.00 94.31 310 GLY A CA 1
ATOM 2341 C C . GLY A 1 310 ? 22.351 17.175 33.013 1.00 94.31 310 GLY A C 1
ATOM 2342 O O . GLY A 1 310 ? 22.475 15.953 33.013 1.00 94.31 310 GLY A O 1
ATOM 2343 N N . SER A 1 311 ? 23.380 18.003 32.830 1.00 95.44 311 SER A N 1
ATOM 2344 C CA . SER A 1 311 ? 24.788 17.603 32.793 1.00 95.44 311 SER A CA 1
ATOM 2345 C C . SER A 1 311 ? 25.644 18.500 33.694 1.00 95.44 311 SER A C 1
ATOM 2347 O O . SER A 1 311 ? 25.653 19.728 33.559 1.00 95.44 311 SER A O 1
ATOM 2349 N N . ARG A 1 312 ? 26.474 17.891 34.549 1.00 92.31 312 ARG A N 1
ATOM 2350 C CA . ARG A 1 312 ? 27.483 18.596 35.355 1.00 92.31 312 ARG A CA 1
ATOM 2351 C C . ARG A 1 312 ? 28.701 18.932 34.502 1.00 92.31 312 ARG A C 1
ATOM 2353 O O . ARG A 1 312 ? 29.552 18.086 34.271 1.00 92.31 312 ARG A O 1
ATOM 2360 N N . GLY A 1 313 ? 28.785 20.182 34.049 1.00 84.12 313 GLY A N 1
ATOM 2361 C CA . GLY A 1 313 ? 29.901 20.661 33.223 1.00 84.12 313 GLY A CA 1
ATOM 2362 C C . GLY A 1 313 ? 29.670 20.593 31.709 1.00 84.12 313 GLY A C 1
ATOM 2363 O O . GLY A 1 313 ? 30.622 20.388 30.984 1.00 84.12 313 GLY A O 1
ATOM 2364 N N . ASN A 1 314 ? 28.430 20.782 31.239 1.00 87.94 314 ASN A N 1
ATOM 2365 C CA . ASN A 1 314 ? 27.960 20.785 29.838 1.00 87.94 314 ASN A CA 1
ATOM 2366 C C . ASN A 1 314 ? 29.027 21.009 28.714 1.00 87.94 314 ASN A C 1
ATOM 2368 O O . ASN A 1 314 ? 29.285 22.168 28.366 1.00 87.94 314 ASN A O 1
ATOM 2372 N N . PRO A 1 315 ? 29.568 19.946 28.069 1.00 92.00 315 PRO A N 1
ATOM 2373 C CA . PRO A 1 315 ? 29.261 18.523 28.263 1.00 92.00 315 PRO A CA 1
ATOM 2374 C C . PRO A 1 315 ? 30.000 17.878 29.445 1.00 92.00 315 PRO A C 1
ATOM 2376 O O . PRO A 1 315 ? 31.203 18.049 29.607 1.00 92.00 315 PRO A O 1
ATOM 2379 N N . GLY A 1 316 ? 29.294 17.059 30.217 1.00 93.38 316 GLY A N 1
ATOM 2380 C CA . GLY A 1 316 ? 29.853 16.307 31.339 1.00 93.38 316 GLY A CA 1
ATOM 2381 C C . GLY A 1 316 ? 28.895 15.216 31.827 1.00 93.38 316 GLY A C 1
ATOM 2382 O O . GLY A 1 316 ? 27.947 14.883 31.111 1.00 93.38 316 GLY A O 1
ATOM 2383 N N . PRO A 1 317 ? 29.131 14.624 33.014 1.00 95.38 317 PRO A N 1
ATOM 2384 C CA . PRO A 1 317 ? 28.281 13.572 33.566 1.00 95.38 317 PRO A CA 1
ATOM 2385 C C . PRO A 1 317 ? 26.822 14.019 33.647 1.00 95.38 317 PRO A C 1
ATOM 2387 O O . PRO A 1 317 ? 26.516 15.043 34.265 1.00 95.38 317 PRO A O 1
ATOM 2390 N N . ALA A 1 318 ? 25.938 13.249 33.023 1.00 96.69 318 ALA A N 1
ATOM 2391 C CA . ALA A 1 318 ? 24.557 13.623 32.787 1.00 96.69 318 ALA A CA 1
ATOM 2392 C C . ALA A 1 318 ? 23.568 12.604 33.347 1.00 96.69 318 ALA A C 1
ATOM 2394 O O . ALA A 1 318 ? 23.826 11.399 33.401 1.00 96.69 318 ALA A O 1
ATOM 2395 N N . GLY A 1 319 ? 22.407 13.110 33.742 1.00 96.69 319 GLY A N 1
ATOM 2396 C CA . GLY A 1 319 ? 21.321 12.329 34.305 1.00 96.69 319 GLY A CA 1
ATOM 2397 C C . GLY A 1 319 ? 19.980 12.849 33.826 1.00 96.69 319 GLY A C 1
ATOM 2398 O O . GLY A 1 319 ? 19.844 14.017 33.453 1.00 96.69 319 GLY A O 1
ATOM 2399 N N . ILE A 1 320 ? 19.004 11.951 33.817 1.00 97.88 320 ILE A N 1
ATOM 2400 C CA . ILE A 1 320 ? 17.638 12.228 33.382 1.00 97.88 320 ILE A CA 1
ATOM 2401 C C . ILE A 1 320 ? 16.654 11.924 34.498 1.00 97.88 320 ILE A C 1
ATOM 2403 O O . ILE A 1 320 ? 16.860 10.998 35.287 1.00 97.88 320 ILE A O 1
ATOM 2407 N N . GLY A 1 321 ? 15.586 12.708 34.538 1.00 96.25 321 GLY A N 1
ATOM 2408 C CA . GLY A 1 321 ? 14.482 12.581 35.466 1.00 96.25 321 GLY A CA 1
ATOM 2409 C C . GLY A 1 321 ? 13.155 12.573 34.722 1.00 96.25 321 GLY A C 1
ATOM 2410 O O . GLY A 1 321 ? 12.919 13.425 33.866 1.00 96.25 321 GLY A O 1
ATOM 2411 N N . ALA A 1 322 ? 12.273 11.634 35.061 1.00 97.38 322 ALA A N 1
ATOM 2412 C CA . ALA A 1 322 ? 10.884 11.662 34.618 1.00 97.38 322 ALA A CA 1
ATOM 2413 C C . ALA A 1 322 ? 9.929 11.272 35.751 1.00 97.38 322 ALA A C 1
ATOM 2415 O O . ALA A 1 322 ? 10.132 10.262 36.423 1.00 97.38 322 ALA A O 1
ATOM 2416 N N . ALA A 1 323 ? 8.871 12.056 35.938 1.00 95.75 323 ALA A N 1
ATOM 2417 C CA . ALA A 1 323 ? 7.794 11.791 36.885 1.00 95.75 323 ALA A CA 1
ATOM 2418 C C . ALA A 1 323 ? 6.461 11.722 36.134 1.00 95.75 323 ALA A C 1
ATOM 2420 O O . ALA A 1 323 ? 6.107 12.646 35.399 1.00 95.75 323 ALA A O 1
ATOM 2421 N N . ILE A 1 324 ? 5.732 10.619 36.297 1.00 97.19 324 ILE A N 1
ATOM 2422 C CA . ILE A 1 324 ? 4.512 10.338 35.533 1.00 97.19 324 ILE A CA 1
ATOM 2423 C C . ILE A 1 324 ? 3.334 10.252 36.483 1.00 97.19 324 ILE A C 1
ATOM 2425 O O . ILE A 1 324 ? 3.345 9.453 37.418 1.00 97.19 324 ILE A O 1
ATOM 2429 N N . TYR A 1 325 ? 2.296 11.033 36.207 1.00 91.88 325 TYR A N 1
ATOM 2430 C CA . TYR A 1 325 ? 1.090 11.102 37.016 1.00 91.88 325 TYR A CA 1
ATOM 2431 C C . TYR A 1 325 ? -0.138 10.634 36.240 1.00 91.88 325 TYR A C 1
ATOM 2433 O O . TYR A 1 325 ? -0.296 10.929 35.054 1.00 91.88 325 TYR A O 1
ATOM 2441 N N . ARG A 1 326 ? -1.044 9.951 36.941 1.00 89.56 326 ARG A N 1
ATOM 2442 C CA . ARG A 1 326 ? -2.413 9.668 36.502 1.00 89.56 326 ARG A CA 1
ATOM 2443 C C . ARG A 1 326 ? -3.360 10.425 37.428 1.00 89.56 326 ARG A C 1
ATOM 2445 O O . ARG A 1 326 ? -3.507 10.066 38.597 1.00 89.56 326 ARG A O 1
ATOM 2452 N N . GLY A 1 327 ? -3.953 11.509 36.931 1.00 85.00 327 GLY A N 1
ATOM 2453 C CA . GLY A 1 327 ? -4.578 12.503 37.810 1.00 85.00 327 GLY A CA 1
ATOM 2454 C C . GLY A 1 327 ? -3.543 13.066 38.791 1.00 85.00 327 GLY A C 1
ATOM 2455 O O . GLY A 1 327 ? -2.438 13.404 38.388 1.00 85.00 327 GLY A O 1
ATOM 2456 N N . GLU A 1 328 ? -3.857 13.119 40.081 1.00 82.31 328 GLU A N 1
ATOM 2457 C CA . GLU A 1 328 ? -2.919 13.599 41.112 1.00 82.31 328 GLU A CA 1
ATOM 2458 C C . GLU A 1 328 ? -1.963 12.506 41.630 1.00 82.31 328 GLU A C 1
ATOM 2460 O O . GLU A 1 328 ? -1.070 12.781 42.429 1.00 82.31 328 GLU A O 1
ATOM 2465 N N . THR A 1 329 ? -2.125 11.256 41.180 1.00 87.50 329 THR A N 1
ATOM 2466 C CA . THR A 1 329 ? -1.338 10.117 41.674 1.00 87.50 329 THR A CA 1
ATOM 2467 C C . THR A 1 329 ? -0.063 9.941 40.861 1.00 87.50 329 THR A C 1
ATOM 2469 O O . THR A 1 329 ? -0.132 9.755 39.647 1.00 87.50 329 THR A O 1
ATOM 2472 N N . LEU A 1 330 ? 1.094 9.943 41.526 1.00 91.75 330 LEU A N 1
ATOM 2473 C CA . LEU A 1 330 ? 2.376 9.582 40.920 1.00 91.75 330 LEU A CA 1
ATOM 2474 C C . LEU A 1 330 ? 2.417 8.067 40.676 1.00 91.75 330 LEU A C 1
ATOM 2476 O O . LEU A 1 330 ? 2.299 7.284 41.616 1.00 91.75 330 LEU A O 1
ATOM 2480 N N . VAL A 1 331 ? 2.556 7.657 39.416 1.00 93.19 331 VAL A N 1
ATOM 2481 C CA . VAL A 1 331 ? 2.492 6.248 38.988 1.00 93.19 331 VAL A CA 1
ATOM 2482 C C . VAL A 1 331 ? 3.835 5.687 38.522 1.00 93.19 331 VAL A C 1
ATOM 2484 O O . VAL A 1 331 ? 3.984 4.468 38.466 1.00 93.19 331 VAL A O 1
ATOM 2487 N N . ALA A 1 332 ? 4.810 6.542 38.204 1.00 94.56 332 ALA A N 1
ATOM 2488 C CA . ALA A 1 332 ? 6.186 6.127 37.944 1.00 94.56 332 ALA A CA 1
ATOM 2489 C C . ALA A 1 332 ? 7.184 7.270 38.153 1.00 94.56 332 ALA A C 1
ATOM 2491 O O . ALA A 1 332 ? 6.878 8.440 37.908 1.00 94.56 332 ALA A O 1
ATOM 2492 N N . GLU A 1 333 ? 8.396 6.887 38.548 1.00 96.94 333 GLU A N 1
ATOM 2493 C CA . GLU A 1 333 ? 9.559 7.753 38.705 1.00 96.94 333 GLU A CA 1
ATOM 2494 C C . GLU A 1 333 ? 10.757 7.113 38.007 1.00 96.94 333 GLU A C 1
ATOM 2496 O O . GLU A 1 333 ? 11.032 5.924 38.180 1.00 96.94 333 GLU A O 1
ATOM 2501 N N . ILE A 1 334 ? 11.484 7.910 37.234 1.00 95.44 334 ILE A N 1
ATOM 2502 C CA . ILE A 1 334 ? 12.681 7.490 36.514 1.00 95.44 334 ILE A CA 1
ATOM 2503 C C . ILE A 1 334 ? 13.793 8.463 36.874 1.00 95.44 334 ILE A C 1
ATOM 2505 O O . ILE A 1 334 ? 13.633 9.665 36.688 1.00 95.44 334 ILE A O 1
ATOM 2509 N N . GLY A 1 335 ? 14.906 7.941 37.381 1.00 96.38 335 GLY A N 1
ATOM 2510 C CA . GLY A 1 335 ? 16.125 8.696 37.655 1.00 96.38 335 GLY A CA 1
ATOM 2511 C C . GLY A 1 335 ? 17.324 7.866 37.223 1.00 96.38 335 GLY A C 1
ATOM 2512 O O . GLY A 1 335 ? 17.652 6.882 37.886 1.00 96.38 335 GLY A O 1
ATOM 2513 N N . GLU A 1 336 ? 17.946 8.226 36.104 1.00 95.81 336 GLU A N 1
ATOM 2514 C CA . GLU A 1 336 ? 18.963 7.395 35.449 1.00 95.81 336 GLU A CA 1
ATOM 2515 C C . GLU A 1 336 ? 20.219 8.210 35.113 1.00 95.81 336 GLU A C 1
ATOM 2517 O O . GLU A 1 336 ? 20.137 9.368 34.695 1.00 95.81 336 GLU A O 1
ATOM 2522 N N . TYR A 1 337 ? 21.392 7.593 35.282 1.00 96.62 337 TYR A N 1
ATOM 2523 C CA . TYR A 1 337 ? 22.658 8.112 34.763 1.00 96.62 337 TYR A CA 1
ATOM 2524 C C . TYR A 1 337 ? 22.794 7.732 33.287 1.00 96.62 337 TYR A C 1
ATOM 2526 O O . TYR A 1 337 ? 22.671 6.556 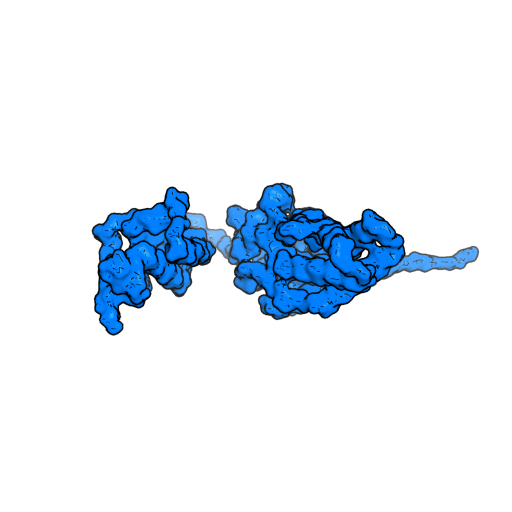32.947 1.00 96.62 337 TYR A O 1
ATOM 2534 N N . ILE A 1 338 ? 23.089 8.696 32.414 1.00 95.50 338 ILE A N 1
ATOM 2535 C CA . ILE A 1 338 ? 23.105 8.476 30.954 1.00 95.50 338 ILE A CA 1
ATOM 2536 C C . ILE A 1 338 ? 24.481 8.688 30.307 1.00 95.50 338 ILE A C 1
ATOM 2538 O O . ILE A 1 338 ? 24.581 8.794 29.082 1.00 95.50 338 ILE A O 1
ATOM 2542 N N . GLY A 1 339 ? 25.544 8.725 31.115 1.00 93.75 339 GLY A N 1
ATOM 2543 C CA . GLY A 1 339 ? 26.913 8.955 30.650 1.00 93.75 339 GLY A CA 1
ATOM 2544 C C . GLY A 1 339 ? 27.258 10.438 30.521 1.00 93.75 339 GLY A C 1
ATOM 2545 O O . GLY A 1 339 ? 26.610 11.289 31.123 1.00 93.75 339 GLY A O 1
ATOM 2546 N N . GLU A 1 340 ? 28.298 10.754 29.748 1.00 95.50 340 GLU A N 1
ATOM 2547 C CA . GLU A 1 340 ? 28.714 12.138 29.507 1.00 95.50 340 GLU A CA 1
ATOM 2548 C C . GLU A 1 340 ? 28.049 12.703 28.251 1.00 95.50 340 GLU A C 1
ATOM 2550 O O . GLU A 1 340 ? 28.182 12.155 27.154 1.00 95.50 340 GLU A O 1
ATOM 2555 N N . THR A 1 341 ? 27.311 13.802 28.395 1.00 94.88 341 THR A N 1
ATOM 2556 C CA . THR A 1 341 ? 26.664 14.467 27.262 1.00 94.88 341 THR A CA 1
ATOM 2557 C C . THR A 1 341 ? 26.353 15.933 27.564 1.00 94.88 341 THR A C 1
ATOM 2559 O O . THR A 1 341 ? 26.725 16.458 28.606 1.00 94.88 341 THR A O 1
ATOM 2562 N N . THR A 1 342 ? 25.713 16.633 26.629 1.00 95.31 342 THR A N 1
ATOM 2563 C CA . THR A 1 342 ? 25.275 18.024 26.829 1.00 95.31 342 THR A CA 1
ATOM 2564 C C . THR A 1 342 ? 23.916 18.090 27.520 1.00 95.31 342 THR A C 1
ATOM 2566 O O . THR A 1 342 ? 23.117 17.164 27.383 1.00 95.31 342 THR A O 1
ATOM 2569 N N . ASN A 1 343 ? 23.603 19.219 28.166 1.00 94.62 343 ASN A N 1
ATOM 2570 C CA . ASN A 1 343 ? 22.283 19.457 28.772 1.00 94.62 343 ASN A CA 1
ATOM 2571 C C . ASN A 1 343 ? 21.153 19.190 27.769 1.00 94.62 343 ASN A C 1
ATOM 2573 O O . ASN A 1 343 ? 20.267 18.395 28.032 1.00 94.62 343 ASN A O 1
ATOM 2577 N N . ASN A 1 344 ? 21.230 19.768 26.567 1.00 94.69 344 ASN A N 1
ATOM 2578 C CA . ASN A 1 344 ? 20.165 19.617 25.572 1.00 94.69 344 ASN A CA 1
ATOM 2579 C C . ASN A 1 344 ? 19.956 18.157 25.142 1.00 94.69 344 ASN A C 1
ATOM 2581 O O . ASN A 1 344 ? 18.828 17.756 24.883 1.00 94.69 344 ASN A O 1
ATOM 2585 N N . ILE A 1 345 ? 21.023 17.357 25.051 1.00 95.19 345 ILE A N 1
ATOM 2586 C CA . ILE A 1 345 ? 20.888 15.927 24.747 1.00 95.19 345 ILE A CA 1
ATOM 2587 C C . ILE A 1 345 ? 20.244 15.187 25.928 1.00 95.19 345 ILE A C 1
ATOM 2589 O O . ILE A 1 345 ? 19.397 14.324 25.700 1.00 95.19 345 ILE A O 1
ATOM 2593 N N . ALA A 1 346 ? 20.608 15.531 27.167 1.00 96.25 346 ALA A N 1
ATOM 2594 C CA . ALA A 1 346 ? 20.001 14.957 28.365 1.00 96.25 346 ALA A CA 1
ATOM 2595 C C . ALA A 1 346 ? 18.492 15.247 28.434 1.00 96.25 346 ALA A C 1
ATOM 2597 O O . ALA A 1 346 ? 17.715 14.325 28.655 1.00 96.25 346 ALA A O 1
ATOM 2598 N N . GLU A 1 347 ? 18.071 16.477 28.141 1.00 96.56 347 GLU A N 1
ATOM 2599 C CA . GLU A 1 347 ? 16.657 16.887 28.093 1.00 96.56 347 GLU A CA 1
ATOM 2600 C C . GLU A 1 347 ? 15.835 16.054 27.100 1.00 96.56 347 GLU A C 1
ATOM 2602 O O . GLU A 1 347 ? 14.769 15.529 27.424 1.00 96.56 347 GLU A O 1
ATOM 2607 N N . TYR A 1 348 ? 16.352 15.868 25.880 1.00 97.44 348 TYR A N 1
ATOM 2608 C CA . TYR A 1 348 ? 15.692 15.023 24.882 1.00 97.44 348 TYR A CA 1
ATOM 2609 C C . TYR A 1 348 ? 15.610 13.561 25.336 1.00 97.44 348 TYR A C 1
ATOM 2611 O O . TYR A 1 348 ? 14.571 12.924 25.171 1.00 97.44 348 TYR A O 1
ATOM 2619 N N . ARG A 1 349 ? 16.682 13.025 25.931 1.00 97.19 349 ARG A N 1
ATOM 2620 C CA . ARG A 1 349 ? 16.704 11.648 26.449 1.00 97.19 349 ARG A CA 1
ATOM 2621 C C . ARG A 1 349 ? 15.736 11.447 27.613 1.00 97.19 349 ARG A C 1
ATOM 2623 O O . ARG A 1 349 ? 15.102 10.397 27.679 1.00 97.19 349 ARG A O 1
ATOM 2630 N N . ALA A 1 350 ? 15.578 12.446 28.481 1.00 97.62 350 ALA A N 1
ATOM 2631 C CA . ALA A 1 350 ? 14.594 12.423 29.559 1.00 97.62 350 ALA A CA 1
ATOM 2632 C C . ALA A 1 350 ? 13.171 12.297 29.004 1.00 97.62 350 ALA A C 1
ATOM 2634 O O . ALA A 1 350 ? 12.398 11.451 29.458 1.00 97.62 350 ALA A O 1
ATOM 2635 N N . LEU A 1 351 ? 12.849 13.076 27.966 1.00 98.12 351 LEU A N 1
ATOM 2636 C CA . LEU A 1 351 ? 11.550 13.000 27.306 1.00 98.12 351 LEU A CA 1
ATOM 2637 C C . LEU A 1 351 ? 11.321 11.659 26.600 1.00 98.12 351 LEU A C 1
ATOM 2639 O O . LEU A 1 351 ? 10.251 11.079 26.761 1.00 98.12 351 LEU A O 1
ATOM 2643 N N . ILE A 1 352 ? 12.312 11.144 25.866 1.00 97.81 352 ILE A N 1
ATOM 2644 C CA . ILE A 1 352 ? 12.246 9.828 25.205 1.00 97.81 352 ILE A CA 1
ATOM 2645 C C . ILE A 1 352 ? 11.916 8.743 26.231 1.00 97.81 352 ILE A C 1
ATOM 2647 O O . ILE A 1 352 ? 10.884 8.078 26.123 1.00 97.81 352 ILE A O 1
ATOM 2651 N N . ARG A 1 353 ? 12.733 8.633 27.284 1.00 97.88 353 ARG A N 1
ATOM 2652 C CA . ARG A 1 353 ? 12.570 7.608 28.319 1.00 97.88 353 ARG A CA 1
ATOM 2653 C C . ARG A 1 353 ? 11.232 7.739 29.053 1.00 97.88 353 ARG A C 1
ATOM 2655 O O . ARG A 1 353 ? 10.583 6.733 29.343 1.00 97.88 353 ARG A O 1
ATOM 2662 N N . GLY A 1 354 ? 10.800 8.972 29.323 1.00 97.44 354 GLY A N 1
ATOM 2663 C CA . GLY A 1 354 ? 9.502 9.267 29.926 1.00 97.44 354 GLY A CA 1
ATOM 2664 C C . GLY A 1 354 ? 8.318 8.857 29.044 1.00 97.44 354 GLY A C 1
ATOM 2665 O O . GLY A 1 354 ? 7.336 8.311 29.549 1.00 97.44 354 GLY A O 1
ATOM 2666 N N . LEU A 1 355 ? 8.408 9.061 27.726 1.00 97.50 355 LEU A N 1
ATOM 2667 C CA . LEU A 1 355 ? 7.380 8.640 26.771 1.00 97.50 355 LEU A CA 1
ATOM 2668 C C . LEU A 1 355 ? 7.312 7.117 26.641 1.00 97.50 355 LEU A C 1
ATOM 2670 O O . LEU A 1 355 ? 6.221 6.552 26.673 1.00 97.50 355 LEU A O 1
ATOM 2674 N N . GLU A 1 356 ? 8.448 6.429 26.566 1.00 95.44 356 GLU A N 1
ATOM 2675 C CA . GLU A 1 356 ? 8.478 4.960 26.575 1.00 95.44 356 GLU A CA 1
ATOM 2676 C C . GLU A 1 356 ? 7.774 4.385 27.809 1.00 95.44 356 GLU A C 1
ATOM 2678 O O . GLU A 1 356 ? 6.981 3.444 27.708 1.00 95.44 356 GLU A O 1
ATOM 2683 N N . GLU A 1 357 ? 8.010 4.991 28.973 1.00 95.94 357 GLU A N 1
ATOM 2684 C CA . GLU A 1 357 ? 7.377 4.584 30.222 1.00 95.94 357 GLU A CA 1
ATOM 2685 C C . GLU A 1 357 ? 5.878 4.903 30.243 1.00 95.94 357 GLU A C 1
ATOM 2687 O O . GLU A 1 357 ? 5.076 4.064 30.651 1.00 95.94 357 GLU A O 1
ATOM 2692 N N . CYS A 1 358 ? 5.466 6.063 29.721 1.00 94.31 358 CYS A N 1
ATOM 2693 C CA . CYS A 1 358 ? 4.050 6.386 29.544 1.00 94.31 358 CYS A CA 1
ATOM 2694 C C . CYS A 1 358 ? 3.338 5.335 28.685 1.00 94.31 358 CYS A C 1
ATOM 2696 O O . CYS A 1 358 ? 2.236 4.905 29.028 1.00 94.31 358 CYS A O 1
ATOM 2698 N N . ARG A 1 359 ? 3.988 4.872 27.609 1.00 90.25 359 ARG A N 1
ATOM 2699 C CA . ARG A 1 359 ? 3.463 3.799 26.758 1.00 90.25 359 ARG A CA 1
ATOM 2700 C C . ARG A 1 359 ? 3.368 2.477 27.517 1.00 90.25 359 ARG A C 1
ATOM 2702 O O . ARG A 1 359 ? 2.352 1.794 27.426 1.00 90.25 359 ARG A O 1
ATOM 2709 N N . ARG A 1 360 ? 4.389 2.130 28.310 1.00 88.25 360 ARG A N 1
ATOM 2710 C CA . ARG A 1 360 ? 4.390 0.928 29.165 1.00 88.25 360 ARG A CA 1
ATOM 2711 C C . ARG A 1 360 ? 3.248 0.942 30.189 1.00 88.25 360 ARG A C 1
ATOM 2713 O O . ARG A 1 360 ? 2.690 -0.107 30.493 1.00 88.25 360 ARG A O 1
ATOM 2720 N N . LEU A 1 361 ? 2.888 2.121 30.694 1.00 87.62 361 LEU A N 1
ATOM 2721 C CA . LEU A 1 361 ? 1.795 2.337 31.650 1.00 87.62 361 LEU A CA 1
ATOM 2722 C C . LEU A 1 361 ? 0.397 2.386 31.004 1.00 87.62 361 LEU A C 1
ATOM 2724 O O . LEU A 1 361 ? -0.586 2.631 31.711 1.00 87.62 361 LEU A O 1
ATOM 2728 N N . GLY A 1 362 ? 0.308 2.170 29.687 1.00 85.94 362 GLY A N 1
ATOM 2729 C CA . GLY A 1 362 ? -0.938 2.207 28.918 1.00 85.94 362 GLY A CA 1
ATOM 2730 C C . GLY A 1 362 ? -1.411 3.615 28.545 1.00 85.94 362 GLY A C 1
ATOM 2731 O O . GLY A 1 362 ? -2.476 3.760 27.958 1.00 85.94 362 GLY A O 1
ATOM 2732 N N . GLY A 1 363 ? -0.636 4.663 28.842 1.00 88.69 363 GLY A N 1
ATOM 2733 C CA . GLY A 1 363 ? -1.027 6.036 28.535 1.00 88.69 363 GLY A CA 1
ATOM 2734 C C . GLY A 1 363 ? -1.342 6.218 27.054 1.00 88.69 363 GLY A C 1
ATOM 2735 O O . GLY A 1 363 ? -0.519 5.902 26.200 1.00 88.69 363 GLY A O 1
ATOM 2736 N N . THR A 1 364 ? -2.526 6.747 26.749 1.00 80.56 364 THR A N 1
ATOM 2737 C CA . THR A 1 364 ? -2.968 7.008 25.370 1.00 80.56 364 THR A CA 1
ATOM 2738 C C . THR A 1 364 ? -3.015 8.496 25.054 1.00 80.56 364 THR A C 1
ATOM 2740 O O . THR A 1 364 ? -2.894 8.875 23.892 1.00 80.56 364 THR A O 1
ATOM 2743 N N . ARG A 1 365 ? -3.142 9.361 26.068 1.00 91.31 365 ARG A N 1
ATOM 2744 C CA . ARG A 1 365 ? -3.079 10.823 25.927 1.00 91.31 365 ARG A CA 1
ATOM 2745 C C . ARG A 1 365 ? -2.013 11.373 26.861 1.00 91.31 365 ARG A C 1
ATOM 2747 O O . ARG A 1 365 ? -2.106 11.168 28.064 1.00 91.31 365 ARG A O 1
ATOM 2754 N N . ILE A 1 366 ? -1.013 12.070 26.338 1.00 96.44 366 ILE A N 1
ATOM 2755 C CA . ILE A 1 366 ? 0.122 12.544 27.133 1.00 96.44 366 ILE A CA 1
ATOM 2756 C C . ILE A 1 366 ? 0.154 14.068 27.155 1.00 96.44 366 ILE A C 1
ATOM 2758 O O . ILE A 1 366 ? 0.222 14.726 26.115 1.00 96.44 366 ILE A O 1
ATOM 2762 N N . LYS A 1 367 ? 0.153 14.634 28.361 1.00 96.00 367 LYS A N 1
ATOM 2763 C CA . LYS A 1 367 ? 0.481 16.041 28.603 1.00 96.00 367 LYS A CA 1
ATOM 2764 C C . LYS A 1 367 ? 1.884 16.103 29.187 1.00 96.00 367 LYS A C 1
ATOM 2766 O O . LYS A 1 367 ? 2.076 15.801 30.361 1.00 96.00 367 LYS A O 1
ATOM 2771 N N . ALA A 1 368 ? 2.857 16.434 28.349 1.00 96.31 368 ALA A N 1
ATOM 2772 C CA . ALA A 1 368 ? 4.250 16.547 28.740 1.00 96.31 368 ALA A CA 1
ATOM 2773 C C . ALA A 1 368 ? 4.590 17.968 29.215 1.00 96.31 368 ALA A C 1
ATOM 2775 O O . ALA A 1 368 ? 4.106 18.967 28.675 1.00 96.31 368 ALA A O 1
ATOM 2776 N N . PHE A 1 369 ? 5.469 18.052 30.203 1.00 95.19 369 PHE A N 1
ATOM 2777 C CA . PHE A 1 369 ? 5.955 19.285 30.795 1.00 95.19 369 PHE A CA 1
ATOM 2778 C C . PHE A 1 369 ? 7.471 19.202 30.960 1.00 95.19 369 PHE A C 1
ATOM 2780 O O . PHE A 1 369 ? 7.983 18.257 31.556 1.00 95.19 369 PHE A O 1
ATOM 2787 N N . ALA A 1 370 ? 8.175 20.203 30.441 1.00 92.81 370 ALA A N 1
ATOM 2788 C CA . ALA A 1 370 ? 9.624 20.333 30.565 1.00 92.81 370 ALA A CA 1
ATOM 2789 C C . ALA A 1 370 ? 9.987 21.793 30.860 1.00 92.81 370 ALA A C 1
ATOM 2791 O O . ALA A 1 370 ? 9.268 22.707 30.449 1.00 92.81 370 ALA A O 1
ATOM 2792 N N . ASP A 1 371 ? 11.091 22.034 31.553 1.00 87.69 371 ASP A N 1
ATOM 2793 C CA . ASP A 1 371 ? 11.634 23.377 31.799 1.00 87.69 371 ASP A CA 1
ATOM 2794 C C . ASP A 1 371 ? 12.674 23.808 30.747 1.00 87.69 371 ASP A C 1
ATOM 2796 O O . ASP A 1 371 ? 13.048 24.979 30.671 1.00 87.69 371 ASP A O 1
ATOM 2800 N N . SER A 1 372 ? 13.057 22.909 29.835 1.00 91.31 372 SER A N 1
ATOM 2801 C CA . SER A 1 372 ? 13.808 23.263 28.630 1.00 91.31 372 SER A CA 1
ATOM 2802 C C . SER A 1 372 ? 12.929 23.959 27.586 1.00 91.31 372 SER A C 1
ATOM 2804 O O . SER A 1 372 ? 12.251 23.336 26.764 1.00 91.31 372 SER A O 1
ATOM 2806 N N . GLU A 1 373 ? 12.974 25.293 27.560 1.00 90.19 373 GLU A N 1
ATOM 2807 C CA . GLU A 1 373 ? 12.241 26.087 26.566 1.00 90.19 373 GLU A CA 1
ATOM 2808 C C . GLU A 1 373 ? 12.675 25.760 25.121 1.00 90.19 373 GLU A C 1
ATOM 2810 O O . GLU A 1 373 ? 11.849 25.765 24.207 1.00 90.19 373 GLU A O 1
ATOM 2815 N N . LEU A 1 374 ? 13.953 25.418 24.903 1.00 92.56 374 LEU A N 1
ATOM 2816 C CA . LEU A 1 374 ? 14.462 24.997 23.594 1.00 92.56 374 LEU A CA 1
ATOM 2817 C C . LEU A 1 374 ? 13.756 23.727 23.098 1.00 92.56 374 LEU A C 1
ATOM 2819 O O . LEU A 1 374 ? 13.260 23.720 21.970 1.00 92.56 374 LEU A O 1
ATOM 2823 N N . LEU A 1 375 ? 13.702 22.683 23.935 1.00 94.00 375 LEU A N 1
ATOM 2824 C CA . LEU A 1 375 ? 13.032 21.410 23.642 1.00 94.00 375 LEU A CA 1
ATOM 2825 C C . LEU A 1 375 ? 11.561 21.650 23.282 1.00 94.00 375 LEU A C 1
ATOM 2827 O O . LEU A 1 375 ? 11.094 21.230 22.222 1.00 94.00 375 LEU A O 1
ATOM 2831 N N . VAL A 1 376 ? 10.849 22.395 24.134 1.00 92.69 376 VAL A N 1
ATOM 2832 C CA . VAL A 1 376 ? 9.421 22.693 23.958 1.00 92.69 376 VAL A CA 1
ATOM 2833 C C . VAL A 1 376 ? 9.172 23.472 22.665 1.00 92.69 376 VAL A C 1
ATOM 2835 O O . VAL A 1 376 ? 8.272 23.127 21.898 1.00 92.69 376 VAL A O 1
ATOM 2838 N N . LYS A 1 377 ? 9.971 24.508 22.379 1.00 90.81 377 LYS A N 1
ATOM 2839 C CA . LYS A 1 377 ? 9.828 25.310 21.153 1.00 90.81 377 LYS A CA 1
ATOM 2840 C C . LYS A 1 377 ? 10.161 24.519 19.893 1.00 90.81 377 LYS A C 1
ATOM 2842 O O . LYS A 1 377 ? 9.535 24.748 18.861 1.00 90.81 377 LYS A O 1
ATOM 2847 N N . GLN A 1 378 ? 11.122 23.598 19.950 1.00 91.25 378 GLN A N 1
ATOM 2848 C CA . GLN A 1 378 ? 11.451 22.733 18.816 1.00 91.25 378 GLN A CA 1
ATOM 2849 C C . GLN A 1 378 ? 10.330 21.730 18.527 1.00 91.25 378 GLN A C 1
ATOM 2851 O O . GLN A 1 378 ? 9.916 21.600 17.376 1.00 91.25 378 GLN A O 1
ATOM 2856 N N . LEU A 1 379 ? 9.780 21.079 19.556 1.00 91.06 379 LEU A N 1
ATOM 2857 C CA . LEU A 1 379 ? 8.686 20.112 19.400 1.00 91.06 379 LEU A CA 1
ATOM 2858 C C . LEU A 1 379 ? 7.367 20.754 18.969 1.00 91.06 379 LEU A C 1
ATOM 2860 O O . LEU A 1 379 ? 6.630 20.157 18.192 1.00 91.06 379 LEU A O 1
ATOM 2864 N N . ASN A 1 380 ? 7.110 21.992 19.391 1.00 89.38 380 ASN A N 1
ATOM 2865 C CA . ASN A 1 380 ? 5.971 22.780 18.918 1.00 89.38 380 ASN A CA 1
ATOM 2866 C C . ASN A 1 380 ? 6.222 23.464 17.555 1.00 89.38 380 ASN A C 1
ATOM 2868 O O . ASN A 1 380 ? 5.432 24.308 17.136 1.00 89.38 380 ASN A O 1
ATOM 2872 N N . GLY A 1 381 ? 7.329 23.153 16.868 1.00 88.62 381 GLY A N 1
ATOM 2873 C CA . GLY A 1 381 ? 7.634 23.658 15.524 1.00 88.62 381 GLY A CA 1
ATOM 2874 C C . GLY A 1 381 ? 8.019 25.141 15.449 1.00 88.62 381 GLY A C 1
ATOM 2875 O O . GLY A 1 381 ? 8.180 25.678 14.355 1.00 88.62 381 GLY A O 1
ATOM 2876 N N . GLN A 1 382 ? 8.199 25.811 16.589 1.00 88.81 382 GLN A N 1
ATOM 2877 C CA . GLN A 1 382 ? 8.571 27.225 16.645 1.00 88.81 382 GLN A CA 1
ATOM 2878 C C . GLN A 1 382 ? 10.043 27.423 16.268 1.00 88.81 382 GLN A C 1
ATOM 2880 O O . GLN A 1 382 ? 10.376 28.390 15.584 1.00 88.81 382 GLN A O 1
ATOM 2885 N N . TYR A 1 383 ? 10.922 26.494 16.665 1.00 90.81 383 TYR A N 1
ATOM 2886 C CA . TYR A 1 383 ? 12.352 26.505 16.334 1.00 90.81 383 TYR A CA 1
ATOM 2887 C C . TYR A 1 383 ? 12.763 25.279 15.513 1.00 90.81 383 TYR A C 1
ATOM 2889 O O . TYR A 1 383 ? 12.357 24.156 15.788 1.00 90.81 383 TYR A O 1
ATOM 2897 N N . LYS A 1 384 ? 13.641 25.482 14.522 1.00 84.25 384 LYS A N 1
ATOM 2898 C CA . LYS A 1 384 ? 14.230 24.383 13.739 1.00 84.25 384 LYS A CA 1
ATOM 2899 C C . LYS A 1 384 ? 15.349 23.691 14.524 1.00 84.25 384 LYS A C 1
ATOM 2901 O O . LYS A 1 384 ? 16.199 24.361 15.113 1.00 84.25 384 LYS A O 1
ATOM 2906 N N . VAL A 1 385 ? 15.417 22.363 14.446 1.00 88.00 385 VAL A N 1
ATOM 2907 C CA . VAL A 1 385 ? 16.550 21.583 14.967 1.00 88.00 385 VAL A CA 1
ATOM 2908 C C . VAL A 1 385 ? 17.674 21.587 13.932 1.00 88.00 385 VAL A C 1
ATOM 2910 O O . VAL A 1 385 ? 17.580 20.936 12.898 1.00 88.00 385 VAL A O 1
ATOM 2913 N N . LYS A 1 386 ? 18.728 22.373 14.181 1.00 82.12 386 LYS A N 1
ATOM 2914 C CA . LYS A 1 386 ? 19.904 22.475 13.289 1.00 82.12 386 LYS A CA 1
ATOM 2915 C C . LYS A 1 386 ? 21.119 21.691 13.787 1.00 82.12 386 LYS A C 1
ATOM 2917 O O . LYS A 1 386 ? 22.056 21.468 13.031 1.00 82.12 386 LYS A O 1
ATOM 2922 N N . ASN A 1 387 ? 21.134 21.323 15.067 1.00 86.94 387 ASN A N 1
ATOM 2923 C CA . ASN A 1 387 ? 22.248 20.605 15.672 1.00 86.94 387 ASN A CA 1
ATOM 2924 C C . ASN A 1 387 ? 22.194 19.124 15.261 1.00 86.94 387 ASN A C 1
ATOM 2926 O O . ASN A 1 387 ? 21.195 18.454 15.521 1.00 86.94 387 ASN A O 1
ATOM 2930 N N . ALA A 1 388 ? 23.270 18.622 14.651 1.00 82.88 388 ALA A N 1
ATOM 2931 C CA . ALA A 1 388 ? 23.350 17.255 14.137 1.00 82.88 388 ALA A CA 1
ATOM 2932 C C . ALA A 1 388 ? 23.221 16.173 15.226 1.00 82.88 388 ALA A C 1
ATOM 2934 O O . ALA A 1 388 ? 22.736 15.087 14.935 1.00 82.88 388 ALA A O 1
ATOM 2935 N N . GLY A 1 389 ? 23.601 16.469 16.474 1.00 82.75 389 GLY A N 1
ATOM 2936 C CA . GLY A 1 389 ? 23.433 15.557 17.610 1.00 82.75 389 GLY A CA 1
ATOM 2937 C C . GLY A 1 389 ? 22.012 15.533 18.180 1.00 82.75 389 GLY A C 1
ATOM 2938 O O . GLY A 1 389 ? 21.596 14.517 18.726 1.00 82.75 389 GLY A O 1
ATOM 2939 N N . LEU A 1 390 ? 21.247 16.622 18.031 1.00 90.69 390 LEU A N 1
ATOM 2940 C CA . LEU A 1 390 ? 19.848 16.691 18.481 1.00 90.69 390 LEU A CA 1
ATOM 2941 C C . LEU A 1 390 ? 18.860 16.164 17.439 1.00 90.69 390 LEU A C 1
ATOM 2943 O O . LEU A 1 390 ? 17.777 15.723 17.808 1.00 90.69 390 LEU A O 1
ATOM 2947 N N . LEU A 1 391 ? 19.202 16.212 16.148 1.00 87.06 391 LEU A N 1
ATOM 2948 C CA . LEU A 1 391 ? 18.286 15.820 15.075 1.00 87.06 391 LEU A CA 1
ATOM 2949 C C . LEU A 1 391 ? 17.791 14.361 15.192 1.00 87.06 391 LEU A C 1
ATOM 2951 O O . LEU A 1 391 ? 16.581 14.171 15.070 1.00 87.06 391 LEU A O 1
ATOM 2955 N N . PRO A 1 392 ? 18.641 13.355 15.491 1.00 88.31 392 PRO A N 1
ATOM 2956 C CA . PRO A 1 392 ? 18.174 11.982 15.690 1.00 88.31 392 PRO A CA 1
ATOM 2957 C C . PRO A 1 392 ? 17.217 11.851 16.880 1.00 88.31 392 PRO A C 1
ATOM 2959 O O . PRO A 1 392 ? 16.171 11.224 16.760 1.00 88.31 392 PRO A O 1
ATOM 2962 N N . LEU A 1 393 ? 17.520 12.515 18.001 1.00 90.31 393 LEU A N 1
ATOM 2963 C CA . LEU A 1 393 ? 16.679 12.483 19.205 1.00 90.31 393 LEU A CA 1
ATOM 2964 C C . LEU A 1 393 ? 15.332 13.168 18.967 1.00 90.31 393 LEU A C 1
ATOM 2966 O O . LEU A 1 393 ? 14.296 12.710 19.434 1.00 90.31 393 LEU A O 1
ATOM 2970 N N . PHE A 1 394 ? 15.328 14.260 18.203 1.00 90.94 394 PHE A N 1
ATOM 2971 C CA . PHE A 1 394 ? 14.095 14.913 17.787 1.00 90.94 394 PHE A CA 1
ATOM 2972 C C . PHE A 1 394 ? 13.238 13.997 16.913 1.00 90.94 394 PHE A C 1
ATOM 2974 O O . PHE A 1 394 ? 12.033 13.912 17.131 1.00 90.94 394 PHE A O 1
ATOM 2981 N N . GLN A 1 395 ? 13.840 13.288 15.955 1.00 87.31 395 GLN A N 1
ATOM 2982 C CA . GLN A 1 395 ? 13.126 12.319 15.118 1.00 87.31 395 GLN A CA 1
ATOM 2983 C C . GLN A 1 395 ? 12.548 11.166 15.945 1.00 87.31 395 GLN A C 1
ATOM 2985 O O . GLN A 1 395 ? 11.411 10.764 15.708 1.00 87.31 395 GLN A O 1
ATOM 2990 N N . GLU A 1 396 ? 13.290 10.685 16.939 1.00 91.81 396 GLU A N 1
ATOM 2991 C CA . GLU A 1 396 ? 12.847 9.647 17.868 1.00 91.81 396 GLU A CA 1
ATOM 2992 C C . GLU A 1 396 ? 11.675 10.111 18.742 1.00 91.81 396 GLU A C 1
ATOM 2994 O O . GLU A 1 396 ? 10.660 9.422 18.818 1.00 91.81 396 GLU A O 1
ATOM 2999 N N . VAL A 1 397 ? 11.742 11.320 19.315 1.00 91.56 397 VAL A N 1
ATOM 3000 C CA . VAL A 1 397 ? 10.610 11.911 20.048 1.00 91.56 397 VAL A CA 1
ATOM 3001 C C . VAL A 1 397 ? 9.393 12.063 19.135 1.00 91.56 397 VAL A C 1
ATOM 3003 O O . VAL A 1 397 ? 8.290 11.693 19.526 1.00 91.56 397 VAL A O 1
ATOM 3006 N N . GLN A 1 398 ? 9.568 12.562 17.908 1.00 89.94 398 GLN A N 1
ATOM 3007 C CA . GLN A 1 398 ? 8.472 12.678 16.939 1.00 89.94 398 GLN A CA 1
ATOM 3008 C C . GLN A 1 398 ? 7.870 11.312 16.583 1.00 89.94 398 GLN A C 1
ATOM 3010 O O . GLN A 1 398 ? 6.659 11.213 16.398 1.00 89.94 398 GLN A O 1
ATOM 3015 N N . TRP A 1 399 ? 8.684 10.258 16.506 1.00 84.81 399 TRP A N 1
ATOM 3016 C CA . TRP A 1 399 ? 8.211 8.891 16.296 1.00 84.81 399 TRP A CA 1
ATOM 3017 C C . TRP A 1 399 ? 7.437 8.360 17.512 1.00 84.81 399 TRP A C 1
ATOM 3019 O O . TRP A 1 399 ? 6.324 7.868 17.348 1.00 84.81 399 TRP A O 1
ATOM 3029 N N . LEU A 1 400 ? 7.954 8.540 18.732 1.00 82.88 400 LEU A N 1
ATOM 3030 C CA . LEU A 1 400 ? 7.276 8.132 19.969 1.00 82.88 400 LEU A CA 1
ATOM 3031 C C . LEU A 1 400 ? 5.937 8.850 20.158 1.00 82.88 400 LEU A C 1
ATOM 3033 O O . LEU A 1 400 ? 4.950 8.217 20.529 1.00 82.88 400 LEU A O 1
ATOM 3037 N N . ILE A 1 401 ? 5.884 10.151 19.859 1.00 88.00 401 ILE A N 1
ATOM 3038 C CA . ILE A 1 401 ? 4.664 10.964 19.944 1.00 88.00 401 ILE A CA 1
ATOM 3039 C C . ILE A 1 401 ? 3.540 10.379 19.078 1.00 88.00 401 ILE A C 1
ATOM 3041 O O . ILE A 1 401 ? 2.395 10.345 19.524 1.00 88.00 401 ILE A O 1
ATOM 3045 N N . LYS A 1 402 ? 3.855 9.872 17.876 1.00 78.94 402 LYS A N 1
ATOM 3046 C CA . LYS A 1 402 ? 2.866 9.249 16.975 1.00 78.94 402 LYS A CA 1
ATOM 3047 C C . LYS A 1 402 ? 2.213 7.995 17.564 1.00 78.94 402 LYS A C 1
ATOM 3049 O O . LYS A 1 402 ? 1.146 7.607 17.105 1.00 78.94 402 LYS A O 1
ATOM 3054 N N . GLY A 1 403 ? 2.827 7.376 18.573 1.00 78.19 403 GLY A N 1
ATOM 3055 C CA . GLY A 1 403 ? 2.267 6.232 19.293 1.00 78.19 403 GLY A CA 1
ATOM 3056 C C . GLY A 1 403 ? 1.166 6.584 20.301 1.00 78.19 403 GLY A C 1
ATOM 3057 O O . GLY A 1 403 ? 0.577 5.669 20.874 1.00 78.19 403 GLY A O 1
ATOM 3058 N N . PHE A 1 404 ? 0.883 7.871 20.536 1.00 86.06 404 PHE A N 1
ATOM 3059 C CA . PHE A 1 404 ? -0.166 8.334 21.447 1.00 86.06 404 PHE A CA 1
ATOM 3060 C C . PHE A 1 404 ? -1.347 8.935 20.677 1.00 86.06 404 PHE A C 1
ATOM 3062 O O . PHE A 1 404 ? -1.167 9.664 19.706 1.00 86.06 404 PHE A O 1
ATOM 3069 N N . ALA A 1 405 ? -2.570 8.693 21.155 1.00 79.00 405 ALA A N 1
ATOM 3070 C CA . ALA A 1 405 ? -3.799 9.254 20.589 1.00 79.00 405 ALA A CA 1
ATOM 3071 C C . ALA A 1 405 ? -3.876 10.784 20.728 1.00 79.00 405 ALA A C 1
ATOM 3073 O O . ALA A 1 405 ? -4.545 11.456 19.946 1.00 79.00 405 ALA A O 1
ATOM 3074 N N . ALA A 1 406 ? -3.215 11.349 21.740 1.00 85.44 406 ALA A N 1
ATOM 3075 C CA . ALA A 1 406 ? -2.995 12.784 21.839 1.00 85.44 406 ALA A CA 1
ATOM 3076 C C . ALA A 1 406 ? -1.686 13.072 22.567 1.00 85.44 406 ALA A C 1
ATOM 3078 O O . ALA A 1 406 ? -1.365 12.426 23.564 1.00 85.44 406 ALA A O 1
ATOM 3079 N N . PHE A 1 407 ? -0.972 14.092 22.111 1.00 95.81 407 PHE A N 1
ATOM 3080 C CA . PHE A 1 407 ? 0.223 14.591 22.768 1.00 95.81 407 PHE A CA 1
ATOM 3081 C C . PHE A 1 407 ? 0.212 16.116 22.765 1.00 95.81 407 PHE A C 1
ATOM 3083 O O . PHE A 1 407 ? -0.122 16.748 21.764 1.00 95.81 407 PHE A O 1
ATOM 3090 N N . SER A 1 408 ? 0.615 16.708 23.880 1.00 91.94 408 SER A N 1
ATOM 3091 C CA . SER A 1 408 ? 0.931 18.131 23.965 1.00 91.94 408 SER A CA 1
ATOM 3092 C C . SER A 1 408 ? 2.126 18.319 24.881 1.00 91.94 408 SER A C 1
ATOM 3094 O O . SER A 1 408 ? 2.215 17.622 25.891 1.00 91.94 408 SER A O 1
ATOM 3096 N N . ILE A 1 409 ? 2.994 19.280 24.571 1.00 95.81 409 ILE A N 1
ATOM 3097 C CA . ILE A 1 409 ? 4.108 19.654 25.441 1.00 95.81 409 ILE A CA 1
ATOM 3098 C C . ILE A 1 409 ? 4.074 21.146 25.763 1.00 95.81 409 ILE A C 1
ATOM 3100 O O . ILE A 1 409 ? 3.946 21.986 24.867 1.00 95.81 409 ILE A O 1
ATOM 3104 N N . ALA A 1 410 ? 4.206 21.474 27.046 1.00 89.69 410 ALA A N 1
ATOM 3105 C CA . ALA A 1 410 ? 4.236 22.844 27.536 1.00 89.69 410 ALA A CA 1
ATOM 3106 C C . ALA A 1 410 ? 5.471 23.104 28.401 1.00 89.69 410 ALA A C 1
ATOM 3108 O O . ALA A 1 410 ? 5.950 22.232 29.124 1.00 89.69 410 ALA A O 1
ATOM 3109 N N . HIS A 1 411 ? 5.966 24.338 28.342 1.00 92.06 411 HIS A N 1
ATOM 3110 C CA . HIS A 1 411 ? 7.054 24.775 29.203 1.00 92.06 411 HIS A CA 1
ATOM 3111 C C . HIS A 1 411 ? 6.538 25.039 30.622 1.00 92.06 411 HIS A C 1
ATOM 3113 O O . HIS A 1 411 ? 5.523 25.720 30.799 1.00 92.06 411 HIS A O 1
ATOM 3119 N N . VAL A 1 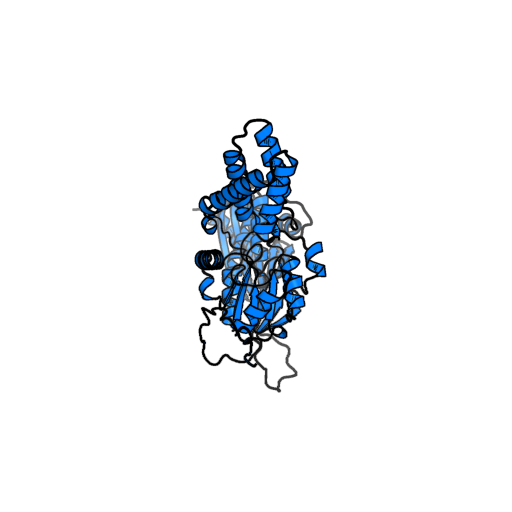412 ? 7.254 24.547 31.633 1.00 86.12 412 VAL A N 1
ATOM 3120 C CA . VAL A 1 412 ? 6.978 24.825 33.049 1.00 86.12 412 VAL A CA 1
ATOM 3121 C C . VAL A 1 412 ? 8.162 25.519 33.703 1.00 86.12 412 VAL A C 1
ATOM 3123 O O . VAL A 1 412 ? 9.314 25.219 33.427 1.00 86.12 412 VAL A O 1
ATOM 3126 N N . LEU A 1 413 ? 7.883 26.462 34.605 1.00 77.06 413 LEU A N 1
ATOM 3127 C CA . LEU A 1 413 ? 8.940 27.094 35.392 1.00 77.06 413 LEU A CA 1
ATOM 3128 C C . LEU A 1 413 ? 9.605 26.050 36.293 1.00 77.06 413 LEU A C 1
ATOM 3130 O O . LEU A 1 413 ? 8.905 25.265 36.930 1.00 77.06 413 LEU A O 1
ATOM 3134 N N . ARG A 1 414 ? 10.931 26.118 36.437 1.00 63.69 414 ARG A N 1
ATOM 3135 C CA . ARG A 1 414 ? 11.746 25.184 37.233 1.00 63.69 414 ARG A CA 1
ATOM 3136 C C . ARG A 1 414 ? 11.216 24.921 38.650 1.00 63.69 414 ARG A C 1
ATOM 3138 O O . ARG A 1 414 ? 11.199 23.793 39.125 1.00 63.69 414 ARG A O 1
ATOM 3145 N N . GLY A 1 415 ? 10.655 25.941 39.308 1.00 62.69 415 GLY A N 1
ATOM 3146 C CA . GLY A 1 415 ? 10.018 25.799 40.627 1.00 62.69 415 GLY A CA 1
ATOM 3147 C C . GLY A 1 415 ? 8.775 24.890 40.664 1.00 62.69 415 GLY A C 1
ATOM 3148 O O . GLY A 1 415 ? 8.344 24.510 41.751 1.00 62.69 415 GLY A O 1
ATOM 3149 N N . LYS A 1 416 ? 8.207 24.540 39.505 1.00 67.81 416 LYS A N 1
ATOM 3150 C CA . LYS A 1 416 ? 7.063 23.634 39.325 1.00 67.81 416 LYS A CA 1
ATOM 3151 C C . LYS A 1 416 ? 7.463 22.249 38.785 1.00 67.81 416 LYS A C 1
ATOM 3153 O O . LYS A 1 416 ? 6.602 21.381 38.752 1.00 67.81 416 LYS A O 1
ATOM 3158 N N . ASN A 1 417 ? 8.736 22.024 38.430 1.00 85.56 417 ASN A N 1
ATOM 3159 C CA . ASN A 1 417 ? 9.264 20.749 37.910 1.00 85.56 417 ASN A CA 1
ATOM 3160 C C . ASN A 1 417 ? 10.151 19.999 38.930 1.00 85.56 417 ASN A C 1
ATOM 3162 O O . ASN A 1 417 ? 11.080 19.283 38.574 1.00 85.56 417 ASN A O 1
ATOM 3166 N N . LYS A 1 418 ? 9.894 20.190 40.233 1.00 88.56 418 LYS A N 1
ATOM 3167 C CA . LYS A 1 418 ? 10.816 19.779 41.311 1.00 88.56 418 LYS A CA 1
ATOM 3168 C C . LYS A 1 418 ? 11.101 18.277 41.368 1.00 88.56 418 LYS A C 1
ATOM 3170 O O . LYS A 1 418 ? 12.190 17.892 41.772 1.00 88.56 418 LYS A O 1
ATOM 3175 N N . VAL A 1 419 ? 10.121 17.439 41.027 1.00 90.44 419 VAL A N 1
ATOM 3176 C CA . VAL A 1 419 ? 10.269 15.977 41.120 1.00 90.44 419 VAL A CA 1
ATOM 3177 C C . VAL A 1 419 ? 11.183 15.465 40.010 1.00 90.44 419 VAL A C 1
ATOM 3179 O O . VAL A 1 419 ? 12.122 14.730 40.297 1.00 90.44 419 VAL A O 1
ATOM 3182 N N . ALA A 1 420 ? 10.969 15.905 38.767 1.00 92.31 420 ALA A N 1
ATOM 3183 C CA . ALA A 1 420 ? 11.838 15.534 37.656 1.00 92.31 420 ALA A CA 1
ATOM 3184 C C . ALA A 1 420 ? 13.268 16.079 37.844 1.00 92.31 420 ALA A C 1
ATOM 3186 O O . ALA A 1 420 ? 14.212 15.314 37.673 1.00 92.31 420 ALA A O 1
ATOM 3187 N N . ASP A 1 421 ? 13.436 17.325 38.315 1.00 92.19 421 ASP A N 1
ATOM 3188 C CA . ASP A 1 421 ? 14.760 17.907 38.629 1.00 92.19 421 ASP A CA 1
ATOM 3189 C C . ASP A 1 421 ? 15.492 17.112 39.723 1.00 92.19 421 ASP A C 1
ATOM 3191 O O . ASP A 1 421 ? 16.667 16.761 39.575 1.00 92.19 421 ASP A O 1
ATOM 3195 N N . ALA A 1 422 ? 14.795 16.721 40.795 1.00 93.44 422 ALA A N 1
ATOM 3196 C CA . ALA A 1 422 ? 15.384 15.885 41.839 1.00 93.44 422 ALA A CA 1
ATOM 3197 C C . ALA A 1 422 ? 15.799 14.499 41.311 1.00 93.44 422 ALA A C 1
ATOM 3199 O O . ALA A 1 422 ? 16.863 13.993 41.677 1.00 93.44 422 ALA A O 1
ATOM 3200 N N . LEU A 1 423 ? 14.992 13.892 40.434 1.00 95.69 423 LEU A N 1
ATOM 3201 C CA . LEU A 1 423 ? 15.295 12.604 39.807 1.00 95.69 423 LEU A CA 1
ATOM 3202 C C . LEU A 1 423 ? 16.482 12.695 38.837 1.00 95.69 423 LEU A C 1
ATOM 3204 O O . LEU A 1 423 ? 17.343 11.816 38.865 1.00 95.69 423 LEU A O 1
ATOM 3208 N N . ALA A 1 424 ? 16.581 13.767 38.047 1.00 94.56 424 ALA A N 1
ATOM 3209 C CA . ALA A 1 424 ? 17.710 14.015 37.152 1.00 94.56 424 ALA A CA 1
ATOM 3210 C C . ALA A 1 424 ? 19.016 14.220 37.934 1.00 94.56 424 ALA A C 1
ATOM 3212 O O . ALA A 1 424 ? 20.048 13.633 37.594 1.00 94.56 424 ALA A O 1
ATOM 3213 N N . ASN A 1 425 ? 18.965 14.980 39.035 1.00 93.56 425 ASN A N 1
ATOM 3214 C CA . ASN A 1 425 ? 20.097 15.141 39.948 1.00 93.56 425 ASN A CA 1
ATOM 3215 C C . ASN A 1 425 ? 20.509 13.816 40.589 1.00 93.56 425 ASN A C 1
ATOM 3217 O O . ASN A 1 425 ? 21.689 13.468 40.561 1.00 93.56 425 ASN A O 1
ATOM 3221 N N . LYS A 1 426 ? 19.542 13.027 41.068 1.00 92.19 426 LYS A N 1
ATOM 3222 C CA . LYS A 1 426 ? 19.799 11.680 41.587 1.00 92.19 426 LYS A CA 1
ATOM 3223 C C . LYS A 1 426 ? 20.440 10.777 40.528 1.00 92.19 426 LYS A C 1
ATOM 3225 O O . LYS A 1 426 ? 21.350 10.025 40.859 1.00 92.19 426 LYS A O 1
ATOM 3230 N N . GLY A 1 427 ? 20.008 10.876 39.269 1.00 91.25 427 GLY A N 1
ATOM 3231 C CA . GLY A 1 427 ? 20.623 10.189 38.133 1.00 91.25 427 GLY A CA 1
ATOM 3232 C C . GLY A 1 427 ? 22.084 10.597 37.922 1.00 91.25 427 GLY A C 1
ATOM 3233 O O . GLY A 1 427 ? 22.947 9.734 37.808 1.00 91.25 427 GLY A O 1
ATOM 3234 N N . MET A 1 428 ? 22.394 11.898 37.957 1.00 90.75 428 MET A N 1
ATOM 3235 C CA . MET A 1 428 ? 23.776 12.402 37.871 1.00 90.75 428 MET A CA 1
ATOM 3236 C C . MET A 1 428 ? 24.654 11.951 39.050 1.00 90.75 428 MET A C 1
ATOM 3238 O O . MET A 1 428 ? 25.841 11.681 38.867 1.00 90.75 428 MET A O 1
ATOM 3242 N N . ASP A 1 429 ? 24.079 11.868 40.252 1.00 87.81 429 ASP A N 1
ATOM 3243 C CA . ASP A 1 429 ? 24.762 11.436 41.478 1.00 87.81 429 ASP A CA 1
ATOM 3244 C C . ASP A 1 429 ? 24.959 9.920 41.574 1.00 87.81 429 ASP A C 1
ATOM 3246 O O . ASP A 1 429 ? 25.849 9.458 42.284 1.00 87.81 429 ASP A O 1
ATOM 3250 N N . ALA A 1 430 ? 24.177 9.132 40.833 1.00 81.94 430 ALA A N 1
ATOM 3251 C CA . ALA A 1 430 ? 24.264 7.674 40.810 1.00 81.94 430 ALA A CA 1
ATOM 3252 C C . ALA A 1 430 ? 25.471 7.130 40.016 1.00 81.94 430 ALA A C 1
ATOM 3254 O O . ALA A 1 430 ? 25.540 5.922 39.772 1.00 81.94 430 ALA A O 1
ATOM 3255 N N . ARG A 1 431 ? 26.421 7.996 39.625 1.00 70.12 431 ARG A N 1
ATOM 3256 C CA . ARG A 1 431 ? 27.686 7.628 38.975 1.00 70.12 431 ARG A CA 1
ATOM 3257 C C . ARG A 1 431 ? 28.409 6.576 39.823 1.00 70.12 431 ARG A C 1
ATOM 3259 O O . ARG A 1 431 ? 28.961 6.899 40.873 1.00 70.12 431 ARG A O 1
ATOM 3266 N N . LYS A 1 432 ? 28.397 5.327 39.361 1.00 54.31 432 LYS A N 1
ATOM 3267 C CA . LYS A 1 432 ? 29.308 4.287 39.843 1.00 54.31 432 LYS A CA 1
ATOM 3268 C C . LYS A 1 432 ? 30.572 4.275 39.006 1.00 54.31 432 LYS A C 1
ATOM 3270 O O . LYS A 1 432 ? 30.448 4.421 37.769 1.00 54.31 432 LYS A O 1
#

Secondary structure (DSSP, 8-state):
-----------------------S---PPEEEEETTEEEEESEEEE-SBTTTB-HHHHHHHHHHHHHHHHHHHHT--HHHHHHHHHHHHHHTTB-TTT-PBPTTSHHHHS-HHHHHHHHHHHHHTTT--HHHHHHHHHHHHHHHHHHS-TTTT--BPTTHHHHHHHHHHTT-EEEEE-SS-HHHHHHHHHHTT-TTT-SEEE-GGG-SS-TTSTHHHHHHHHHHT--GGGEEEEESSHHHHHHHHHHT-SEEEEESSSS--HHHHTTT-SEEESSGGGEEEEE-PPPPS---S----S---EEEEEEEEEETTSSEEEEEEEEEEETTEEEEEEEEEEEEE-HHHHHHHHHHHHHHHHHHTT-SEEEEEES-HHHHHHHTTSS----TTHHHHHHHHHHHHTTSSEEEEEE--GGG-HHHHHHHHHHHHT--